Protein AF-A0A7G9S194-F1 (afdb_monomer_lite)

Sequence (667 aa):
MKKLLKVLMVLTLVIIVYPFEKISADVGQSIDAYFSRPTTASAVASELKKSDNITESDLSKVTKITLNEKDGFSSFDTDLGKLPNLNIIYIGYTGWESLDGIESVSSSLTTLTLSETLITDIEPVGSLTNLKSISFNEQTNTTNNAIKNNPNFLKPLEDLPLTSFTSMFSPFNDNHLKSLSKIKTLTNLSIQSSGVTDFTIINQMTNLKSINFNGGKLSSIEGASNLVNLTSLNIGARDNGSEKNQITDFSDLMYPYTSNNTRVKLNMDGITPEVNIKYDSVENLYYFDLDTIVMPTPSTGYSSLVLTPYSVPFYAELDQVNNRIIYENEFIEERLAQGWLDFSVGNFTMQSIDRSYDVEGVMWVRGVGIENVYENYTVTFDSQEGTTVNPITDVNHNASITAPLAPTKEGHAFDGWYTDTTFATEWYFDTDTVTDNMTLYAKWSPLIYTVTFDSQEGTTVNPITDVNHNASITAPMAPTKEGHTFAGWYTDTTFATEWNFDTDMVTDNMTLYAKWSPLNYTVTFDSQEGTIVNPITDVNHNASIPAPIAPTKEGHAFEGWYTDTTFATEWNFDTDTVTDNMTLYAKWSINVIDDNQEDKPNPEEDNSENIVIPEAEIEDNNDKNDTENVLPTTGVANTISKIEGSLILLGCVFIILYLKDKVKNNI

Secondary structure (DSSP, 8-state):
-HHHHHHHHHHHHHTTSS----------B-GGGT-SSHHHHHHHHHHHT-SSSB-HHHHTT--EEEEES--S--S--GGGGG-TT--EEEEES------TTGGGGTTT--EEEEES------GGGGG-TT--EEEEE---TTTHHHHHH-TTTTGGGTTS--SEEEE--S-B-HHHHHHHTT-TT--EEEESSB----GGGGTT-TT--EEE--S---S--TTGGG-TT--EEE-PPPTTSSS-------GGGG--B-TTS-B--EEEEEE--EEEEEEETTTTEEEEEGGGS-PPPPPTT-PPEEEEEEE--TTEEEETTTTEEEE-HHHHHHHHHTT---EEEEEEEEEETT---SEEEEEEEEEEEEEEEPPEEEEEEE-TTSS--PPEEEEETTB--PPPPPP-BTTEEEEEEESSTT--SB--TTT--B-SSEEEEEEEEEPEEEEEEE-TTSS--PPEEEEETTBPPPPPPPP--TTEEEEEEESSTT--SB--TTT--B-S-EEEEEEEEE-EEEEEEE-TTSS----EEEEETTB--PPPPPP--TTEEEEEEESSTT--SB--TTT--BSS-EEEEEEEEE-----------------------------------------------------------------------------

Structure (mmCIF, N/CA/C/O backbone):
data_AF-A0A7G9S194-F1
#
_entry.id   AF-A0A7G9S194-F1
#
loop_
_atom_site.group_PDB
_atom_site.id
_atom_site.type_symbol
_atom_site.label_atom_id
_atom_site.label_alt_id
_atom_site.label_comp_id
_atom_site.label_asym_id
_atom_site.label_entity_id
_atom_site.label_seq_id
_atom_site.pdbx_PDB_ins_code
_atom_site.Cartn_x
_atom_site.Cartn_y
_atom_site.Cartn_z
_atom_site.occupancy
_atom_site.B_iso_or_equiv
_atom_site.auth_seq_id
_atom_site.auth_comp_id
_atom_site.auth_asym_id
_atom_site.auth_atom_id
_atom_site.pdbx_PDB_model_num
ATOM 1 N N . MET A 1 1 ? -77.828 3.930 76.970 1.00 52.69 1 MET A N 1
ATOM 2 C CA . MET A 1 1 ? -77.074 2.959 77.804 1.00 52.69 1 MET A CA 1
ATOM 3 C C . MET A 1 1 ? -76.941 1.575 77.154 1.00 52.69 1 MET A C 1
ATOM 5 O O . MET A 1 1 ? -75.883 1.342 76.594 1.00 52.69 1 MET A O 1
ATOM 9 N N . LYS A 1 2 ? -77.948 0.675 77.134 1.00 53.09 2 LYS A N 1
ATOM 10 C CA . LYS A 1 2 ? -77.751 -0.748 76.723 1.00 53.09 2 LYS A CA 1
ATOM 11 C C . LYS A 1 2 ? -77.081 -1.005 75.349 1.00 53.09 2 LYS A C 1
ATOM 13 O O . LYS A 1 2 ? -76.362 -1.990 75.235 1.00 53.09 2 LYS A O 1
ATOM 18 N N . LYS A 1 3 ? -77.247 -0.142 74.330 1.00 49.81 3 LYS A N 1
ATOM 19 C CA . LYS A 1 3 ? -76.480 -0.246 73.062 1.00 49.81 3 LYS A CA 1
ATOM 20 C C . LYS A 1 3 ? -74.999 0.150 73.207 1.00 49.81 3 LYS A C 1
ATOM 22 O O . LYS A 1 3 ? -74.148 -0.512 72.633 1.00 49.81 3 LYS A O 1
ATOM 27 N N . LEU A 1 4 ? -74.693 1.173 74.010 1.00 49.41 4 LEU A N 1
ATOM 28 C CA . LEU A 1 4 ? -73.326 1.666 74.231 1.00 49.41 4 LEU A CA 1
ATOM 29 C C . LEU A 1 4 ? -72.463 0.623 74.961 1.00 49.41 4 LEU A C 1
ATOM 31 O O . LEU A 1 4 ? -71.320 0.388 74.586 1.00 49.41 4 LEU A O 1
ATOM 35 N N . LEU A 1 5 ? -73.051 -0.065 75.947 1.00 52.28 5 LEU A N 1
ATOM 36 C CA . LEU A 1 5 ? -72.361 -1.101 76.721 1.00 52.28 5 LEU A CA 1
ATOM 37 C C . LEU A 1 5 ? -71.963 -2.313 75.857 1.00 52.28 5 LEU A C 1
ATOM 39 O O . LEU A 1 5 ? -70.898 -2.881 76.067 1.00 52.28 5 LEU A O 1
ATOM 43 N N . LYS A 1 6 ? -72.769 -2.674 74.843 1.00 52.84 6 LYS A N 1
ATOM 44 C CA . LYS A 1 6 ? -72.401 -3.729 73.881 1.00 52.84 6 LYS A CA 1
ATOM 45 C C . LYS A 1 6 ? -71.236 -3.328 72.971 1.00 52.84 6 LYS A C 1
ATOM 47 O O . LYS A 1 6 ? -70.405 -4.178 72.688 1.00 52.84 6 LYS A O 1
ATOM 52 N N . VAL A 1 7 ? -71.144 -2.065 72.546 1.00 55.59 7 VAL A N 1
ATOM 53 C CA . VAL A 1 7 ? -69.997 -1.588 71.747 1.00 55.59 7 VAL A CA 1
ATOM 54 C C . VAL A 1 7 ? -68.713 -1.625 72.580 1.00 55.59 7 VAL A C 1
ATOM 56 O O . VAL A 1 7 ? -67.709 -2.162 72.125 1.00 55.59 7 VAL A O 1
ATOM 59 N N . LEU A 1 8 ? -68.764 -1.150 73.829 1.00 52.03 8 LEU A N 1
ATOM 60 C CA . LEU A 1 8 ? -67.607 -1.153 74.731 1.00 52.03 8 LEU A CA 1
ATOM 61 C C . LEU A 1 8 ? -67.132 -2.579 75.086 1.00 52.03 8 LEU A C 1
ATOM 63 O O . LEU A 1 8 ? -65.931 -2.825 75.188 1.00 52.03 8 LEU A O 1
ATOM 67 N N . MET A 1 9 ? -68.067 -3.527 75.224 1.00 53.50 9 MET A N 1
ATOM 68 C CA . MET A 1 9 ? -67.773 -4.940 75.500 1.00 53.50 9 MET A CA 1
ATOM 69 C C . MET A 1 9 ? -67.214 -5.699 74.281 1.00 53.50 9 MET A C 1
ATOM 71 O O . MET A 1 9 ? -66.463 -6.652 74.453 1.00 53.50 9 MET A O 1
ATOM 75 N N . VAL A 1 10 ? -67.534 -5.279 73.051 1.00 52.88 10 VAL A N 1
ATOM 76 C CA . VAL A 1 10 ? -66.886 -5.814 71.837 1.00 52.88 10 VAL A CA 1
ATOM 77 C C . VAL A 1 10 ? -65.476 -5.240 71.682 1.00 52.88 10 VAL A C 1
ATOM 79 O O . VAL A 1 10 ? -64.544 -5.998 71.426 1.00 52.88 10 VAL A O 1
ATOM 82 N N . LEU A 1 11 ? -65.285 -3.935 71.918 1.00 46.25 11 LEU A N 1
ATOM 83 C CA . LEU A 1 11 ? -63.960 -3.301 71.837 1.00 46.25 11 LEU A CA 1
ATOM 84 C C . LEU A 1 11 ? -62.951 -3.908 72.827 1.00 46.25 11 LEU A C 1
ATOM 86 O O . LEU A 1 11 ? -61.792 -4.105 72.482 1.00 46.25 11 LEU A O 1
ATOM 90 N N . THR A 1 12 ? -63.399 -4.251 74.037 1.00 45.16 12 THR A N 1
ATOM 91 C CA . THR A 1 12 ? -62.548 -4.894 75.055 1.00 45.16 12 THR A CA 1
ATOM 92 C C . THR A 1 12 ? -62.235 -6.362 74.763 1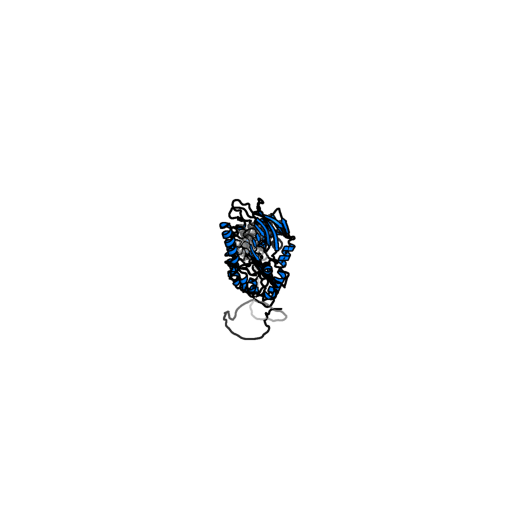.00 45.16 12 THR A C 1
ATOM 94 O O . THR A 1 12 ? -61.230 -6.856 75.263 1.00 45.16 12 THR A O 1
ATOM 97 N N . LEU A 1 13 ? -63.021 -7.053 73.928 1.00 41.78 13 LEU A N 1
ATOM 98 C CA . LEU A 1 13 ? -62.720 -8.432 73.525 1.00 41.78 13 LEU A CA 1
ATOM 99 C C . LEU A 1 13 ? -61.724 -8.500 72.354 1.00 41.78 13 LEU A C 1
ATOM 101 O O . LEU A 1 13 ? -60.890 -9.398 72.316 1.00 41.78 13 LEU A O 1
ATOM 105 N N . VAL A 1 14 ? -61.761 -7.527 71.434 1.00 44.88 14 VAL A N 1
ATOM 106 C CA . VAL A 1 14 ? -60.823 -7.440 70.292 1.00 44.88 14 VAL A CA 1
ATOM 107 C C . VAL A 1 14 ? -59.375 -7.200 70.749 1.00 44.88 14 VAL A C 1
ATOM 109 O O . VAL A 1 14 ? -58.443 -7.697 70.124 1.00 44.88 14 VAL A O 1
ATOM 112 N N . ILE A 1 15 ? -59.175 -6.516 71.879 1.00 46.12 15 ILE A N 1
ATOM 113 C CA . ILE A 1 15 ? -57.844 -6.236 72.452 1.00 46.12 15 ILE A CA 1
ATOM 114 C C . ILE A 1 15 ? -57.180 -7.497 73.055 1.00 46.12 15 ILE A C 1
ATOM 116 O O . ILE A 1 15 ? -55.969 -7.521 73.235 1.00 46.12 15 ILE A O 1
ATOM 120 N N . ILE A 1 16 ? -57.940 -8.566 73.328 1.00 45.59 16 ILE A N 1
ATOM 121 C CA . ILE A 1 16 ? -57.441 -9.787 73.998 1.00 45.59 16 ILE A CA 1
ATOM 122 C C . ILE A 1 16 ? -56.992 -10.873 72.991 1.00 45.59 16 ILE A C 1
ATOM 124 O O . ILE A 1 16 ? -56.417 -11.882 73.389 1.00 45.59 16 ILE A O 1
ATOM 128 N N . VAL A 1 17 ? -57.209 -10.667 71.683 1.00 44.59 17 VAL A N 1
ATOM 129 C CA . VAL A 1 17 ? -56.814 -11.618 70.615 1.00 44.59 17 VAL A CA 1
ATOM 130 C C . VAL A 1 17 ? -55.856 -10.995 69.587 1.00 44.59 17 VAL A C 1
ATOM 132 O O . VAL A 1 17 ? -55.522 -11.623 68.586 1.00 44.59 17 VAL A O 1
ATOM 135 N N . TYR A 1 18 ? -55.335 -9.793 69.850 1.00 39.69 18 TYR A N 1
ATOM 136 C CA . TYR A 1 18 ? -54.034 -9.444 69.284 1.00 39.69 18 TYR A CA 1
ATOM 137 C C . TYR A 1 18 ? -52.979 -10.327 69.961 1.00 39.69 18 TYR A C 1
ATOM 139 O O . TYR A 1 18 ? -52.947 -10.366 71.196 1.00 39.69 18 TYR A O 1
ATOM 147 N N . PRO A 1 19 ? -52.106 -11.028 69.214 1.00 46.00 19 PRO A N 1
ATOM 148 C CA . PRO A 1 19 ? -50.904 -11.555 69.828 1.00 46.00 19 PRO A CA 1
ATOM 149 C C . PRO A 1 19 ? -50.130 -10.361 70.388 1.00 46.00 19 PRO A C 1
ATOM 151 O O . PRO A 1 19 ? -49.908 -9.373 69.687 1.00 46.00 19 PRO A O 1
ATOM 154 N N . PHE A 1 20 ? -49.706 -10.451 71.648 1.00 42.78 20 PHE A N 1
ATOM 155 C CA . PHE A 1 20 ? -48.581 -9.639 72.085 1.00 42.78 20 PHE A CA 1
ATOM 156 C C . PHE A 1 20 ? -47.385 -10.103 71.258 1.00 42.78 20 PHE A C 1
ATOM 158 O O . PHE A 1 20 ? -46.777 -11.131 71.570 1.00 42.78 20 PHE A O 1
ATOM 165 N N . GLU A 1 21 ? -47.066 -9.360 70.195 1.00 45.25 21 GLU A N 1
ATOM 166 C CA . GLU A 1 21 ? -45.726 -9.398 69.629 1.00 45.25 21 GLU A CA 1
ATOM 167 C C . GLU A 1 21 ? -44.767 -9.221 70.795 1.00 45.25 21 GLU A C 1
ATOM 169 O O . GLU A 1 21 ? -44.897 -8.314 71.626 1.00 45.25 21 GLU A O 1
ATOM 174 N N . LYS A 1 22 ? -43.882 -10.202 70.932 1.00 43.25 22 LYS A N 1
ATOM 175 C CA . LYS A 1 22 ? -43.019 -10.322 72.089 1.00 43.25 22 LYS A CA 1
ATOM 176 C C . LYS A 1 22 ? -42.005 -9.193 71.993 1.00 43.25 22 LYS A C 1
ATOM 178 O O . LYS A 1 22 ? -40.958 -9.380 71.381 1.00 43.25 22 LYS A O 1
ATOM 183 N N . ILE A 1 23 ? -42.305 -8.058 72.632 1.00 45.34 23 ILE A N 1
ATOM 184 C CA . ILE A 1 23 ? -41.334 -7.001 72.934 1.00 45.34 23 ILE A CA 1
ATOM 185 C C . ILE A 1 23 ? -40.347 -7.578 73.953 1.00 45.34 23 ILE A C 1
ATOM 187 O O . ILE A 1 23 ? -40.340 -7.258 75.142 1.00 45.34 23 ILE A O 1
ATOM 191 N N . SER A 1 24 ? -39.511 -8.487 73.460 1.00 45.78 24 SER A N 1
ATOM 192 C CA . SER A 1 24 ? -38.153 -8.596 73.933 1.00 45.78 24 SER A CA 1
ATOM 193 C C . SER A 1 24 ? -37.567 -7.196 73.824 1.00 45.78 24 SER A C 1
ATOM 195 O O . SER A 1 24 ? -37.704 -6.546 72.787 1.00 45.78 24 SER A O 1
ATOM 197 N N . ALA A 1 25 ? -36.893 -6.735 74.873 1.00 48.59 25 ALA A N 1
ATOM 198 C CA . ALA A 1 25 ? -35.826 -5.788 74.611 1.00 48.59 25 ALA A CA 1
ATOM 199 C C . ALA A 1 25 ? -34.899 -6.457 73.583 1.00 48.59 25 ALA A C 1
ATOM 201 O O . ALA A 1 25 ? -34.627 -7.658 73.697 1.00 48.59 25 ALA A O 1
ATOM 202 N N . ASP A 1 26 ? -34.475 -5.713 72.569 1.00 61.41 26 ASP A N 1
ATOM 203 C CA . ASP A 1 26 ? -33.458 -6.177 71.632 1.00 61.41 26 ASP A CA 1
ATOM 204 C C . ASP A 1 26 ? -32.133 -6.183 72.416 1.00 61.41 26 ASP A C 1
ATOM 206 O O . ASP A 1 26 ? -31.462 -5.158 72.564 1.00 61.41 26 ASP A O 1
ATOM 210 N N . VAL A 1 27 ? -31.877 -7.299 73.114 1.00 74.94 27 VAL A N 1
ATOM 211 C CA . VAL A 1 27 ? -30.718 -7.481 73.997 1.00 74.94 27 VAL A CA 1
ATOM 212 C C . VAL A 1 27 ? -29.523 -7.689 73.089 1.00 74.94 27 VAL A C 1
ATOM 214 O O . VAL A 1 27 ? -29.195 -8.817 72.720 1.00 74.94 27 VAL A O 1
ATOM 217 N N . GLY A 1 28 ? -28.924 -6.572 72.691 1.00 83.62 28 GLY A N 1
ATOM 218 C CA . GLY A 1 28 ? -27.889 -6.572 71.683 1.00 83.62 28 GLY A CA 1
ATOM 219 C C . GLY A 1 28 ? -26.697 -7.430 72.097 1.00 83.62 28 GLY A C 1
ATOM 220 O O . GLY A 1 28 ? -26.238 -7.393 73.240 1.00 83.62 28 GLY A O 1
ATOM 221 N N . GLN A 1 29 ? -26.185 -8.200 71.145 1.00 92.75 29 GLN A N 1
ATOM 222 C CA . GLN A 1 29 ? -25.133 -9.192 71.373 1.00 92.75 29 GLN A CA 1
ATOM 223 C C . GLN A 1 29 ? -23.789 -8.683 70.831 1.00 92.75 29 GLN A C 1
ATOM 225 O O . GLN A 1 29 ? -23.716 -7.590 70.262 1.00 92.75 29 GLN A O 1
ATOM 230 N N . SER A 1 30 ? -22.709 -9.438 71.031 1.00 94.62 30 SER A N 1
ATOM 231 C CA . SER A 1 30 ? -21.455 -9.166 70.315 1.00 94.62 30 SER A CA 1
ATOM 232 C C . SER A 1 30 ? -21.593 -9.581 68.848 1.00 94.62 30 SER A C 1
ATOM 234 O O . SER A 1 30 ? -22.367 -10.489 68.536 1.00 94.62 30 SER A O 1
ATOM 236 N N . ILE A 1 31 ? -20.874 -8.929 67.938 1.00 94.50 31 ILE A N 1
ATOM 237 C CA . ILE A 1 31 ? -20.979 -9.182 66.495 1.00 94.50 31 ILE A CA 1
ATOM 238 C C . ILE A 1 31 ? -20.606 -10.627 66.121 1.00 94.50 31 ILE A C 1
ATOM 240 O O . ILE A 1 31 ? -21.249 -11.222 65.255 1.00 94.50 31 ILE A O 1
ATOM 244 N N . ASP A 1 32 ? -19.674 -11.232 66.859 1.00 93.94 32 ASP A N 1
ATOM 245 C CA . ASP A 1 32 ? -19.241 -12.628 66.696 1.00 93.94 32 ASP A CA 1
ATOM 246 C C . ASP A 1 32 ? -20.337 -13.650 67.073 1.00 93.94 32 ASP A C 1
ATOM 248 O O . ASP A 1 32 ? -20.247 -14.825 66.726 1.00 93.94 32 ASP A O 1
ATOM 252 N N . ALA A 1 33 ? -21.408 -13.225 67.759 1.00 93.19 33 ALA A N 1
ATOM 253 C CA . ALA A 1 33 ? -22.596 -14.057 67.980 1.00 93.19 33 ALA A CA 1
ATOM 254 C C . ALA A 1 33 ? -23.532 -14.090 66.754 1.00 93.19 33 ALA A C 1
ATOM 256 O O . ALA A 1 33 ? -24.379 -14.980 66.643 1.00 93.19 33 ALA A O 1
ATOM 257 N N . TYR A 1 34 ? -23.389 -13.132 65.831 1.00 92.62 34 TYR A N 1
ATOM 258 C CA . TYR A 1 34 ? -24.166 -13.062 64.594 1.00 92.62 34 TYR A CA 1
ATOM 259 C C . TYR A 1 34 ? -23.429 -13.638 63.383 1.00 92.62 34 TYR A C 1
ATOM 261 O O . TYR A 1 34 ? -24.108 -14.118 62.479 1.00 92.62 34 TYR A O 1
ATOM 269 N N . PHE A 1 35 ? -22.094 -13.646 63.350 1.00 93.06 35 PHE A N 1
ATOM 270 C CA . PHE A 1 35 ? -21.327 -14.132 62.196 1.00 93.06 35 PHE A CA 1
ATOM 271 C C . PHE A 1 35 ? -20.210 -15.079 62.630 1.00 93.06 35 PHE A C 1
ATOM 273 O O . PHE A 1 35 ? -19.318 -14.696 63.381 1.00 93.06 35 PHE A O 1
ATOM 280 N N . SER A 1 36 ? -20.259 -16.312 62.126 1.00 89.06 36 SER A N 1
ATOM 281 C CA . SER A 1 36 ? -19.301 -17.379 62.441 1.00 89.06 36 SER A CA 1
ATOM 282 C C . SER A 1 36 ? -17.872 -17.081 61.957 1.00 89.06 36 SER A C 1
ATOM 284 O O . SER A 1 36 ? -16.903 -17.531 62.575 1.00 89.06 36 SER A O 1
ATOM 286 N N . ARG A 1 37 ? -17.732 -16.294 60.887 1.00 88.00 37 ARG A N 1
ATOM 287 C CA . ARG A 1 37 ? -16.455 -15.878 60.300 1.00 88.00 37 ARG A CA 1
ATOM 288 C C . ARG A 1 37 ? -15.986 -14.486 60.771 1.00 88.00 37 ARG A C 1
ATOM 290 O O . ARG A 1 37 ? -16.669 -13.491 60.502 1.00 88.00 37 ARG A O 1
ATOM 297 N N . PRO A 1 38 ? -14.779 -14.363 61.368 1.00 88.38 38 PRO A N 1
ATOM 298 C CA . PRO A 1 38 ? -14.282 -13.102 61.935 1.00 88.38 38 PRO A CA 1
ATOM 299 C C . PRO A 1 38 ? -14.153 -11.924 60.959 1.00 88.38 38 PRO A C 1
ATOM 301 O O . PRO A 1 38 ? -14.326 -10.779 61.372 1.00 88.38 38 PRO A O 1
ATOM 304 N N . THR A 1 39 ? -13.871 -12.151 59.672 1.00 88.56 39 THR A N 1
ATOM 305 C CA . THR A 1 39 ? -13.820 -11.070 58.666 1.00 88.56 39 THR A CA 1
ATOM 306 C C . THR A 1 39 ? -15.208 -10.554 58.306 1.00 88.56 39 THR A C 1
ATOM 308 O O . THR A 1 39 ? -15.389 -9.345 58.188 1.00 88.56 39 THR A O 1
ATOM 311 N N . THR A 1 40 ? -16.212 -11.430 58.206 1.00 90.56 40 THR A N 1
ATOM 312 C CA . THR A 1 40 ? -17.615 -11.036 58.025 1.00 90.56 40 THR A CA 1
ATOM 313 C C . THR A 1 40 ? -18.107 -10.246 59.236 1.00 90.56 40 THR A C 1
ATOM 315 O O . THR A 1 40 ? -18.661 -9.160 59.063 1.00 90.56 40 THR A O 1
ATOM 318 N N . ALA A 1 41 ? -17.815 -10.721 60.453 1.00 92.81 41 ALA A N 1
ATOM 319 C CA . ALA A 1 41 ? -18.088 -9.988 61.687 1.00 92.81 41 ALA A CA 1
ATOM 320 C C . ALA A 1 41 ? -17.406 -8.603 61.688 1.00 92.81 41 ALA A C 1
ATOM 322 O O . ALA A 1 41 ? -18.062 -7.583 61.893 1.00 92.81 41 ALA A O 1
ATOM 323 N N . SER A 1 42 ? -16.112 -8.542 61.355 1.00 92.25 42 SER A N 1
ATOM 324 C CA . SER A 1 42 ? -15.330 -7.296 61.307 1.00 92.25 42 SER A CA 1
ATOM 325 C C . SER A 1 42 ? -15.820 -6.313 60.238 1.00 92.25 42 SER A C 1
ATOM 327 O O . SER A 1 42 ? -15.864 -5.106 60.487 1.00 92.25 42 SER A O 1
ATOM 329 N N . ALA A 1 43 ? -16.227 -6.796 59.061 1.00 93.19 43 ALA A N 1
ATOM 330 C CA . ALA A 1 43 ? -16.770 -5.967 57.986 1.00 93.19 43 ALA A CA 1
ATOM 331 C C . ALA A 1 43 ? -18.127 -5.357 58.373 1.00 93.19 43 ALA A C 1
ATOM 333 O O . ALA A 1 43 ? -18.336 -4.156 58.192 1.00 93.19 43 ALA A O 1
ATOM 334 N N . VAL A 1 44 ? -19.020 -6.151 58.975 1.00 95.50 44 VAL A N 1
ATOM 335 C CA . VAL A 1 44 ? -20.312 -5.666 59.486 1.00 95.50 44 VAL A CA 1
ATOM 336 C C . VAL A 1 44 ? -20.112 -4.685 60.646 1.00 95.50 44 VAL A C 1
ATOM 338 O O . VAL A 1 44 ? -20.724 -3.617 60.658 1.00 95.50 44 VAL A O 1
ATOM 341 N N . ALA A 1 45 ? -19.208 -4.985 61.583 1.00 95.00 45 ALA A N 1
ATOM 342 C CA . ALA A 1 45 ? -18.869 -4.083 62.684 1.00 95.00 45 ALA A CA 1
ATOM 343 C C . ALA A 1 45 ? -18.247 -2.761 62.204 1.00 95.00 45 ALA A C 1
ATOM 345 O O . ALA A 1 45 ? -18.465 -1.719 62.825 1.00 95.00 45 ALA A O 1
ATOM 346 N N . SER A 1 46 ? -17.509 -2.781 61.089 1.00 94.50 46 SER A N 1
ATOM 347 C CA . SER A 1 46 ? -16.925 -1.586 60.468 1.00 94.50 46 SER A CA 1
ATOM 348 C C . SER A 1 46 ? -17.985 -0.696 59.814 1.00 94.50 46 SER A C 1
ATOM 350 O O . SER A 1 46 ? -17.961 0.519 60.017 1.00 94.50 46 SER A O 1
ATOM 352 N N . GLU A 1 47 ? -18.949 -1.282 59.096 1.00 95.50 47 GLU A N 1
ATOM 353 C CA . GLU A 1 47 ? -20.083 -0.552 58.505 1.00 95.50 47 GLU A CA 1
ATOM 354 C C . GLU A 1 47 ? -20.976 0.064 59.602 1.00 95.50 47 GLU A C 1
ATOM 356 O O . GLU A 1 47 ? -21.320 1.247 59.551 1.00 95.50 47 GLU A O 1
ATOM 361 N N . LEU A 1 48 ? -21.275 -0.705 60.658 1.00 95.56 48 LEU A N 1
ATOM 362 C CA . LEU A 1 48 ? -22.041 -0.247 61.827 1.00 95.56 48 LEU A CA 1
ATOM 363 C C . LEU A 1 48 ? -21.250 0.669 62.776 1.00 95.56 48 LEU A C 1
ATOM 365 O O . LEU A 1 48 ? -21.849 1.314 63.639 1.00 95.56 48 LEU A O 1
ATOM 369 N N . LYS A 1 49 ? -19.918 0.721 62.636 1.00 95.62 49 LYS A N 1
ATOM 370 C CA . LYS A 1 49 ? -18.964 1.408 63.533 1.00 95.62 49 LYS A CA 1
ATOM 371 C C . LYS A 1 49 ? -19.126 0.982 65.001 1.00 95.62 49 LYS A C 1
ATOM 373 O O . LYS A 1 49 ? -19.028 1.803 65.915 1.00 95.62 49 LYS A O 1
ATOM 378 N N . LYS A 1 50 ? -19.432 -0.302 65.211 1.00 94.06 50 LYS A N 1
ATOM 379 C CA . LYS A 1 50 ? -19.902 -0.889 66.474 1.00 94.06 50 LYS A CA 1
ATOM 380 C C . LYS A 1 50 ? -19.683 -2.408 66.451 1.00 94.06 50 LYS A C 1
ATOM 382 O O . LYS A 1 50 ? -20.120 -3.057 65.509 1.00 94.06 50 LYS A O 1
ATOM 387 N N . SER A 1 51 ? -19.051 -2.966 67.485 1.00 93.38 51 SER A N 1
ATOM 388 C CA . SER A 1 51 ? -18.808 -4.414 67.650 1.00 93.38 51 SER A CA 1
ATOM 389 C C . SER A 1 51 ? -19.782 -5.104 68.608 1.00 93.38 51 SER A C 1
ATOM 391 O O . SER A 1 51 ? -20.044 -6.292 68.472 1.00 93.38 51 SER A O 1
ATOM 393 N N . ASP A 1 52 ? -20.330 -4.374 69.581 1.00 93.62 52 ASP A N 1
ATOM 394 C CA . ASP A 1 52 ? -21.059 -4.949 70.715 1.00 93.62 52 ASP A CA 1
ATOM 395 C C . ASP A 1 52 ? -22.393 -4.251 70.964 1.00 93.62 52 ASP A C 1
ATOM 397 O O . ASP A 1 52 ? -22.603 -3.102 70.564 1.00 93.62 52 ASP A O 1
ATOM 401 N N . ASN A 1 53 ? -23.300 -4.947 71.654 1.00 93.38 53 ASN A N 1
ATOM 402 C CA . ASN A 1 53 ? -24.697 -4.544 71.822 1.00 93.38 53 ASN A CA 1
ATOM 403 C C . ASN A 1 53 ? -25.425 -4.385 70.465 1.00 93.38 53 ASN A C 1
ATOM 405 O O . ASN A 1 53 ? -26.220 -3.462 70.281 1.00 93.38 53 ASN A O 1
ATOM 409 N N . ILE A 1 54 ? -25.108 -5.249 69.492 1.00 95.31 54 ILE A N 1
ATOM 410 C CA . ILE A 1 54 ? -25.675 -5.283 68.136 1.00 95.31 54 ILE A CA 1
ATOM 411 C C . ILE A 1 54 ? -27.092 -5.856 68.169 1.00 95.31 54 ILE A C 1
ATOM 413 O O . ILE A 1 54 ? -27.313 -6.962 68.667 1.00 95.31 54 ILE A O 1
ATOM 417 N N . THR A 1 55 ? -28.032 -5.093 67.622 1.00 94.25 55 THR A N 1
ATOM 418 C CA . THR A 1 55 ? -29.474 -5.388 67.588 1.00 94.25 55 THR A CA 1
ATOM 419 C C . THR A 1 55 ? -29.929 -5.841 66.197 1.00 94.25 55 THR A C 1
ATOM 421 O O . THR A 1 55 ? -29.260 -5.526 65.209 1.00 94.25 55 THR A O 1
ATOM 424 N N . GLU A 1 56 ? -31.086 -6.498 66.068 1.00 90.88 56 GLU A N 1
ATOM 425 C CA . GLU A 1 56 ? -31.678 -6.781 64.742 1.00 90.88 56 GLU A CA 1
ATOM 426 C C . GLU A 1 56 ? -31.954 -5.467 63.986 1.00 90.88 56 GLU A C 1
ATOM 428 O O . GLU A 1 56 ? -31.709 -5.344 62.781 1.00 90.88 56 GLU A O 1
ATOM 433 N N . SER A 1 57 ? -32.354 -4.426 64.728 1.00 92.19 57 SER A N 1
ATOM 434 C CA . SER A 1 57 ? -32.466 -3.059 64.212 1.00 92.19 57 SER A CA 1
ATOM 435 C C . SER A 1 57 ? -31.138 -2.511 63.668 1.00 92.19 57 SER A C 1
ATOM 437 O O . SER A 1 57 ? -31.147 -1.799 62.665 1.00 92.19 57 SER A O 1
ATOM 439 N N . ASP A 1 58 ? -29.989 -2.832 64.272 1.00 95.38 58 ASP A N 1
ATOM 440 C CA . ASP A 1 58 ? -28.678 -2.450 63.734 1.00 95.38 58 ASP A CA 1
ATOM 441 C C . ASP A 1 58 ? -28.332 -3.222 62.464 1.00 95.38 58 ASP A C 1
ATOM 443 O O . ASP A 1 58 ? -27.980 -2.589 61.472 1.00 95.38 58 ASP A O 1
ATOM 447 N N . LEU A 1 59 ? -28.500 -4.548 62.447 1.00 95.31 59 LEU A N 1
ATOM 448 C CA . LEU A 1 59 ? -28.235 -5.372 61.258 1.00 95.31 59 LEU A CA 1
ATOM 449 C C . LEU A 1 59 ? -29.047 -4.904 60.038 1.00 95.31 59 LEU A C 1
ATOM 451 O O . LEU A 1 59 ? -28.536 -4.893 58.919 1.00 95.31 59 LEU A O 1
ATOM 455 N N . SER A 1 60 ? -30.271 -4.408 60.252 1.00 95.00 60 SER A N 1
ATOM 456 C CA . SER A 1 60 ? -31.105 -3.821 59.191 1.00 95.00 60 SER A CA 1
ATOM 457 C C . SER A 1 60 ? -30.521 -2.560 58.522 1.00 95.00 60 SER A C 1
ATOM 459 O O . SER A 1 60 ? -30.988 -2.170 57.453 1.00 95.00 60 SER A O 1
ATOM 461 N N . LYS A 1 61 ? -29.505 -1.913 59.111 1.00 96.00 61 LYS A N 1
ATOM 462 C CA . LYS A 1 61 ? -28.842 -0.711 58.561 1.00 96.00 61 LYS A CA 1
ATOM 463 C C . LYS A 1 61 ? -27.690 -1.060 57.614 1.00 96.00 61 LYS A C 1
ATOM 465 O O . LYS A 1 61 ? -27.239 -0.196 56.865 1.00 96.00 61 LYS A O 1
ATOM 470 N N . VAL A 1 62 ? -27.217 -2.307 57.641 1.00 97.44 62 VAL A N 1
ATOM 471 C CA . VAL A 1 62 ? -26.117 -2.793 56.801 1.00 97.44 62 VAL A CA 1
ATOM 472 C C . VAL A 1 62 ? -26.625 -2.945 55.371 1.00 97.44 62 VAL A C 1
ATOM 474 O O . VAL A 1 62 ? -27.411 -3.839 55.064 1.00 97.44 62 VAL A O 1
ATOM 477 N N . THR A 1 63 ? -26.186 -2.046 54.494 1.00 97.38 63 THR A N 1
ATOM 478 C CA . THR A 1 63 ? -26.573 -2.034 53.070 1.00 97.38 63 THR A CA 1
ATOM 479 C C . THR A 1 63 ? -25.435 -2.457 52.148 1.00 97.38 63 THR A C 1
ATOM 481 O O . THR A 1 63 ? -25.684 -2.964 51.052 1.00 97.38 63 THR A O 1
ATOM 484 N N . LYS A 1 64 ? -24.192 -2.317 52.618 1.00 97.38 64 LYS A N 1
ATOM 485 C CA . LYS A 1 64 ? -22.961 -2.717 51.946 1.00 97.38 64 LYS A CA 1
ATOM 486 C C . LYS A 1 64 ? -22.073 -3.504 52.912 1.00 97.38 64 LYS A C 1
ATOM 488 O O . LYS A 1 64 ? -22.014 -3.177 54.093 1.00 97.38 64 LYS A O 1
ATOM 493 N N . ILE A 1 65 ? -21.319 -4.471 52.390 1.00 94.94 65 ILE A N 1
ATOM 494 C CA . ILE A 1 65 ? -20.095 -4.973 53.036 1.00 94.94 65 ILE A CA 1
ATOM 495 C C . ILE A 1 65 ? -18.921 -4.964 52.051 1.00 94.94 65 ILE A C 1
ATOM 497 O O . ILE A 1 65 ? -19.101 -4.989 50.830 1.00 94.94 65 ILE A O 1
ATOM 501 N N . THR A 1 66 ? -17.708 -4.918 52.600 1.00 93.12 66 THR A N 1
ATOM 502 C CA . THR A 1 66 ? -16.453 -5.078 51.854 1.00 93.12 66 THR A CA 1
ATOM 503 C C . THR A 1 66 ? -15.659 -6.192 52.522 1.00 93.12 66 THR A C 1
ATOM 505 O O . THR A 1 66 ? -15.291 -6.059 53.686 1.00 93.12 66 THR A O 1
ATOM 508 N N . LEU A 1 67 ? -15.437 -7.290 51.806 1.00 89.75 67 LEU A N 1
ATOM 509 C CA . LEU A 1 67 ? -14.693 -8.458 52.264 1.00 89.75 67 LEU A CA 1
ATOM 510 C C . LEU A 1 67 ? -13.341 -8.467 51.551 1.00 89.75 67 LEU A C 1
ATOM 512 O O . LEU A 1 67 ? -13.191 -9.019 50.461 1.00 89.75 67 LEU A O 1
ATOM 516 N N . ASN A 1 68 ? -12.378 -7.789 52.166 1.00 81.06 68 ASN A N 1
ATOM 517 C CA . ASN A 1 68 ? -10.988 -7.802 51.735 1.00 81.06 68 ASN A CA 1
ATOM 518 C C . ASN A 1 68 ? -10.172 -8.763 52.613 1.00 81.06 68 ASN A C 1
ATOM 520 O O . ASN A 1 68 ? -10.605 -9.103 53.711 1.00 81.06 68 ASN A O 1
ATOM 524 N N . GLU A 1 69 ? -8.966 -9.102 52.146 1.00 71.25 69 GLU A N 1
ATOM 525 C CA . GLU A 1 69 ? -7.954 -9.926 52.834 1.00 71.25 69 GLU A CA 1
ATOM 526 C C . GLU A 1 69 ? -8.194 -11.447 52.810 1.00 71.25 69 GLU A C 1
ATOM 528 O O . GLU A 1 69 ? -9.310 -11.952 52.686 1.00 71.25 69 GLU A O 1
ATOM 533 N N . LYS A 1 70 ? -7.088 -12.198 52.905 1.00 76.19 70 LYS A N 1
ATOM 534 C CA . LYS A 1 70 ? -7.067 -13.664 52.900 1.00 76.19 70 LYS A CA 1
ATOM 535 C C . LYS A 1 70 ? -7.107 -14.207 54.326 1.00 76.19 70 LYS A C 1
ATOM 537 O O . LYS A 1 70 ? -6.101 -14.201 55.030 1.00 76.19 70 LYS A O 1
ATOM 542 N N . ASP A 1 71 ? -8.259 -14.743 54.707 1.00 77.31 71 ASP A N 1
ATOM 543 C CA . ASP A 1 71 ? -8.561 -15.255 56.050 1.00 77.31 71 ASP A CA 1
ATOM 544 C C . ASP A 1 71 ? -8.593 -16.790 56.159 1.00 77.31 71 ASP A C 1
ATOM 546 O O . ASP A 1 71 ? -8.828 -17.334 57.236 1.00 77.31 71 ASP A O 1
ATOM 550 N N . GLY A 1 72 ? -8.330 -17.494 55.055 1.00 77.31 72 GLY A N 1
ATOM 551 C CA . GLY A 1 72 ? -8.292 -18.959 54.998 1.00 77.31 72 GLY A CA 1
ATOM 552 C C . GLY A 1 72 ? -9.618 -19.630 54.629 1.00 77.31 72 GLY A C 1
ATOM 553 O O . GLY A 1 72 ? -9.643 -20.852 54.509 1.00 77.31 72 GLY A O 1
ATOM 554 N N . PHE A 1 73 ? -10.687 -18.863 54.402 1.00 78.62 73 PHE A N 1
ATOM 555 C CA . PHE A 1 73 ? -11.963 -19.368 53.889 1.00 78.62 73 PHE A CA 1
ATOM 556 C C . PHE A 1 73 ? -12.021 -19.232 52.356 1.00 78.62 73 PHE A C 1
ATOM 558 O O . PHE A 1 73 ? -11.442 -18.307 51.785 1.00 78.62 73 PHE A O 1
ATOM 565 N N . SER A 1 74 ? -12.735 -20.142 51.687 1.00 79.00 74 SER A N 1
ATOM 566 C CA . SER A 1 74 ? -12.808 -20.228 50.216 1.00 79.00 74 SER A CA 1
ATOM 567 C C . SER A 1 74 ? -14.174 -19.884 49.603 1.00 79.00 74 SER A C 1
ATOM 569 O O . SER A 1 74 ? -14.256 -19.796 48.379 1.00 79.00 74 SER A O 1
ATOM 571 N N . SER A 1 75 ? -15.209 -19.681 50.426 1.00 82.75 75 SER A N 1
ATOM 572 C CA . SER A 1 75 ? -16.606 -19.388 50.051 1.00 82.75 75 SER A CA 1
ATOM 573 C C . SER A 1 75 ? -17.262 -18.428 51.068 1.00 82.75 75 SER A C 1
ATOM 575 O O . SER A 1 75 ? -16.550 -17.828 51.879 1.00 82.75 75 SER A O 1
ATOM 577 N N . PHE A 1 76 ? -18.590 -18.247 51.048 1.00 84.81 76 PHE A N 1
ATOM 578 C CA . PHE A 1 76 ? -19.343 -17.464 52.041 1.00 84.81 76 PHE A CA 1
ATOM 579 C C . PHE A 1 76 ? -19.932 -18.324 53.176 1.00 84.81 76 PHE A C 1
ATOM 581 O O . PHE A 1 76 ? -20.236 -19.502 52.999 1.00 84.81 76 PHE A O 1
ATOM 588 N N . ASP A 1 77 ? -20.211 -17.684 54.317 1.00 81.44 77 ASP A N 1
ATOM 589 C CA . ASP A 1 77 ? -21.072 -18.242 55.365 1.00 81.44 77 ASP A CA 1
ATOM 590 C C . ASP A 1 77 ? -22.551 -17.950 55.057 1.00 81.44 77 ASP A C 1
ATOM 592 O O . ASP A 1 77 ? -22.914 -16.822 54.712 1.00 81.44 77 ASP A O 1
ATOM 596 N N . THR A 1 78 ? -23.444 -18.911 55.319 1.00 80.75 78 THR A N 1
ATOM 597 C CA . THR A 1 78 ? -24.908 -18.717 55.224 1.00 80.75 78 THR A CA 1
ATOM 598 C C . THR A 1 78 ? -25.457 -17.659 56.190 1.00 80.75 78 THR A C 1
ATOM 600 O O . THR A 1 78 ? -26.579 -17.182 56.025 1.00 80.75 78 THR A O 1
ATOM 603 N N . ASP A 1 79 ? -24.670 -17.282 57.202 1.00 90.62 79 ASP A N 1
ATOM 604 C CA . ASP A 1 79 ? -25.007 -16.271 58.206 1.00 90.62 79 ASP A CA 1
ATOM 605 C C . ASP A 1 79 ? -25.222 -14.865 57.616 1.00 90.62 79 ASP A C 1
ATOM 607 O O . ASP A 1 79 ? -25.870 -14.033 58.251 1.00 90.62 79 ASP A O 1
ATOM 611 N N . LEU A 1 80 ? -24.767 -14.599 56.387 1.00 91.31 80 LEU A N 1
ATOM 612 C CA . LEU A 1 80 ? -25.026 -13.340 55.675 1.00 91.31 80 LEU A CA 1
ATOM 613 C C . LEU A 1 80 ? -26.519 -13.051 55.457 1.00 91.31 80 LEU A C 1
ATOM 615 O O . LEU A 1 80 ? -26.908 -11.883 55.436 1.00 91.31 80 LEU A O 1
ATOM 619 N N . GLY A 1 81 ? -27.373 -14.081 55.424 1.00 91.56 81 GLY A N 1
ATOM 620 C CA . GLY A 1 81 ? -28.834 -13.927 55.404 1.00 91.56 81 GLY A CA 1
ATOM 621 C C . GLY A 1 81 ? -29.425 -13.205 56.630 1.00 91.56 81 GLY A C 1
ATOM 622 O O . GLY A 1 81 ? -30.596 -12.832 56.616 1.00 91.56 81 GLY A O 1
ATOM 623 N N . LYS A 1 82 ? -28.628 -12.949 57.680 1.00 93.88 82 LYS A N 1
ATOM 624 C CA . LYS A 1 82 ? -28.995 -12.111 58.841 1.00 93.88 82 LYS A CA 1
ATOM 625 C C . LYS A 1 82 ? -28.974 -10.601 58.535 1.00 93.88 82 LYS A C 1
ATOM 627 O O . LYS A 1 82 ? -29.290 -9.802 59.415 1.00 93.88 82 LYS A O 1
ATOM 632 N N . LEU A 1 83 ? -28.601 -10.193 57.317 1.00 95.38 83 LEU A N 1
ATOM 633 C CA . LEU A 1 83 ? -28.488 -8.797 56.877 1.00 95.38 83 LEU A CA 1
ATOM 634 C C . LEU A 1 83 ? -29.583 -8.455 55.840 1.00 95.38 83 LEU A C 1
ATOM 636 O O . LEU A 1 83 ? -29.302 -8.403 54.643 1.00 95.38 83 LEU A O 1
ATOM 640 N N . PRO A 1 84 ? -30.840 -8.199 56.258 1.00 92.88 84 PRO A N 1
ATOM 641 C CA . PRO A 1 84 ? -32.005 -8.202 55.360 1.00 92.88 84 PRO A CA 1
ATOM 642 C C . PRO A 1 84 ? -32.010 -7.099 54.288 1.00 92.88 84 PRO A C 1
ATOM 644 O O . PRO A 1 84 ? -32.765 -7.191 53.324 1.00 92.88 84 PRO A O 1
ATOM 647 N N . ASN A 1 85 ? -31.185 -6.060 54.450 1.00 95.94 85 ASN A N 1
ATOM 648 C CA . ASN A 1 85 ? -31.061 -4.941 53.513 1.00 95.94 85 ASN A CA 1
ATOM 649 C C . ASN A 1 85 ? -29.701 -4.909 52.787 1.00 95.94 85 ASN A C 1
ATOM 651 O O . ASN A 1 85 ? -29.421 -3.934 52.082 1.00 95.94 85 ASN A O 1
ATOM 655 N N . LEU A 1 86 ? -28.858 -5.943 52.930 1.00 97.19 86 LEU A N 1
ATOM 656 C CA . LEU A 1 86 ? -27.549 -6.011 52.276 1.00 97.19 86 LEU A CA 1
ATOM 657 C C . LEU A 1 86 ? -27.725 -6.128 50.759 1.00 97.19 86 LEU A C 1
ATOM 659 O O . LEU A 1 86 ? -28.113 -7.174 50.241 1.00 97.19 86 LEU A O 1
ATOM 663 N N . ASN A 1 87 ? -27.433 -5.037 50.054 1.00 97.75 87 ASN A N 1
ATOM 664 C CA . ASN A 1 87 ? -27.683 -4.896 48.624 1.00 97.75 87 ASN A CA 1
ATOM 665 C C . ASN A 1 87 ? -26.412 -4.719 47.780 1.00 97.75 87 ASN A C 1
ATOM 667 O O . ASN A 1 87 ? -26.499 -4.834 46.554 1.00 97.75 87 ASN A O 1
ATOM 671 N N . ILE A 1 88 ? -25.245 -4.512 48.404 1.00 98.19 88 ILE A N 1
ATOM 672 C CA . ILE A 1 88 ? -23.944 -4.416 47.726 1.00 98.19 88 ILE A CA 1
ATOM 673 C C . ILE A 1 88 ? -22.876 -5.259 48.445 1.00 98.19 88 ILE A C 1
ATOM 675 O O . ILE A 1 88 ? -22.602 -5.041 49.626 1.00 98.19 88 ILE A O 1
ATOM 679 N N . ILE A 1 89 ? -22.197 -6.150 47.719 1.00 96.06 89 ILE A N 1
ATOM 680 C CA . ILE A 1 89 ? -21.016 -6.887 48.199 1.00 96.06 89 ILE A CA 1
ATOM 681 C C . ILE A 1 89 ? -19.806 -6.562 47.317 1.00 96.06 89 ILE A C 1
ATOM 683 O O . ILE A 1 89 ? -19.863 -6.695 46.093 1.00 96.06 89 ILE A O 1
ATOM 687 N N . TYR A 1 90 ? -18.697 -6.183 47.954 1.00 94.38 90 TYR A N 1
ATOM 688 C CA . TYR A 1 90 ? -17.366 -6.132 47.342 1.00 94.38 90 TYR A CA 1
ATOM 689 C C . TYR A 1 90 ? -16.481 -7.223 47.948 1.00 94.38 90 TYR A C 1
ATOM 691 O O . TYR A 1 90 ? -16.438 -7.352 49.171 1.00 94.38 90 TYR A O 1
ATOM 699 N N . ILE A 1 91 ? -15.753 -7.957 47.108 1.00 89.56 91 ILE A N 1
ATOM 700 C CA . ILE A 1 91 ? -14.722 -8.931 47.493 1.00 89.56 91 ILE A CA 1
ATOM 701 C C . ILE A 1 91 ? -13.402 -8.529 46.826 1.00 89.56 91 ILE A C 1
ATOM 703 O O . ILE A 1 91 ? -13.395 -8.203 45.634 1.00 89.56 91 ILE A O 1
ATOM 707 N N . GLY A 1 92 ? -12.302 -8.536 47.585 1.00 87.50 92 GLY A N 1
ATOM 708 C CA . GLY A 1 92 ? -10.996 -8.050 47.125 1.00 87.50 92 GLY A CA 1
ATOM 709 C C . GLY A 1 92 ? -9.794 -8.777 47.733 1.00 87.50 92 GLY A C 1
ATOM 710 O O . GLY A 1 92 ? -9.633 -8.794 48.950 1.00 87.50 92 GLY A O 1
ATOM 711 N N . TYR A 1 93 ? -8.896 -9.311 46.898 1.00 80.38 93 TYR A N 1
ATOM 712 C CA . TYR A 1 93 ? -7.599 -9.879 47.328 1.00 80.38 93 TYR A CA 1
ATOM 713 C C . TYR A 1 93 ? -7.703 -11.031 48.347 1.00 80.38 93 TYR A C 1
ATOM 715 O O . TYR A 1 93 ? -6.787 -11.277 49.134 1.00 80.38 93 TYR A O 1
ATOM 723 N N . THR A 1 94 ? -8.833 -11.736 48.362 1.00 77.44 94 THR A N 1
ATOM 724 C CA . THR A 1 94 ? -9.137 -12.736 49.393 1.00 77.44 94 THR A CA 1
ATOM 725 C C . THR A 1 94 ? -8.581 -14.124 49.085 1.00 77.44 94 THR A C 1
ATOM 727 O O . THR A 1 94 ? -8.390 -14.940 49.987 1.00 77.44 94 THR A O 1
ATOM 730 N N . GLY A 1 95 ? -8.325 -14.416 47.806 1.00 78.81 95 GLY A N 1
ATOM 731 C CA . GLY A 1 95 ? -7.942 -15.750 47.346 1.00 78.81 95 GLY A CA 1
ATOM 732 C C . GLY A 1 95 ? -9.048 -16.807 47.471 1.00 78.81 95 GLY A C 1
ATOM 733 O O . GLY A 1 95 ? -8.715 -17.983 47.579 1.00 78.81 95 GLY A O 1
ATOM 734 N N . TRP A 1 96 ? -10.328 -16.411 47.492 1.00 84.81 96 TRP A N 1
ATOM 735 C CA . TRP A 1 96 ? -11.461 -17.350 47.466 1.00 84.81 96 TRP A CA 1
ATOM 736 C C . TRP A 1 96 ? -11.549 -18.097 46.136 1.00 84.81 96 TRP A C 1
ATOM 738 O O . TRP A 1 96 ? -11.229 -17.528 45.096 1.00 84.81 96 TRP A O 1
ATOM 748 N N . GLU A 1 97 ? -12.053 -19.329 46.178 1.00 84.81 97 GLU A N 1
ATOM 749 C CA . GLU A 1 97 ? -12.148 -20.238 45.025 1.00 84.81 97 GLU A CA 1
ATOM 750 C C . GLU A 1 97 ? -13.608 -20.510 44.604 1.00 84.81 97 GLU A C 1
ATOM 752 O O . GLU A 1 97 ? -13.844 -20.969 43.484 1.00 84.81 97 GLU A O 1
ATOM 757 N N . SER A 1 98 ? -14.585 -20.183 45.464 1.00 87.81 98 SER A N 1
ATOM 758 C CA . SER A 1 98 ? -16.022 -20.397 45.246 1.00 87.81 98 SER A CA 1
ATOM 759 C C . SER A 1 98 ? -16.885 -19.203 45.697 1.00 87.81 98 SER A C 1
ATOM 761 O O . SER A 1 98 ? -16.441 -18.325 46.442 1.00 87.81 98 SER A O 1
ATOM 763 N N . LEU A 1 99 ? -18.144 -19.192 45.248 1.00 90.75 99 LEU A N 1
ATOM 764 C CA . LEU A 1 99 ? -19.213 -18.270 45.653 1.00 90.75 99 LEU A CA 1
ATOM 765 C C . LEU A 1 99 ? -20.339 -18.959 46.452 1.00 90.75 99 LEU A C 1
ATOM 767 O O . LEU A 1 99 ? -21.351 -18.316 46.724 1.00 90.75 99 LEU A O 1
ATOM 771 N N . ASP A 1 100 ? -20.177 -20.228 46.848 1.00 91.50 100 ASP A N 1
ATOM 772 C CA . ASP A 1 100 ? -21.166 -20.953 47.666 1.00 91.50 100 ASP A CA 1
ATOM 773 C C . ASP A 1 100 ? -21.537 -20.161 48.932 1.00 91.50 100 ASP A C 1
ATOM 775 O O . ASP A 1 100 ? -20.661 -19.605 49.600 1.00 91.50 100 ASP A O 1
ATOM 779 N N . GLY A 1 101 ? -22.823 -20.118 49.279 1.00 91.38 101 GLY A N 1
ATOM 780 C CA . GLY A 1 101 ? -23.369 -19.374 50.417 1.00 91.38 101 GLY A CA 1
ATOM 781 C C . GLY A 1 101 ? -23.895 -17.974 50.066 1.00 91.38 101 GLY A C 1
ATOM 782 O O . GLY A 1 101 ? -24.630 -17.389 50.870 1.00 91.38 101 GLY A O 1
ATOM 783 N N . ILE A 1 102 ? -23.592 -17.436 48.875 1.00 93.44 102 ILE A N 1
ATOM 784 C CA . ILE A 1 102 ? -24.116 -16.139 48.397 1.00 93.44 102 ILE A CA 1
ATOM 785 C C . ILE A 1 102 ? -25.644 -16.135 48.226 1.00 93.44 102 ILE A C 1
ATOM 787 O O . ILE A 1 102 ? -26.291 -15.092 48.335 1.00 93.44 102 ILE A O 1
ATOM 791 N N . GLU A 1 103 ? -26.246 -17.303 48.020 1.00 94.12 103 GLU A N 1
ATOM 792 C CA . GLU A 1 103 ? -27.687 -17.497 47.845 1.00 94.12 103 GLU A CA 1
ATOM 793 C C . GLU A 1 103 ? -28.473 -17.072 49.098 1.00 94.12 103 GLU A C 1
ATOM 795 O O . GLU A 1 103 ? -29.650 -16.715 49.006 1.00 94.12 103 GLU A O 1
ATOM 800 N N . SER A 1 104 ? -27.811 -17.028 50.264 1.00 93.69 104 SER A N 1
ATOM 801 C CA . SER A 1 104 ? -28.367 -16.523 51.529 1.00 93.69 104 SER A CA 1
ATOM 802 C C . SER A 1 104 ? -28.812 -15.054 51.475 1.00 93.69 104 SER A C 1
ATOM 804 O O . SER A 1 104 ? -29.672 -14.658 52.261 1.00 93.69 104 SER A O 1
ATOM 806 N N . VAL A 1 105 ? -28.291 -14.264 50.526 1.00 94.81 105 VAL A N 1
ATOM 807 C CA . VAL A 1 105 ? -28.671 -12.857 50.280 1.00 94.81 105 VAL A CA 1
ATOM 808 C C . VAL A 1 105 ? -29.351 -12.642 48.918 1.00 94.81 105 VAL A C 1
ATOM 810 O O . VAL A 1 105 ? -29.508 -11.508 48.465 1.00 94.81 105 VAL A O 1
ATOM 813 N N . SER A 1 106 ? -29.812 -13.715 48.264 1.00 93.62 106 SER A N 1
ATOM 814 C CA . SER A 1 106 ? -30.510 -13.681 46.961 1.00 93.62 106 SER A CA 1
ATOM 815 C C . SER A 1 106 ? -31.736 -12.758 46.908 1.00 93.62 106 SER A C 1
ATOM 817 O O . SER A 1 106 ? -32.076 -12.236 45.843 1.00 93.62 106 SER A O 1
ATOM 819 N N . SER A 1 107 ? -32.382 -12.519 48.051 1.00 92.56 107 SER A N 1
ATOM 820 C CA . SER A 1 107 ? -33.540 -11.633 48.191 1.00 92.56 107 SER A CA 1
ATOM 821 C C . SER A 1 107 ? -33.188 -10.140 48.237 1.00 92.56 107 SER A C 1
ATOM 823 O O . SER A 1 107 ? -34.049 -9.326 47.904 1.00 92.56 107 SER A O 1
ATOM 825 N N . SER A 1 108 ? -31.960 -9.762 48.603 1.00 95.25 108 SER A N 1
ATOM 826 C CA . SER A 1 108 ? -31.558 -8.363 48.835 1.00 95.25 108 SER A CA 1
ATOM 827 C C . SER A 1 108 ? -30.405 -7.881 47.949 1.00 95.25 108 SER A C 1
ATOM 829 O O . SER A 1 108 ? -30.309 -6.683 47.679 1.00 95.25 108 SER A O 1
ATOM 831 N N . LEU A 1 109 ? -29.536 -8.781 47.476 1.00 97.88 109 LEU A N 1
ATOM 832 C CA . LEU A 1 109 ? -28.314 -8.432 46.753 1.00 97.88 109 LEU A CA 1
ATOM 833 C C . LEU A 1 109 ? -28.602 -7.876 45.347 1.00 97.88 109 LEU A C 1
ATOM 835 O O . LEU A 1 109 ? -29.191 -8.544 44.500 1.00 97.88 109 LEU A O 1
ATOM 839 N N . THR A 1 110 ? -28.136 -6.650 45.083 1.00 98.38 110 THR A N 1
ATOM 840 C CA . THR A 1 110 ? -28.299 -5.948 43.793 1.00 98.38 110 THR A CA 1
ATOM 841 C C . THR A 1 110 ? -26.982 -5.698 43.062 1.00 98.38 110 THR A C 1
ATOM 843 O O . THR A 1 110 ? -26.977 -5.575 41.838 1.00 98.38 110 THR A O 1
ATOM 846 N N . THR A 1 111 ? -25.859 -5.643 43.781 1.00 98.56 111 THR A N 1
ATOM 847 C CA . THR A 1 111 ? -24.529 -5.376 43.218 1.00 98.56 111 THR A CA 1
ATOM 848 C C . THR A 1 111 ? -23.495 -6.327 43.804 1.00 98.56 111 THR A C 1
ATOM 850 O O . THR A 1 111 ? -23.311 -6.362 45.021 1.00 98.56 111 THR A O 1
ATOM 853 N N . LEU A 1 112 ? -22.777 -7.040 42.939 1.00 97.44 112 LEU A N 1
ATOM 854 C CA . LEU A 1 112 ? -21.640 -7.884 43.304 1.00 97.44 112 LEU A CA 1
ATOM 855 C C . LEU A 1 112 ? -20.383 -7.399 42.572 1.00 97.44 112 LEU A C 1
ATOM 857 O O . LEU A 1 112 ? -20.398 -7.205 41.359 1.00 97.44 112 LEU A O 1
ATOM 861 N N . THR A 1 113 ? -19.287 -7.192 43.294 1.00 95.19 113 THR A N 1
ATOM 862 C CA . THR A 1 113 ? -17.977 -6.877 42.707 1.00 95.19 113 THR A CA 1
ATOM 863 C C . THR A 1 113 ? -16.934 -7.852 43.223 1.00 95.19 113 THR A C 1
ATOM 865 O O . THR A 1 113 ? -16.729 -7.960 44.430 1.00 95.19 113 THR A O 1
ATOM 868 N N . LEU A 1 114 ? -16.266 -8.532 42.298 1.00 90.88 114 LEU A N 1
ATOM 869 C CA . LEU A 1 114 ? -15.211 -9.503 42.547 1.00 90.88 114 LEU A CA 1
ATOM 870 C C . LEU A 1 114 ? -13.902 -8.916 42.009 1.00 90.88 114 LEU A C 1
ATOM 872 O O . LEU A 1 114 ? -13.834 -8.542 40.838 1.00 90.88 114 LEU A O 1
ATOM 876 N N . SER A 1 115 ? -12.876 -8.821 42.855 1.00 88.44 115 SER A N 1
ATOM 877 C CA . SER A 1 115 ? -11.550 -8.292 42.498 1.00 88.44 115 SER A CA 1
ATOM 878 C C . SER A 1 115 ? -10.462 -9.217 43.043 1.00 88.44 115 SER A C 1
ATOM 880 O O . SER A 1 115 ? -10.481 -9.538 44.230 1.00 88.44 115 SER A O 1
ATOM 882 N N . GLU A 1 116 ? -9.519 -9.637 42.202 1.00 83.69 116 GLU A N 1
ATOM 883 C CA . GLU A 1 116 ? -8.352 -10.454 42.575 1.00 83.69 116 GLU A CA 1
ATOM 884 C C . GLU A 1 116 ? -8.720 -11.695 43.412 1.00 83.69 116 GLU A C 1
ATOM 886 O O . GLU A 1 116 ? -8.295 -11.875 44.559 1.00 83.69 116 GLU A O 1
ATOM 891 N N . THR A 1 117 ? -9.564 -12.552 42.825 1.00 83.25 117 THR A N 1
ATOM 892 C CA . THR A 1 117 ? -10.016 -13.822 43.416 1.00 83.25 117 THR A CA 1
ATOM 893 C C . THR A 1 117 ? -9.559 -15.027 42.587 1.00 83.25 117 THR A C 1
ATOM 895 O O . THR A 1 117 ? -9.105 -14.886 41.449 1.00 83.25 117 THR A O 1
ATOM 898 N N . LEU A 1 118 ? -9.681 -16.227 43.154 1.00 83.00 118 LEU A N 1
ATOM 899 C CA . LEU A 1 118 ? -9.371 -17.506 42.507 1.00 83.00 118 LEU A CA 1
ATOM 900 C C . LEU A 1 118 ? -10.643 -18.254 42.055 1.00 83.00 118 LEU A C 1
ATOM 902 O O . LEU A 1 118 ? -10.601 -19.460 41.827 1.00 83.00 118 LEU A O 1
ATOM 906 N N . ILE A 1 119 ? -11.773 -17.549 41.921 1.00 83.75 119 ILE A N 1
ATOM 907 C CA . ILE A 1 119 ? -13.075 -18.125 41.560 1.00 83.75 119 ILE A CA 1
ATOM 908 C C . ILE A 1 119 ? -13.029 -18.742 40.153 1.00 83.75 119 ILE A C 1
ATOM 910 O O . ILE A 1 119 ? -12.649 -18.084 39.183 1.00 83.75 119 ILE A O 1
ATOM 914 N N . THR A 1 120 ? -13.451 -20.007 40.038 1.00 80.75 120 THR A N 1
ATOM 915 C CA . THR A 1 120 ? -13.452 -20.761 38.764 1.00 80.75 120 THR A CA 1
ATOM 916 C C . THR A 1 120 ? -14.844 -21.124 38.235 1.00 80.75 120 THR A C 1
ATOM 918 O O . THR A 1 120 ? -14.983 -21.400 37.042 1.00 80.75 120 THR A O 1
ATOM 921 N N . ASP A 1 121 ? -15.871 -21.047 39.083 1.00 85.12 121 ASP A N 1
ATOM 922 C CA . ASP A 1 121 ? -17.286 -21.223 38.742 1.00 85.12 121 ASP A CA 1
ATOM 923 C C . ASP A 1 121 ? -18.123 -20.125 39.422 1.00 85.12 121 ASP A C 1
ATOM 925 O O . ASP A 1 121 ? -17.760 -19.623 40.487 1.00 85.12 121 ASP A O 1
ATOM 929 N N . ILE A 1 122 ? -19.229 -19.734 38.793 1.00 91.56 122 ILE A N 1
ATOM 930 C CA . ILE A 1 122 ? -20.168 -18.720 39.285 1.00 91.56 122 ILE A CA 1
ATOM 931 C C . ILE A 1 122 ? -21.622 -19.214 39.304 1.00 91.56 122 ILE A C 1
ATOM 933 O O . ILE A 1 122 ? -22.534 -18.395 39.379 1.00 91.56 122 ILE A O 1
ATOM 937 N N . GLU A 1 123 ? -21.862 -20.529 39.255 1.00 93.25 123 GLU A N 1
ATOM 938 C CA . GLU A 1 123 ? -23.207 -21.129 39.338 1.00 93.25 123 GLU A CA 1
ATOM 939 C C . GLU A 1 123 ? -24.094 -20.545 40.467 1.00 93.25 123 GLU A C 1
ATOM 941 O O . GLU A 1 123 ? -25.197 -20.091 40.134 1.00 93.25 123 GLU A O 1
ATOM 946 N N . PRO A 1 124 ? -23.608 -20.348 41.718 1.00 95.06 124 PRO A N 1
ATOM 947 C CA . PRO A 1 124 ? -24.410 -19.763 42.803 1.00 95.06 124 PRO A CA 1
ATOM 948 C C . PRO A 1 124 ? -24.967 -18.357 42.514 1.00 95.06 124 PRO A C 1
ATOM 950 O O . PRO A 1 124 ? -25.983 -17.952 43.088 1.00 95.06 124 PRO A O 1
ATOM 953 N N . VAL A 1 125 ? -24.349 -17.603 41.593 1.00 96.06 125 VAL A N 1
ATOM 954 C CA . VAL A 1 125 ? -24.814 -16.270 41.160 1.00 96.06 125 VAL A CA 1
ATOM 955 C C . VAL A 1 125 ? -26.168 -16.356 40.447 1.00 96.06 125 VAL A C 1
ATOM 957 O O . VAL A 1 125 ? -26.959 -15.419 40.549 1.00 96.06 125 VAL A O 1
ATOM 960 N N . GLY A 1 126 ? -26.493 -17.487 39.809 1.00 95.88 126 GLY A N 1
ATOM 961 C CA . GLY A 1 126 ? -27.788 -17.716 39.154 1.00 95.88 126 GLY A CA 1
ATOM 962 C C . GLY A 1 126 ? -28.990 -17.682 40.110 1.00 95.88 126 GLY A C 1
ATOM 963 O O . GLY A 1 126 ? -30.117 -17.439 39.679 1.00 95.88 126 GLY A O 1
ATOM 964 N N . SER A 1 127 ? -28.767 -17.842 41.420 1.00 95.50 127 SER A N 1
ATOM 965 C CA . SER A 1 127 ? -29.804 -17.674 42.450 1.00 95.50 127 SER A CA 1
ATOM 966 C C . SER A 1 127 ? -30.213 -16.210 42.687 1.00 95.50 127 SER A C 1
ATOM 968 O O . SER A 1 127 ? -31.291 -15.934 43.222 1.00 95.50 127 SER A O 1
ATOM 970 N N . LEU A 1 128 ? -29.363 -15.250 42.305 1.00 96.69 128 LEU A N 1
ATOM 971 C CA . LEU A 1 128 ? -29.447 -13.847 42.711 1.00 96.69 128 LEU A CA 1
ATOM 972 C C . LEU A 1 128 ? -30.414 -13.053 41.821 1.00 96.69 128 LEU A C 1
ATOM 974 O O . LEU A 1 128 ? -30.040 -12.096 41.149 1.00 96.69 128 LEU A O 1
ATOM 978 N N . THR A 1 129 ? -31.688 -13.436 41.826 1.00 95.25 129 THR A N 1
ATOM 979 C CA . THR A 1 129 ? -32.737 -12.857 40.959 1.00 95.25 129 THR A CA 1
ATOM 980 C C . THR A 1 129 ? -32.919 -11.333 41.084 1.00 95.25 129 THR A C 1
ATOM 982 O O . THR A 1 129 ? -33.404 -10.693 40.149 1.00 95.25 129 THR A O 1
ATOM 985 N N . ASN A 1 130 ? -32.487 -10.716 42.191 1.00 96.38 130 ASN A N 1
ATOM 986 C CA . ASN A 1 130 ? -32.492 -9.259 42.367 1.00 96.38 130 ASN A CA 1
ATOM 987 C C . ASN A 1 130 ? -31.219 -8.538 41.881 1.00 96.38 130 ASN A C 1
ATOM 989 O O . ASN A 1 130 ? -31.224 -7.304 41.824 1.00 96.38 130 ASN A O 1
ATOM 993 N N . LEU A 1 131 ? -30.182 -9.259 41.440 1.00 98.38 131 LEU A N 1
ATOM 994 C CA . LEU A 1 131 ? -28.919 -8.695 40.958 1.00 98.38 131 LEU A CA 1
ATOM 995 C C . LEU A 1 131 ? -29.141 -7.776 39.739 1.00 98.38 131 LEU A C 1
ATOM 997 O O . LEU A 1 131 ? -29.911 -8.088 38.828 1.00 98.38 131 LEU A O 1
ATOM 1001 N N . LYS A 1 132 ? -28.479 -6.613 39.746 1.00 98.44 132 LYS A N 1
ATOM 1002 C CA . LYS A 1 132 ? -28.541 -5.550 38.720 1.00 98.44 132 LYS A CA 1
ATOM 1003 C C . LYS A 1 132 ? -27.171 -5.178 38.162 1.00 98.44 132 LYS A C 1
ATOM 1005 O O . LYS A 1 132 ? -27.092 -4.710 37.026 1.00 98.44 132 LYS A O 1
ATOM 1010 N N . SER A 1 133 ? -26.107 -5.380 38.935 1.00 98.62 133 SER A N 1
ATOM 1011 C CA . SER A 1 133 ? -24.734 -5.132 38.504 1.00 98.62 133 SER A CA 1
ATOM 1012 C C . SER A 1 133 ? -23.807 -6.247 38.967 1.00 98.62 133 SER A C 1
ATOM 1014 O O . SER A 1 133 ? -23.810 -6.604 40.146 1.00 98.62 133 SER A O 1
ATOM 1016 N N . ILE A 1 134 ? -22.971 -6.741 38.054 1.00 97.19 134 ILE A N 1
ATOM 1017 C CA . ILE A 1 134 ? -21.833 -7.602 38.385 1.00 97.19 134 ILE A CA 1
ATOM 1018 C C . ILE A 1 134 ? -20.551 -7.057 37.747 1.00 97.19 134 ILE A C 1
ATOM 1020 O O . ILE A 1 134 ? -20.555 -6.637 36.588 1.00 97.19 134 ILE A O 1
ATOM 1024 N N . SER A 1 135 ? -19.469 -7.047 38.524 1.00 95.38 135 SER A N 1
ATOM 1025 C CA . SER A 1 135 ? -18.159 -6.538 38.110 1.00 95.38 135 SER A CA 1
ATOM 1026 C C . SER A 1 135 ? -17.062 -7.556 38.410 1.00 95.38 135 SER A C 1
ATOM 1028 O O . SER A 1 135 ? -16.876 -7.936 39.566 1.00 95.38 135 SER A O 1
ATOM 1030 N N . PHE A 1 136 ? -16.317 -7.952 37.379 1.00 90.62 136 PHE A N 1
ATOM 1031 C CA . PHE A 1 136 ? -15.121 -8.789 37.458 1.00 90.62 136 PHE A CA 1
ATOM 1032 C C . PHE A 1 136 ? -13.884 -7.921 37.215 1.00 90.62 136 PHE A C 1
ATOM 1034 O O . PHE A 1 136 ? -13.399 -7.805 36.088 1.00 90.62 136 PHE A O 1
ATOM 1041 N N . ASN A 1 137 ? -13.387 -7.292 38.275 1.00 86.62 137 ASN A N 1
ATOM 1042 C CA . ASN A 1 137 ? -12.106 -6.593 38.244 1.00 86.62 137 ASN A CA 1
ATOM 1043 C C . ASN A 1 137 ? -10.982 -7.636 38.330 1.00 86.62 137 ASN A C 1
ATOM 1045 O O . ASN A 1 137 ? -11.193 -8.682 38.944 1.00 86.62 137 ASN A O 1
ATOM 1049 N N . GLU A 1 138 ? -9.837 -7.338 37.707 1.00 73.81 138 GLU A N 1
ATOM 1050 C CA . GLU A 1 138 ? -8.615 -8.157 37.551 1.00 73.81 138 GLU A CA 1
ATOM 1051 C C . GLU A 1 138 ? -8.620 -9.472 38.360 1.00 73.81 138 GLU A C 1
ATOM 1053 O O . GLU A 1 138 ? -8.525 -9.469 39.581 1.00 73.81 138 GLU A O 1
ATOM 1058 N N . GLN A 1 139 ? -8.825 -10.608 37.681 1.00 68.69 139 GLN A N 1
ATOM 1059 C CA . GLN A 1 139 ? -9.033 -11.928 38.301 1.00 68.69 139 GLN A CA 1
ATOM 1060 C C . GLN A 1 139 ? -7.755 -12.779 38.269 1.00 68.69 139 GLN A C 1
ATOM 1062 O O . GLN A 1 139 ? -7.766 -13.896 37.764 1.00 68.69 139 GLN A O 1
ATOM 1067 N N . THR A 1 140 ? -6.660 -12.222 38.792 1.00 57.75 140 THR A N 1
ATOM 1068 C CA . THR A 1 140 ? -5.283 -12.740 38.872 1.00 57.75 140 THR A CA 1
ATOM 1069 C C . THR A 1 140 ? -4.669 -13.330 37.588 1.00 57.75 140 THR A C 1
ATOM 1071 O O . THR A 1 140 ? -5.277 -14.053 36.796 1.00 57.75 140 THR A O 1
ATOM 1074 N N . ASN A 1 141 ? -3.352 -13.162 37.434 1.00 59.97 141 ASN A N 1
ATOM 1075 C CA . ASN A 1 141 ? -2.594 -13.858 36.382 1.00 59.97 141 ASN A CA 1
ATOM 1076 C C . ASN A 1 141 ? -2.663 -15.399 36.481 1.00 59.97 141 ASN A C 1
ATOM 1078 O O . ASN A 1 141 ? -2.373 -16.091 35.504 1.00 59.97 141 ASN A O 1
ATOM 1082 N N . THR A 1 142 ? -3.075 -15.947 37.629 1.00 52.97 142 THR A N 1
ATOM 1083 C CA . THR A 1 142 ? -3.329 -17.381 37.824 1.00 52.97 142 THR A CA 1
ATOM 1084 C C . THR A 1 142 ? -4.740 -17.812 37.400 1.00 52.97 142 THR A C 1
ATOM 1086 O O . THR A 1 142 ? -4.858 -18.798 36.666 1.00 52.97 142 THR A O 1
ATOM 1089 N N . THR A 1 143 ? -5.795 -17.078 37.779 1.00 54.66 143 THR A N 1
ATOM 1090 C CA . THR A 1 143 ? -7.206 -17.440 37.510 1.00 54.66 143 THR A CA 1
ATOM 1091 C C . THR A 1 143 ? -7.654 -17.115 36.090 1.00 54.66 143 THR A C 1
ATOM 1093 O O . THR A 1 143 ? -8.563 -17.780 35.589 1.00 54.66 143 THR A O 1
ATOM 1096 N N . ASN A 1 144 ? -6.968 -16.202 35.387 1.00 56.59 144 ASN A N 1
ATOM 1097 C CA . ASN A 1 144 ? -7.152 -15.980 33.945 1.00 56.59 144 ASN A CA 1
ATOM 1098 C C . ASN A 1 144 ? -7.217 -17.308 33.155 1.00 56.59 144 ASN A C 1
ATOM 1100 O O . ASN A 1 144 ? -8.012 -17.434 32.229 1.00 56.59 144 ASN A O 1
ATOM 1104 N N . ASN A 1 145 ? -6.456 -18.340 33.552 1.00 51.91 145 ASN A N 1
ATOM 1105 C CA . ASN A 1 145 ? -6.469 -19.658 32.902 1.00 51.91 145 ASN A CA 1
ATOM 1106 C C . ASN A 1 145 ? -7.785 -20.446 33.049 1.00 51.91 145 ASN A C 1
ATOM 1108 O O . ASN A 1 145 ? -8.061 -21.295 32.204 1.00 51.91 145 ASN A O 1
ATOM 1112 N N . ALA A 1 146 ? -8.597 -20.207 34.082 1.00 61.28 146 ALA A N 1
ATOM 1113 C CA . ALA A 1 146 ? -9.889 -20.877 34.238 1.00 61.28 146 ALA A CA 1
ATOM 1114 C C . ALA A 1 146 ? -10.937 -20.255 33.302 1.00 61.28 146 ALA A C 1
ATOM 1116 O O . ALA A 1 146 ? -11.513 -20.944 32.459 1.00 61.28 146 ALA A O 1
ATOM 1117 N N . ILE A 1 147 ? -11.104 -18.930 33.378 1.00 68.38 147 ILE A N 1
ATOM 1118 C CA . ILE A 1 147 ? -12.089 -18.182 32.580 1.00 68.38 147 ILE A CA 1
ATOM 1119 C C . ILE A 1 147 ? -11.766 -18.275 31.077 1.00 68.38 147 ILE A C 1
ATOM 1121 O O . ILE A 1 147 ? -12.654 -18.541 30.265 1.00 68.38 147 ILE A O 1
ATOM 1125 N N . LYS A 1 148 ? -10.482 -18.163 30.703 1.00 66.50 148 LYS A N 1
ATOM 1126 C CA . LYS A 1 148 ? -9.984 -18.314 29.321 1.00 66.50 148 LYS A CA 1
ATOM 1127 C C . LYS A 1 148 ? -10.369 -19.644 28.667 1.00 66.50 148 LYS A C 1
ATOM 1129 O O . LYS A 1 148 ? -10.576 -19.683 27.459 1.00 66.50 148 LYS A O 1
ATOM 1134 N N . ASN A 1 149 ? -10.445 -20.720 29.452 1.00 71.31 149 ASN A N 1
ATOM 1135 C CA . ASN A 1 149 ? -10.697 -22.074 28.958 1.00 71.31 149 ASN A CA 1
ATOM 1136 C C . ASN A 1 149 ? -12.161 -22.527 29.124 1.00 71.31 149 ASN A C 1
ATOM 1138 O O . ASN A 1 149 ? -12.533 -23.565 28.577 1.00 71.31 149 ASN A O 1
ATOM 1142 N N . ASN A 1 150 ? -13.004 -21.766 29.834 1.00 83.25 150 ASN A N 1
ATOM 1143 C CA . ASN A 1 150 ? -14.427 -22.063 30.008 1.00 83.25 150 ASN A CA 1
ATOM 1144 C C . ASN A 1 150 ? -15.305 -21.087 29.190 1.00 83.25 150 ASN A C 1
ATOM 1146 O O . ASN A 1 150 ? -15.674 -20.019 29.689 1.00 83.25 150 ASN A O 1
ATOM 1150 N N . PRO A 1 151 ? -15.702 -21.430 27.947 1.00 81.31 151 PRO A N 1
ATOM 1151 C CA . PRO A 1 151 ? -16.553 -20.565 27.123 1.00 81.31 151 PRO A CA 1
ATOM 1152 C C . PRO A 1 151 ? -17.975 -20.385 27.683 1.00 81.31 151 PRO A C 1
ATOM 1154 O O . PRO A 1 151 ? -18.675 -19.479 27.245 1.00 81.31 151 PRO A O 1
ATOM 1157 N N . ASN A 1 152 ? -18.393 -21.212 28.650 1.00 87.19 152 ASN A N 1
ATOM 1158 C CA . ASN A 1 152 ? -19.699 -21.140 29.309 1.00 87.19 152 ASN A CA 1
ATOM 1159 C C . ASN A 1 152 ? -19.637 -20.477 30.700 1.00 87.19 152 ASN A C 1
ATOM 1161 O O . ASN A 1 152 ? -20.630 -20.519 31.421 1.00 87.19 152 ASN A O 1
ATOM 1165 N N . PHE A 1 153 ? -18.506 -19.875 31.098 1.00 89.06 153 PHE A N 1
ATOM 1166 C CA . PHE A 1 153 ? -18.322 -19.294 32.439 1.00 89.06 153 PHE A CA 1
ATOM 1167 C C . PHE A 1 153 ? -19.429 -18.297 32.827 1.00 89.06 153 PHE A C 1
ATOM 1169 O O . PHE A 1 153 ? -19.898 -18.309 33.956 1.00 89.06 153 PHE A O 1
ATOM 1176 N N . LEU A 1 154 ? -19.909 -17.484 31.880 1.00 92.75 154 LEU A N 1
ATOM 1177 C CA . LEU A 1 154 ? -20.964 -16.490 32.122 1.00 92.75 154 LEU A CA 1
ATOM 1178 C C . LEU A 1 154 ? -22.399 -17.039 31.990 1.00 92.75 154 LEU A C 1
ATOM 1180 O O . LEU A 1 154 ? -23.352 -16.274 32.138 1.00 92.75 154 LEU A O 1
ATOM 1184 N N . LYS A 1 155 ? -22.582 -18.344 31.744 1.00 94.44 155 LYS A N 1
ATOM 1185 C CA . LYS A 1 155 ? -23.907 -18.965 31.577 1.00 94.44 155 LYS A CA 1
ATOM 1186 C C . LYS A 1 155 ? -24.858 -18.751 32.777 1.00 94.44 155 LYS A C 1
ATOM 1188 O O . LYS A 1 155 ? -26.036 -18.509 32.526 1.00 94.44 155 LYS A O 1
ATOM 1193 N N . PRO A 1 156 ? -24.417 -18.774 34.054 1.00 95.94 156 PRO A N 1
ATOM 1194 C CA . PRO A 1 156 ? -25.305 -18.510 35.196 1.00 95.94 156 PRO A CA 1
ATOM 1195 C C . PRO A 1 156 ? -25.910 -17.096 35.230 1.00 95.94 156 PRO A C 1
ATOM 1197 O O . PRO A 1 156 ? -26.806 -16.837 36.026 1.00 95.94 156 PRO A O 1
ATOM 1200 N N . LEU A 1 157 ? -25.439 -16.177 34.377 1.00 96.75 157 LEU A N 1
ATOM 1201 C CA . LEU A 1 157 ? -25.956 -14.810 34.283 1.00 96.75 157 LEU A CA 1
ATOM 1202 C C . LEU A 1 157 ? -27.097 -14.652 33.263 1.00 96.75 157 LEU A C 1
ATOM 1204 O O . LEU A 1 157 ? -27.745 -13.610 33.260 1.00 96.75 157 LEU A O 1
ATOM 1208 N N . GLU A 1 158 ? -27.335 -15.638 32.389 1.00 96.25 158 GLU A N 1
ATOM 1209 C CA . GLU A 1 158 ? -28.166 -15.486 31.179 1.00 96.25 158 GLU A CA 1
ATOM 1210 C C . GLU A 1 158 ? -29.626 -15.089 31.453 1.00 96.25 158 GLU A C 1
ATOM 1212 O O . GLU A 1 158 ? -30.194 -14.307 30.691 1.00 96.25 158 GLU A O 1
ATOM 1217 N N . ASP A 1 159 ? -30.201 -15.589 32.550 1.00 95.62 159 ASP A N 1
ATOM 1218 C CA . ASP A 1 159 ? -31.578 -15.311 32.982 1.00 95.62 159 ASP A CA 1
ATOM 1219 C C . ASP A 1 159 ? -31.669 -14.186 34.040 1.00 95.62 159 ASP A C 1
ATOM 1221 O O . ASP A 1 159 ? -32.764 -13.830 34.487 1.00 95.62 159 ASP A O 1
ATOM 1225 N N . LEU A 1 160 ? -30.537 -13.608 34.469 1.00 97.19 160 LEU A N 1
ATOM 1226 C CA . LEU A 1 160 ? -30.518 -12.577 35.510 1.00 97.19 160 LEU A CA 1
ATOM 1227 C C . LEU A 1 160 ? -30.874 -11.192 34.943 1.00 97.19 160 LEU A C 1
ATOM 1229 O O . LEU A 1 160 ? -30.346 -10.792 33.908 1.00 97.19 160 LEU A O 1
ATOM 1233 N N . PRO A 1 161 ? -31.690 -10.382 35.644 1.00 96.38 161 PRO A N 1
ATOM 1234 C CA . PRO A 1 161 ? -32.119 -9.056 35.188 1.00 96.38 161 PRO A CA 1
ATOM 1235 C C . PRO A 1 161 ? -31.041 -7.969 35.390 1.00 96.38 161 PRO A C 1
ATOM 1237 O O . PRO A 1 161 ? -31.313 -6.911 35.974 1.00 96.38 161 PRO A O 1
ATOM 1240 N N . LEU A 1 162 ? -29.813 -8.225 34.925 1.00 98.62 162 LEU A N 1
ATOM 1241 C CA . LEU A 1 162 ? -28.687 -7.296 35.012 1.00 98.62 162 LEU A CA 1
ATOM 1242 C C . LEU A 1 162 ? -28.920 -6.067 34.130 1.00 98.62 162 LEU A C 1
ATOM 1244 O O . LEU A 1 162 ? -29.323 -6.175 32.974 1.00 98.62 162 LEU A O 1
ATOM 1248 N N . THR A 1 163 ? -28.596 -4.895 34.667 1.00 98.50 163 THR A N 1
ATOM 1249 C CA . THR A 1 163 ? -28.575 -3.609 33.956 1.00 98.50 163 THR A CA 1
ATOM 1250 C C . THR A 1 163 ? -27.156 -3.128 33.652 1.00 98.50 163 THR A C 1
ATOM 1252 O O . THR A 1 163 ? -26.985 -2.261 32.792 1.00 98.50 163 THR A O 1
ATOM 1255 N N . SER A 1 164 ? -26.146 -3.678 34.332 1.00 98.62 164 SER A N 1
ATOM 1256 C CA . SER A 1 164 ? -24.727 -3.358 34.152 1.00 98.62 164 SER A CA 1
ATOM 1257 C C . SER A 1 164 ? -23.854 -4.612 34.258 1.00 98.62 164 SER A C 1
ATOM 1259 O O . SER A 1 164 ? -24.052 -5.429 35.159 1.00 98.62 164 SER A O 1
ATOM 1261 N N . PHE A 1 165 ? -22.867 -4.737 33.373 1.00 97.69 165 PHE A N 1
ATOM 1262 C CA . PHE A 1 165 ? -21.814 -5.751 33.440 1.00 97.69 165 PHE A CA 1
ATOM 1263 C C . PHE A 1 165 ? -20.448 -5.103 33.190 1.00 97.69 165 PHE A C 1
ATOM 1265 O O . PHE A 1 165 ? -20.287 -4.371 32.210 1.00 97.69 165 PHE A O 1
ATOM 1272 N N . THR A 1 166 ? -19.467 -5.410 34.042 1.00 95.38 166 THR A N 1
ATOM 1273 C CA . THR A 1 166 ? -18.074 -4.958 33.895 1.00 95.38 166 THR A CA 1
ATOM 1274 C C . THR A 1 166 ? -17.113 -6.144 33.962 1.00 95.38 166 THR A C 1
ATOM 1276 O O . THR A 1 166 ? -17.210 -6.964 34.874 1.00 95.38 166 THR A O 1
ATOM 1279 N N . SER A 1 167 ? -16.147 -6.209 33.046 1.00 90.44 167 SER A N 1
ATOM 1280 C CA . SER A 1 167 ? -15.039 -7.167 33.069 1.00 90.44 167 SER A CA 1
ATOM 1281 C C . SER A 1 167 ? -13.694 -6.515 32.744 1.00 90.44 167 SER A C 1
ATOM 1283 O O . SER A 1 167 ? -13.594 -5.657 31.864 1.00 90.44 167 SER A O 1
ATOM 1285 N N . MET A 1 168 ? -12.660 -6.980 33.443 1.00 84.81 168 MET A N 1
ATOM 1286 C CA . MET A 1 168 ? -11.242 -6.760 33.150 1.00 84.81 168 MET A CA 1
ATOM 1287 C C . MET A 1 168 ? -10.465 -8.088 33.017 1.00 84.81 168 MET A C 1
ATOM 1289 O O . MET A 1 168 ? -9.236 -8.083 33.069 1.00 84.81 168 MET A O 1
ATOM 1293 N N . PHE A 1 169 ? -11.146 -9.238 32.892 1.00 79.12 169 PHE A N 1
ATOM 1294 C CA . PHE A 1 169 ? -10.462 -10.518 32.663 1.00 79.12 169 PHE A CA 1
ATOM 1295 C C . PHE A 1 169 ? -10.011 -10.645 31.201 1.00 79.12 169 PHE A C 1
ATOM 1297 O O . PHE A 1 169 ? -10.753 -10.285 30.289 1.00 79.12 169 PHE A O 1
ATOM 1304 N N . SER A 1 170 ? -8.813 -11.196 30.972 1.00 76.75 170 SER A N 1
ATOM 1305 C CA . SER A 1 170 ? -8.251 -11.357 29.624 1.00 76.75 170 SER A CA 1
ATOM 1306 C C . SER A 1 170 ? -7.872 -12.817 29.323 1.00 76.75 170 SER A C 1
ATOM 1308 O O . SER A 1 170 ? -7.207 -13.461 30.142 1.00 76.75 170 SER A O 1
ATOM 1310 N N . PRO A 1 171 ? -8.249 -13.364 28.148 1.00 76.94 171 PRO A N 1
ATOM 1311 C CA . PRO A 1 171 ? -9.070 -12.746 27.107 1.00 76.94 171 PRO A CA 1
ATOM 1312 C C . PRO A 1 171 ? -10.573 -12.911 27.386 1.00 76.94 171 PRO A C 1
ATOM 1314 O O . PRO A 1 171 ? -11.067 -14.035 27.515 1.00 76.94 171 PRO A O 1
ATOM 1317 N N . PHE A 1 172 ? -11.322 -11.808 27.373 1.00 86.44 172 PHE A N 1
ATOM 1318 C CA . PHE A 1 172 ? -12.751 -11.874 27.056 1.00 86.44 172 PHE A CA 1
ATOM 1319 C C . PHE A 1 172 ? -12.910 -12.245 25.573 1.00 86.44 172 PHE A C 1
ATOM 1321 O O . PHE A 1 172 ? -12.088 -11.830 24.762 1.00 86.44 172 PHE A O 1
ATOM 1328 N N . ASN A 1 173 ? -13.917 -13.040 25.202 1.00 87.25 173 ASN A N 1
ATOM 1329 C CA . ASN A 1 173 ? -14.116 -13.467 23.811 1.00 87.25 173 ASN A CA 1
ATOM 1330 C C . ASN A 1 173 ? -15.595 -13.608 23.413 1.00 87.25 173 ASN A C 1
ATOM 1332 O O . ASN A 1 173 ? -16.505 -13.529 24.240 1.00 87.25 173 ASN A O 1
ATOM 1336 N N . ASP A 1 174 ? -15.822 -13.883 22.130 1.00 93.06 174 ASP A N 1
ATOM 1337 C CA . ASP A 1 174 ? -17.140 -13.981 21.494 1.00 93.06 174 ASP A CA 1
ATOM 1338 C C . ASP A 1 174 ? -18.104 -14.981 22.165 1.00 93.06 174 ASP A C 1
ATOM 1340 O O . ASP A 1 174 ? -19.318 -14.789 22.130 1.00 93.06 174 ASP A O 1
ATOM 1344 N N . ASN A 1 175 ? -17.620 -16.048 22.810 1.00 91.31 175 ASN A N 1
ATOM 1345 C CA . ASN A 1 175 ? -18.499 -17.008 23.497 1.00 91.31 175 ASN A CA 1
ATOM 1346 C C . ASN A 1 175 ? -18.977 -16.486 24.859 1.00 91.31 175 ASN A C 1
ATOM 1348 O O . ASN A 1 175 ? -20.141 -16.666 25.231 1.00 91.31 175 ASN A O 1
ATOM 1352 N N . HIS A 1 176 ? -18.116 -15.747 25.558 1.00 91.44 176 HIS A N 1
ATOM 1353 C CA . HIS A 1 176 ? -18.508 -14.990 26.745 1.00 91.44 176 HIS A CA 1
ATOM 1354 C C . HIS A 1 176 ? -19.519 -13.894 26.366 1.00 91.44 176 HIS A C 1
ATOM 1356 O O . HIS A 1 176 ? -20.531 -13.729 27.050 1.00 91.44 176 HIS A O 1
ATOM 1362 N N . LEU A 1 177 ? -19.330 -13.229 25.219 1.00 94.19 177 LEU A N 1
ATOM 1363 C CA . LEU A 1 177 ? -20.262 -12.213 24.717 1.00 94.19 177 LEU A CA 1
ATOM 1364 C C . LEU A 1 177 ? -21.627 -12.805 24.324 1.00 94.19 177 LEU A C 1
ATOM 1366 O O . LEU A 1 177 ? -22.662 -12.230 24.658 1.00 94.19 177 LEU A O 1
ATOM 1370 N N . LYS A 1 178 ? -21.659 -13.996 23.707 1.00 95.62 178 LYS A N 1
ATOM 1371 C CA . LYS A 1 178 ? -22.906 -14.728 23.388 1.00 95.62 178 LYS A CA 1
ATOM 1372 C C . LYS A 1 178 ? -23.730 -15.069 24.631 1.00 95.62 178 LYS A C 1
ATOM 1374 O O . LYS A 1 178 ? -24.957 -15.081 24.538 1.00 95.62 178 LYS A O 1
ATOM 1379 N N . SER A 1 179 ? -23.090 -15.280 25.783 1.00 95.12 179 SER A N 1
ATOM 1380 C CA . SER A 1 179 ? -23.795 -15.448 27.064 1.00 95.12 179 SER A CA 1
ATOM 1381 C C . SER A 1 179 ? -24.492 -14.139 27.466 1.00 95.12 179 SER A C 1
ATOM 1383 O O . SER A 1 179 ? -25.704 -14.111 27.672 1.00 95.12 179 SER A O 1
ATOM 1385 N N . LEU A 1 180 ? -23.760 -13.018 27.462 1.00 95.88 180 LEU A N 1
ATOM 1386 C CA . LEU A 1 180 ? -24.306 -11.695 27.802 1.00 95.88 180 LEU A CA 1
ATOM 1387 C C . LEU A 1 180 ? -25.367 -11.195 26.806 1.00 95.88 180 LEU A C 1
ATOM 1389 O O . LEU A 1 180 ? -26.289 -10.487 27.205 1.00 95.88 180 LEU A O 1
ATOM 1393 N N . SER A 1 181 ? -25.299 -11.604 25.534 1.00 96.19 181 SER A N 1
ATOM 1394 C CA . SER A 1 181 ? -26.253 -11.197 24.488 1.00 96.19 181 SER A CA 1
ATOM 1395 C C . SER A 1 181 ? -27.706 -11.618 24.744 1.00 96.19 181 SER A C 1
ATOM 1397 O O . SER A 1 181 ? -28.639 -11.029 24.181 1.00 96.19 181 SER A O 1
ATOM 1399 N N . LYS A 1 182 ? -27.913 -12.618 25.610 1.00 96.88 182 LYS A N 1
ATOM 1400 C CA . LYS A 1 182 ? -29.230 -13.079 26.074 1.00 96.88 182 LYS A CA 1
ATOM 1401 C C . LYS A 1 182 ? -29.849 -12.117 27.090 1.00 96.88 182 LYS A C 1
ATOM 1403 O O . LYS A 1 182 ? -31.070 -11.988 27.138 1.00 96.88 182 LYS A O 1
ATOM 1408 N N . ILE A 1 183 ? -29.021 -11.379 27.829 1.00 96.56 183 ILE A N 1
ATOM 1409 C CA . ILE A 1 183 ? -29.422 -10.504 28.932 1.00 96.56 183 ILE A CA 1
ATOM 1410 C C . ILE A 1 183 ? -29.940 -9.168 28.379 1.00 96.56 183 ILE A C 1
ATOM 1412 O O . ILE A 1 183 ? -29.288 -8.123 28.443 1.00 96.56 183 ILE A O 1
ATOM 1416 N N . LYS A 1 184 ? -31.147 -9.190 27.801 1.00 92.69 184 LYS A N 1
ATOM 1417 C CA . LYS A 1 184 ? -31.751 -8.033 27.110 1.00 92.69 184 LYS A CA 1
ATOM 1418 C C . LYS A 1 184 ? -32.040 -6.826 28.019 1.00 92.69 184 LYS A C 1
ATOM 1420 O O . LYS A 1 184 ? -32.408 -5.771 27.508 1.00 92.69 184 LYS A O 1
ATOM 1425 N N . THR A 1 185 ? -31.877 -6.947 29.338 1.00 96.56 185 THR A N 1
ATOM 1426 C CA . THR A 1 185 ? -31.985 -5.843 30.311 1.00 96.56 185 THR A CA 1
ATOM 1427 C C . THR A 1 185 ? -30.712 -5.004 30.453 1.00 96.56 185 THR A C 1
ATOM 1429 O O . THR A 1 185 ? -30.768 -3.950 31.090 1.00 96.56 185 THR A O 1
ATOM 1432 N N . LEU A 1 186 ? -29.575 -5.432 29.887 1.00 98.31 186 LEU A N 1
ATOM 1433 C CA . LEU A 1 186 ? -28.315 -4.697 30.005 1.00 98.31 186 LEU A CA 1
ATOM 1434 C C . LEU A 1 186 ? -28.408 -3.306 29.361 1.00 98.31 186 LEU A C 1
ATOM 1436 O O . LEU A 1 186 ? -28.889 -3.139 28.242 1.00 98.31 186 LEU A O 1
ATOM 1440 N N . THR A 1 187 ? -27.904 -2.309 30.092 1.00 97.75 187 THR A N 1
ATOM 1441 C CA . THR A 1 187 ? -27.821 -0.900 29.669 1.00 97.75 187 THR A CA 1
ATOM 1442 C C . THR A 1 187 ? -26.382 -0.382 29.636 1.00 97.75 187 THR A C 1
ATOM 1444 O O . THR A 1 187 ? -26.090 0.556 28.900 1.00 97.75 187 THR A O 1
ATOM 1447 N N . ASN A 1 188 ? -25.473 -1.009 30.386 1.00 98.25 188 ASN A N 1
ATOM 1448 C CA . ASN A 1 188 ? -24.042 -0.717 30.376 1.00 98.25 188 ASN A CA 1
ATOM 1449 C C . ASN A 1 188 ? -23.268 -2.030 30.231 1.00 98.25 188 ASN A C 1
ATOM 1451 O O . ASN A 1 188 ? -23.529 -2.981 30.974 1.00 98.25 188 ASN A O 1
ATOM 1455 N N . LEU A 1 189 ? -22.327 -2.073 29.290 1.00 97.44 189 LEU A N 1
ATOM 1456 C CA . LEU A 1 189 ? -21.482 -3.232 29.022 1.00 97.44 189 LEU A CA 1
ATOM 1457 C C . LEU A 1 189 ? -20.026 -2.775 28.868 1.00 97.44 189 LEU A C 1
ATOM 1459 O O . LEU A 1 189 ? -19.678 -2.121 27.888 1.00 97.44 189 LEU A O 1
ATOM 1463 N N . SER A 1 190 ? -19.185 -3.099 29.847 1.00 94.81 190 SER A N 1
ATOM 1464 C CA . SER A 1 190 ? -17.773 -2.704 29.880 1.00 94.81 190 SER A CA 1
ATOM 1465 C C . SER A 1 190 ? -16.881 -3.941 29.901 1.00 94.81 190 SER A C 1
ATOM 1467 O O . SER A 1 190 ? -17.002 -4.783 30.789 1.00 94.81 190 SER A O 1
ATOM 1469 N N . ILE A 1 191 ? -16.002 -4.064 28.913 1.00 90.12 191 ILE A N 1
ATOM 1470 C CA . ILE A 1 191 ? -15.075 -5.177 28.719 1.00 90.12 191 ILE A CA 1
ATOM 1471 C C . ILE A 1 191 ? -13.731 -4.577 28.307 1.00 90.12 191 ILE A C 1
ATOM 1473 O O . ILE A 1 191 ? -13.573 -4.108 27.182 1.00 90.12 191 ILE A O 1
ATOM 1477 N N . GLN A 1 192 ? -12.771 -4.578 29.227 1.00 82.81 192 GLN A N 1
ATOM 1478 C CA . GLN A 1 192 ? -11.411 -4.109 28.961 1.00 82.81 192 GLN A CA 1
ATOM 1479 C C . GLN A 1 192 ? -10.525 -5.268 28.497 1.00 82.81 192 GLN A C 1
ATOM 1481 O O . GLN A 1 192 ? -10.677 -6.388 28.986 1.00 82.81 192 GLN A O 1
ATOM 1486 N N . SER A 1 193 ? -9.578 -4.997 27.593 1.00 78.25 193 SER A N 1
ATOM 1487 C CA . SER A 1 193 ? -8.769 -6.028 26.914 1.00 78.25 193 SER A CA 1
ATOM 1488 C C . SER A 1 193 ? -9.653 -7.049 26.172 1.00 78.25 193 SER A C 1
ATOM 1490 O O . SER A 1 193 ? -9.578 -8.265 26.374 1.00 78.25 193 SER A O 1
ATOM 1492 N N . SER A 1 194 ? -10.566 -6.519 25.350 1.00 77.81 194 SER A N 1
ATOM 1493 C CA . SER A 1 194 ? -11.665 -7.265 24.729 1.00 77.81 194 SER A CA 1
ATOM 1494 C C . SER A 1 194 ? -11.233 -8.085 23.504 1.00 77.81 194 SER A C 1
ATOM 1496 O O . SER A 1 194 ? -11.356 -7.644 22.364 1.00 77.81 194 SER A O 1
ATOM 1498 N N . GLY A 1 195 ? -10.805 -9.332 23.708 1.00 84.62 195 GLY A N 1
ATOM 1499 C CA . GLY A 1 195 ? -10.571 -10.319 22.635 1.00 84.62 195 GLY A CA 1
ATOM 1500 C C . GLY A 1 195 ? -11.837 -10.799 21.896 1.00 84.62 195 GLY A C 1
ATOM 1501 O O . GLY A 1 195 ? -11.862 -11.922 21.392 1.00 84.62 195 GLY A O 1
ATOM 1502 N N . VAL A 1 196 ? -12.888 -9.976 21.867 1.00 89.31 196 VAL A N 1
ATOM 1503 C CA . VAL A 1 196 ? -14.066 -10.094 21.000 1.00 89.31 196 VAL A CA 1
ATOM 1504 C C . VAL A 1 196 ? -13.662 -9.719 19.573 1.00 89.31 196 VAL A C 1
ATOM 1506 O O . VAL A 1 196 ? -12.897 -8.775 19.371 1.00 89.31 196 VAL A O 1
ATOM 1509 N N . THR A 1 197 ? -14.195 -10.445 18.595 1.00 92.12 197 THR A N 1
ATOM 1510 C CA . THR A 1 197 ? -13.999 -10.183 17.160 1.00 92.12 197 THR A CA 1
ATOM 1511 C C . THR A 1 197 ? -15.307 -9.886 16.426 1.00 92.12 197 THR A C 1
ATOM 1513 O O . THR A 1 197 ? -15.283 -9.218 15.396 1.00 92.12 197 THR A O 1
ATOM 1516 N N . ASP A 1 198 ? -16.450 -10.306 16.979 1.00 93.94 198 ASP A N 1
ATOM 1517 C CA . ASP A 1 198 ? -17.768 -10.211 16.345 1.00 93.94 198 ASP A CA 1
ATOM 1518 C C . ASP A 1 198 ? -18.717 -9.291 17.141 1.00 93.94 198 ASP A C 1
ATOM 1520 O O . ASP A 1 198 ? -19.277 -9.664 18.176 1.00 93.94 198 ASP A O 1
ATOM 1524 N N . PHE A 1 199 ? -18.920 -8.067 16.643 1.00 93.12 199 PHE A N 1
ATOM 1525 C CA . PHE A 1 199 ? -19.855 -7.104 17.238 1.00 93.12 199 PHE A CA 1
ATOM 1526 C C . PHE A 1 199 ? -21.331 -7.491 17.017 1.00 93.12 199 PHE A C 1
ATOM 1528 O O . PHE A 1 199 ? -22.194 -7.127 17.824 1.00 93.12 199 PHE A O 1
ATOM 1535 N N . THR A 1 200 ? -21.645 -8.276 15.977 1.00 95.69 200 THR A N 1
ATOM 1536 C CA . THR A 1 200 ? -23.034 -8.612 15.611 1.00 95.69 200 THR A CA 1
ATOM 1537 C C . THR A 1 200 ? -23.745 -9.393 16.717 1.00 95.69 200 THR A C 1
ATOM 1539 O O . THR A 1 200 ? -24.956 -9.256 16.889 1.00 95.69 200 THR A O 1
ATOM 1542 N N . ILE A 1 201 ? -22.988 -10.116 17.551 1.00 96.56 201 ILE A N 1
ATOM 1543 C CA . ILE A 1 201 ? -23.460 -10.840 18.742 1.00 96.56 201 ILE A CA 1
ATOM 1544 C C . ILE A 1 201 ? -24.361 -9.973 19.633 1.00 96.56 201 ILE A C 1
ATOM 1546 O O . ILE A 1 201 ? -25.308 -10.490 20.231 1.00 96.56 201 ILE A O 1
ATOM 1550 N N . ILE A 1 202 ? -24.095 -8.665 19.730 1.00 95.12 202 ILE A N 1
ATOM 1551 C CA . ILE A 1 202 ? -24.864 -7.750 20.583 1.00 95.12 202 ILE A CA 1
ATOM 1552 C C . ILE A 1 202 ? -25.847 -6.849 19.833 1.00 95.12 202 ILE A C 1
ATOM 1554 O O . ILE A 1 202 ? -26.571 -6.113 20.498 1.00 95.12 202 ILE A O 1
ATOM 1558 N N . ASN A 1 203 ? -25.958 -6.905 18.500 1.00 91.56 203 ASN A N 1
ATOM 1559 C CA . ASN A 1 203 ? -26.774 -5.945 17.733 1.00 91.56 203 ASN A CA 1
ATOM 1560 C C . ASN A 1 203 ? -28.270 -5.922 18.142 1.00 91.56 203 ASN A C 1
ATOM 1562 O O . ASN A 1 203 ? -28.917 -4.880 18.096 1.00 91.56 203 ASN A O 1
ATOM 1566 N N . GLN A 1 204 ? -28.808 -7.027 18.669 1.00 92.12 204 GLN A N 1
ATOM 1567 C CA . GLN A 1 204 ? -30.165 -7.109 19.235 1.00 92.12 204 GLN A CA 1
ATOM 1568 C C . GLN A 1 204 ? -30.292 -6.618 20.696 1.00 92.12 204 GLN A C 1
ATOM 1570 O O . GLN A 1 204 ? -31.325 -6.844 21.332 1.00 92.12 204 GLN A O 1
ATOM 1575 N N . MET A 1 205 ? -29.263 -6.017 21.294 1.00 94.25 205 MET A N 1
ATOM 1576 C CA . MET A 1 205 ? -29.285 -5.505 22.674 1.00 94.25 205 MET A CA 1
ATOM 1577 C C . MET A 1 205 ? -29.707 -4.031 22.713 1.00 94.25 205 MET A C 1
ATOM 1579 O O . MET A 1 205 ? -29.003 -3.167 23.229 1.00 94.25 205 MET A O 1
ATOM 1583 N N . THR A 1 206 ? -30.900 -3.746 22.191 1.00 91.38 206 THR A N 1
ATOM 1584 C CA . THR A 1 206 ? -31.438 -2.390 21.968 1.00 91.38 206 THR A CA 1
ATOM 1585 C C . THR A 1 206 ? -31.504 -1.491 23.212 1.00 91.38 206 THR A C 1
ATOM 1587 O O . THR A 1 206 ? -31.687 -0.285 23.072 1.00 91.38 206 THR A O 1
ATOM 1590 N N . ASN A 1 207 ? -31.387 -2.047 24.424 1.00 93.06 207 ASN A N 1
ATOM 1591 C CA . ASN A 1 207 ? -31.367 -1.307 25.692 1.00 93.06 207 ASN A CA 1
ATOM 1592 C C . ASN A 1 207 ? -29.978 -0.769 26.090 1.00 93.06 207 ASN A C 1
ATOM 1594 O O . ASN A 1 207 ? -29.901 0.023 27.035 1.00 93.06 207 ASN A O 1
ATOM 1598 N N . LEU A 1 208 ? -28.900 -1.162 25.398 1.00 94.50 208 LEU A N 1
ATOM 1599 C CA . LEU A 1 208 ? -27.549 -0.664 25.668 1.00 94.50 208 LEU A CA 1
ATOM 1600 C C . LEU A 1 208 ? -27.457 0.850 25.439 1.00 94.50 208 LEU A C 1
ATOM 1602 O O . LEU A 1 208 ? -27.926 1.376 24.434 1.00 94.50 208 LEU A O 1
ATOM 1606 N N . LYS A 1 209 ? -26.832 1.533 26.402 1.00 92.88 209 LYS A N 1
ATOM 1607 C CA . LYS A 1 209 ? -26.591 2.983 26.442 1.00 92.88 209 LYS A CA 1
ATOM 1608 C C . LYS A 1 209 ? -25.111 3.326 26.472 1.00 92.88 209 LYS A C 1
ATOM 1610 O O . LYS A 1 209 ? -24.727 4.372 25.951 1.00 92.88 209 LYS A O 1
ATOM 1615 N N . SER A 1 210 ? -24.301 2.454 27.067 1.00 94.19 210 SER A N 1
ATOM 1616 C CA . SER A 1 210 ? -22.848 2.565 27.095 1.00 94.19 210 SER A CA 1
ATOM 1617 C C . SER A 1 210 ? -22.203 1.219 26.785 1.00 94.19 210 SER A C 1
ATOM 1619 O O . SER A 1 210 ? -22.536 0.209 27.415 1.00 94.19 210 SER A O 1
ATOM 1621 N N . ILE A 1 211 ? -21.281 1.226 25.825 1.00 94.25 211 ILE A N 1
ATOM 1622 C CA . ILE A 1 211 ? -20.387 0.116 25.500 1.00 94.25 211 ILE A CA 1
ATOM 1623 C C . ILE A 1 211 ? -18.947 0.604 25.654 1.00 94.25 211 ILE A C 1
ATOM 1625 O O . ILE A 1 211 ? -18.590 1.685 25.181 1.00 94.25 211 ILE A O 1
ATOM 1629 N N . ASN A 1 212 ? -18.115 -0.212 26.290 1.00 92.12 212 ASN A N 1
ATOM 1630 C CA . ASN A 1 212 ? -16.665 -0.070 26.282 1.00 92.12 212 ASN A CA 1
ATOM 1631 C C . ASN A 1 212 ? -16.044 -1.426 25.934 1.00 92.12 212 ASN A C 1
ATOM 1633 O O . ASN A 1 212 ? -16.162 -2.351 26.732 1.00 92.12 212 ASN A O 1
ATOM 1637 N N . PHE A 1 213 ? -15.400 -1.528 24.773 1.00 91.06 213 PHE A N 1
ATOM 1638 C CA . PHE A 1 213 ? -14.689 -2.712 24.274 1.00 91.06 213 PHE A CA 1
ATOM 1639 C C . PHE A 1 213 ? -13.202 -2.397 24.009 1.00 91.06 213 PHE A C 1
ATOM 1641 O O . PHE A 1 213 ? -12.628 -2.852 23.017 1.00 91.06 213 PHE A O 1
ATOM 1648 N N . ASN A 1 214 ? -12.576 -1.568 24.852 1.00 85.62 214 ASN A N 1
ATOM 1649 C CA . ASN A 1 214 ? -11.203 -1.115 24.632 1.00 85.62 214 ASN A CA 1
ATOM 1650 C C . ASN A 1 214 ? -10.135 -2.220 24.791 1.00 85.62 214 ASN A C 1
ATOM 1652 O O . ASN A 1 214 ? -10.345 -3.269 25.408 1.00 85.62 214 ASN A O 1
ATOM 1656 N N . GLY A 1 215 ? -8.962 -1.976 24.204 1.00 79.62 215 GLY A N 1
ATOM 1657 C CA . GLY A 1 215 ? -7.846 -2.921 24.134 1.00 79.62 215 GLY A CA 1
ATOM 1658 C C . GLY A 1 215 ? -8.186 -4.200 23.366 1.00 79.62 215 GLY A C 1
ATOM 1659 O O . GLY A 1 215 ? -7.785 -5.276 23.798 1.00 79.62 215 GLY A O 1
ATOM 1660 N N . GLY A 1 216 ? -9.029 -4.104 22.332 1.00 82.75 216 GLY A N 1
ATOM 1661 C CA . GLY A 1 216 ? -9.709 -5.264 21.754 1.00 82.75 216 GLY A CA 1
ATOM 1662 C C . GLY A 1 216 ? -9.130 -5.822 20.451 1.00 82.75 216 GLY A C 1
ATOM 1663 O O . GLY A 1 216 ? -7.953 -5.622 20.156 1.00 82.75 216 GLY A O 1
ATOM 1664 N N . LYS A 1 217 ? -9.962 -6.579 19.713 1.00 86.12 217 LYS A N 1
ATOM 1665 C CA . LYS A 1 217 ? -9.653 -7.215 18.408 1.00 86.12 217 LYS A CA 1
ATOM 1666 C C . LYS A 1 217 ? -10.798 -7.118 17.387 1.00 86.12 217 LYS A C 1
ATOM 1668 O O . LYS A 1 217 ? -10.841 -7.888 16.428 1.00 86.12 217 LYS A O 1
ATOM 1673 N N . LEU A 1 218 ? -11.725 -6.183 17.582 1.00 88.19 218 LEU A N 1
ATOM 1674 C CA . LEU A 1 218 ? -12.784 -5.887 16.620 1.00 88.19 218 LEU A CA 1
ATOM 1675 C C . LEU A 1 218 ? -12.181 -5.229 15.372 1.00 88.19 218 LEU A C 1
ATOM 1677 O O . LEU A 1 218 ? -11.369 -4.312 15.492 1.00 88.19 218 LEU A O 1
ATOM 1681 N N . SER A 1 219 ? -12.624 -5.659 14.193 1.00 86.00 219 SER A N 1
ATOM 1682 C CA . SER A 1 219 ? -12.353 -5.011 12.897 1.00 86.00 219 SER A CA 1
ATOM 1683 C C . SER A 1 219 ? -13.596 -4.354 12.282 1.00 86.00 219 SER A C 1
ATOM 1685 O O . SER A 1 219 ? -13.495 -3.567 11.345 1.00 86.00 219 SER A O 1
ATOM 1687 N N . SER A 1 220 ? -14.777 -4.643 12.834 1.00 86.19 220 SER A N 1
ATOM 1688 C CA . SER A 1 220 ? -16.061 -4.076 12.431 1.00 86.19 220 SER A CA 1
ATOM 1689 C C . SER A 1 220 ? -16.961 -3.850 13.649 1.00 86.19 220 SER A C 1
ATOM 1691 O O . SER A 1 220 ? -16.812 -4.494 14.690 1.00 86.19 220 SER A O 1
ATOM 1693 N N . ILE A 1 221 ? -17.908 -2.930 13.491 1.00 87.44 221 ILE A N 1
ATOM 1694 C CA . ILE A 1 221 ? -18.994 -2.611 14.427 1.00 87.44 221 ILE A CA 1
ATOM 1695 C C . ILE A 1 221 ? -20.366 -2.955 13.815 1.00 87.44 221 ILE A C 1
ATOM 1697 O O . ILE A 1 221 ? -21.369 -2.309 14.119 1.00 87.44 221 ILE A O 1
ATOM 1701 N N . GLU A 1 222 ? -20.400 -3.963 12.932 1.00 89.06 222 GLU A N 1
ATOM 1702 C CA . GLU A 1 222 ? -21.577 -4.334 12.138 1.00 89.06 222 GLU A CA 1
ATOM 1703 C C . GLU A 1 222 ? -22.845 -4.502 12.994 1.00 89.06 222 GLU A C 1
ATOM 1705 O O . GLU A 1 222 ? -22.905 -5.258 13.972 1.00 89.06 222 GLU A O 1
ATOM 1710 N N . GLY A 1 223 ? -23.890 -3.782 12.598 1.00 87.75 223 GLY A N 1
ATOM 1711 C CA . GLY A 1 223 ? -25.178 -3.756 13.268 1.00 87.75 223 GLY A CA 1
ATOM 1712 C C . GLY A 1 223 ? -25.253 -2.825 14.479 1.00 87.75 223 GLY A C 1
ATOM 1713 O O . GLY A 1 223 ? -26.286 -2.851 15.154 1.00 87.75 223 GLY A O 1
ATOM 1714 N N . ALA A 1 224 ? -24.248 -1.982 14.754 1.00 86.88 224 ALA A N 1
ATOM 1715 C CA . ALA A 1 224 ? -24.349 -0.931 15.776 1.00 86.88 224 ALA A CA 1
ATOM 1716 C C . ALA A 1 224 ? -25.520 0.043 15.524 1.00 86.88 224 ALA A C 1
ATOM 1718 O O . ALA A 1 224 ? -26.100 0.541 16.490 1.00 86.88 224 ALA A O 1
ATOM 1719 N N . SER A 1 225 ? -25.958 0.208 14.270 1.00 81.12 225 SER A N 1
ATOM 1720 C CA . SER A 1 225 ? -27.215 0.877 13.883 1.00 81.12 225 SER A CA 1
ATOM 1721 C C . SER A 1 225 ? -28.472 0.374 14.610 1.00 81.12 225 SER A C 1
ATOM 1723 O O . SER A 1 225 ? -29.442 1.116 14.765 1.00 81.12 225 SER A O 1
ATOM 1725 N N . ASN A 1 226 ? -28.480 -0.876 15.085 1.00 86.56 226 ASN A N 1
ATOM 1726 C CA . ASN A 1 226 ? -29.606 -1.465 15.816 1.00 86.56 226 ASN A CA 1
ATOM 1727 C C . ASN A 1 226 ? -29.607 -1.102 17.313 1.00 86.56 226 ASN A C 1
ATOM 1729 O O . ASN A 1 226 ? -30.595 -1.343 18.014 1.00 86.56 226 ASN A O 1
ATOM 1733 N N . LEU A 1 227 ? -28.523 -0.520 17.836 1.00 87.75 227 LEU A N 1
ATOM 1734 C CA . LEU A 1 227 ? -28.358 -0.200 19.256 1.00 87.75 227 LEU A CA 1
ATOM 1735 C C . LEU A 1 227 ? -29.014 1.141 19.600 1.00 87.75 227 LEU A C 1
ATOM 1737 O O . LEU A 1 227 ? -28.374 2.090 20.041 1.00 87.75 227 LEU A O 1
ATOM 1741 N N . VAL A 1 228 ? -30.334 1.196 19.422 1.00 82.69 228 VAL A N 1
ATOM 1742 C CA . VAL A 1 228 ? -31.155 2.421 19.395 1.00 82.69 228 VAL A CA 1
ATOM 1743 C C . VAL A 1 228 ? -31.141 3.308 20.656 1.00 82.69 228 VAL A C 1
ATOM 1745 O O . VAL A 1 228 ? -31.740 4.379 20.667 1.00 82.69 228 VAL A O 1
ATOM 1748 N N . ASN A 1 229 ? -30.493 2.898 21.747 1.00 85.50 229 ASN A N 1
ATOM 1749 C CA . ASN A 1 229 ? -30.329 3.720 22.955 1.00 85.50 229 ASN A CA 1
ATOM 1750 C C . ASN A 1 229 ? -28.862 4.098 23.244 1.00 85.50 229 ASN A C 1
ATOM 1752 O O . ASN A 1 229 ? -28.592 4.686 24.295 1.00 85.50 229 ASN A O 1
ATOM 1756 N N . LEU A 1 230 ? -27.921 3.776 22.348 1.00 88.12 230 LEU A N 1
ATOM 1757 C CA . LEU A 1 230 ? -26.485 3.937 22.566 1.00 88.12 230 LEU A CA 1
ATOM 1758 C C . LEU A 1 230 ? -26.074 5.419 22.566 1.00 88.12 230 LEU A C 1
ATOM 1760 O O . LEU A 1 230 ? -26.279 6.147 21.602 1.00 88.12 230 LEU A O 1
ATOM 1764 N N . THR A 1 231 ? -25.466 5.854 23.670 1.00 86.44 231 THR A N 1
ATOM 1765 C CA . THR A 1 231 ? -24.992 7.235 23.909 1.00 86.44 231 THR A CA 1
ATOM 1766 C C . THR A 1 231 ? -23.470 7.330 24.049 1.00 86.44 231 THR A C 1
ATOM 1768 O O . THR A 1 231 ? -22.909 8.426 24.031 1.00 86.44 231 THR A O 1
ATOM 1771 N N . SER A 1 232 ? -22.795 6.190 24.218 1.00 88.81 232 SER A N 1
ATOM 1772 C CA . SER A 1 232 ? -21.358 6.089 24.469 1.00 88.81 232 SER A CA 1
ATOM 1773 C C . SER A 1 232 ? -20.815 4.782 23.895 1.00 88.81 232 SER A C 1
ATOM 1775 O O . SER A 1 232 ? -21.302 3.710 24.262 1.00 88.81 232 SER A O 1
ATOM 1777 N N . LEU A 1 233 ? -19.798 4.868 23.039 1.00 89.62 233 LEU A N 1
ATOM 1778 C CA . LEU A 1 233 ? -19.084 3.726 22.464 1.00 89.62 233 LEU A CA 1
ATOM 1779 C C . LEU A 1 233 ? -17.570 3.977 22.528 1.00 89.62 233 LEU A C 1
ATOM 1781 O O . LEU A 1 233 ? -17.019 4.708 21.707 1.00 89.62 233 LEU A O 1
ATOM 1785 N N . ASN A 1 234 ? -16.899 3.369 23.509 1.00 88.62 234 ASN A N 1
ATOM 1786 C CA . ASN A 1 234 ? -15.437 3.318 23.554 1.00 88.62 234 ASN A CA 1
ATOM 1787 C C . ASN A 1 234 ? -14.958 2.011 22.908 1.00 88.62 234 ASN A C 1
ATOM 1789 O O . ASN A 1 234 ? -15.368 0.920 23.313 1.00 88.62 234 ASN A O 1
ATOM 1793 N N . ILE A 1 235 ? -14.098 2.137 21.903 1.00 87.00 235 ILE A N 1
ATOM 1794 C CA . ILE A 1 235 ? -13.480 1.033 21.155 1.00 87.00 235 ILE A CA 1
ATOM 1795 C C . ILE A 1 235 ? -11.957 1.222 21.048 1.00 87.00 235 ILE A C 1
ATOM 1797 O O . ILE A 1 235 ? -11.320 0.660 20.164 1.00 87.00 235 ILE A O 1
ATOM 1801 N N . GLY A 1 236 ? -11.356 1.985 21.963 1.00 80.25 236 GLY A N 1
ATOM 1802 C CA . GLY A 1 236 ? -9.957 2.398 21.885 1.00 80.25 236 GLY A CA 1
ATOM 1803 C C . GLY A 1 236 ? -8.902 1.335 22.113 1.00 80.25 236 GLY A C 1
ATOM 1804 O O . GLY A 1 236 ? -9.172 0.208 22.524 1.00 80.25 236 GLY A O 1
ATOM 1805 N N . ALA A 1 237 ? -7.654 1.741 21.901 1.00 74.50 237 ALA A N 1
ATOM 1806 C CA . ALA A 1 237 ? -6.508 1.061 22.484 1.00 74.50 237 ALA A CA 1
ATOM 1807 C C . ALA A 1 237 ? -6.576 1.120 24.025 1.00 74.50 237 ALA A C 1
ATOM 1809 O O . ALA A 1 237 ? -7.112 2.066 24.605 1.00 74.50 237 ALA A O 1
ATOM 1810 N N . ARG A 1 238 ? -5.997 0.117 24.691 1.00 71.44 238 ARG A N 1
ATOM 1811 C CA . ARG A 1 238 ? -5.575 0.231 26.099 1.00 71.44 238 ARG A CA 1
ATOM 1812 C C . ARG A 1 238 ? -4.115 0.706 26.128 1.00 71.44 238 ARG A C 1
ATOM 1814 O O . ARG A 1 238 ? -3.422 0.620 25.110 1.00 71.44 238 ARG A O 1
ATOM 1821 N N . ASP A 1 239 ? -3.651 1.207 27.271 1.00 54.53 239 ASP A N 1
ATOM 1822 C CA . ASP A 1 239 ? -2.272 1.672 27.465 1.00 54.53 239 ASP A CA 1
ATOM 1823 C C . ASP A 1 239 ? -1.230 0.694 26.887 1.00 54.53 239 ASP A C 1
ATOM 1825 O O . ASP A 1 239 ? -1.355 -0.525 27.011 1.00 54.53 239 ASP A O 1
ATOM 1829 N N . ASN A 1 240 ? -0.191 1.247 26.255 1.00 50.84 240 ASN A N 1
ATOM 1830 C CA . ASN A 1 240 ? 0.860 0.550 25.493 1.00 50.84 240 ASN A CA 1
ATOM 1831 C C . ASN A 1 240 ? 0.439 -0.098 24.153 1.00 50.84 240 ASN A C 1
ATOM 1833 O O . ASN A 1 240 ? 1.317 -0.488 23.388 1.00 50.84 240 ASN A O 1
ATOM 1837 N N . GLY A 1 241 ? -0.852 -0.149 23.801 1.00 54.03 241 GLY A N 1
ATOM 1838 C CA . GLY A 1 241 ? -1.307 -0.251 22.403 1.00 54.03 241 GLY A CA 1
ATOM 1839 C C . GLY A 1 241 ? -0.959 -1.524 21.613 1.00 54.03 241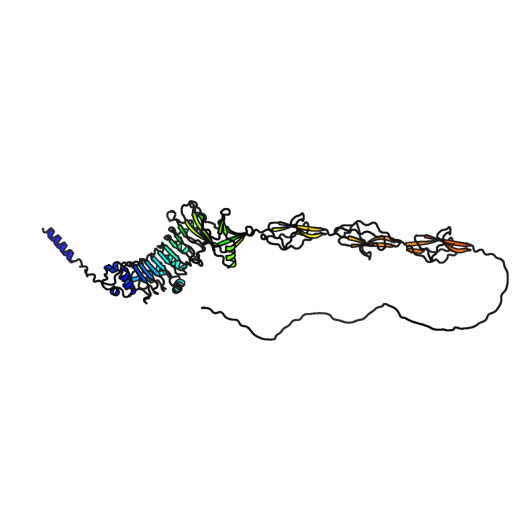 GLY A C 1
ATOM 1840 O O . GLY A 1 241 ? -1.020 -1.490 20.383 1.00 54.03 241 GLY A O 1
ATOM 1841 N N . SER A 1 242 ? -0.612 -2.634 22.270 1.00 55.84 242 SER A N 1
ATOM 1842 C CA . SER A 1 242 ? -0.374 -3.935 21.617 1.00 55.84 242 SER A CA 1
ATOM 1843 C C . SER A 1 242 ? -1.656 -4.721 21.303 1.00 55.84 242 SER A C 1
ATOM 1845 O O . SER A 1 242 ? -1.634 -5.612 20.459 1.00 55.84 242 SER A O 1
ATOM 1847 N N . GLU A 1 243 ? -2.776 -4.378 21.945 1.00 63.94 243 GLU A N 1
ATOM 1848 C CA . GLU A 1 243 ? -4.123 -4.840 21.595 1.00 63.94 243 GLU A CA 1
ATOM 1849 C C . GLU A 1 243 ? -4.989 -3.595 21.307 1.00 63.94 243 GLU A C 1
ATOM 1851 O O . GLU A 1 243 ? -5.119 -2.709 22.160 1.00 63.94 243 GLU A O 1
ATOM 1856 N N . LYS A 1 244 ? -5.514 -3.484 20.078 1.00 75.94 244 LYS A N 1
ATOM 1857 C CA . LYS A 1 244 ? -6.306 -2.353 19.560 1.00 75.94 244 LYS A CA 1
ATOM 1858 C C . LYS A 1 244 ? -7.414 -2.883 18.637 1.00 75.94 244 LYS A C 1
ATOM 1860 O O . LYS A 1 244 ? -7.192 -3.853 17.917 1.00 75.94 244 LYS A O 1
ATOM 1865 N N . ASN A 1 245 ? -8.564 -2.208 18.586 1.00 82.00 245 ASN A N 1
ATOM 1866 C CA . ASN A 1 245 ? -9.596 -2.509 17.590 1.00 82.00 245 ASN A CA 1
ATOM 1867 C C . ASN A 1 245 ? -9.257 -1.820 16.254 1.00 82.00 245 ASN A C 1
ATOM 1869 O O . ASN A 1 245 ? -9.180 -0.593 16.184 1.00 82.00 245 ASN A O 1
ATOM 1873 N N . GLN A 1 246 ? -9.081 -2.598 15.190 1.00 79.56 246 GLN A N 1
ATOM 1874 C CA . GLN A 1 246 ? -8.752 -2.123 13.842 1.00 79.56 246 GLN A CA 1
ATOM 1875 C C . GLN A 1 246 ? -10.034 -1.845 13.037 1.00 79.56 246 GLN A C 1
ATOM 1877 O O . GLN A 1 246 ? -10.261 -2.439 11.985 1.00 79.56 246 GLN A O 1
ATOM 1882 N N . ILE A 1 247 ? -10.917 -0.984 13.558 1.00 78.62 247 ILE A N 1
ATOM 1883 C CA . ILE A 1 247 ? -12.146 -0.610 12.842 1.00 78.62 247 ILE A CA 1
ATOM 1884 C C . ILE A 1 247 ? -11.782 0.263 11.638 1.00 78.62 247 ILE A C 1
ATOM 1886 O O . ILE A 1 247 ? -11.156 1.310 11.809 1.00 78.62 247 ILE A O 1
ATOM 1890 N N . THR A 1 248 ? -12.197 -0.158 10.443 1.00 71.00 248 THR A N 1
ATOM 1891 C CA . THR A 1 248 ? -11.981 0.566 9.175 1.00 71.00 248 THR A CA 1
ATOM 1892 C C . THR A 1 248 ? -13.274 0.924 8.437 1.00 71.00 248 THR A C 1
ATOM 1894 O O . THR A 1 248 ? -13.261 1.850 7.630 1.00 71.00 248 THR A O 1
ATOM 1897 N N . ASP A 1 249 ? -14.396 0.257 8.736 1.00 73.38 249 ASP A N 1
ATOM 1898 C CA . ASP A 1 249 ? -15.738 0.652 8.287 1.00 73.38 249 ASP A CA 1
ATOM 1899 C C . ASP A 1 249 ? -16.512 1.319 9.437 1.00 73.38 249 ASP A C 1
ATOM 1901 O O . ASP A 1 249 ? -16.606 0.798 10.551 1.00 73.38 249 ASP A O 1
ATOM 1905 N N . PHE A 1 250 ? -17.073 2.491 9.145 1.00 72.88 250 PHE A N 1
ATOM 1906 C CA . PHE A 1 250 ? -17.785 3.363 10.079 1.00 72.88 250 PHE A CA 1
ATOM 1907 C C . PHE A 1 250 ? -19.253 3.590 9.685 1.00 72.88 250 PHE A C 1
ATOM 1909 O O . PHE A 1 250 ? -19.940 4.400 10.308 1.00 72.88 250 PHE A O 1
ATOM 1916 N N . SER A 1 251 ? -19.750 2.911 8.648 1.00 73.56 251 SER A N 1
ATOM 1917 C CA . SER A 1 251 ? -21.076 3.132 8.051 1.00 73.56 251 SER A CA 1
ATOM 1918 C C . SER A 1 251 ? -22.244 2.953 9.028 1.00 73.56 251 SER A C 1
ATOM 1920 O O . SER A 1 251 ? -23.181 3.756 9.024 1.00 73.56 251 SER A O 1
ATOM 1922 N N . ASP A 1 252 ? -22.160 1.981 9.938 1.00 75.62 252 ASP A N 1
ATOM 1923 C CA . ASP A 1 252 ? -23.156 1.748 10.992 1.00 75.62 252 ASP A CA 1
ATOM 1924 C C . ASP A 1 252 ? -23.301 2.921 11.989 1.00 75.62 252 ASP A C 1
ATOM 1926 O O . ASP A 1 252 ? -24.352 3.068 12.620 1.00 75.62 252 ASP A O 1
ATOM 1930 N N . LEU A 1 253 ? -22.306 3.815 12.093 1.00 67.75 253 LEU A N 1
ATOM 1931 C CA . LEU A 1 253 ? -22.378 5.019 12.937 1.00 67.75 253 LEU A CA 1
ATOM 1932 C C . LEU A 1 253 ? -23.339 6.087 12.399 1.00 67.75 253 LEU A C 1
ATOM 1934 O O . LEU A 1 253 ? -23.631 7.049 13.105 1.00 67.75 253 LEU A O 1
ATOM 1938 N N . MET A 1 254 ? -23.842 5.941 11.170 1.00 61.62 254 MET A N 1
ATOM 1939 C CA . MET A 1 254 ? -24.762 6.903 10.542 1.00 61.62 254 MET A CA 1
ATOM 1940 C C . MET A 1 254 ? -26.245 6.643 10.844 1.00 61.62 254 MET A C 1
ATOM 1942 O O . MET A 1 254 ? -27.125 7.281 10.258 1.00 61.62 254 MET A O 1
ATOM 1946 N N . TYR A 1 255 ? -26.526 5.719 11.766 1.00 61.12 255 TYR A N 1
ATOM 1947 C CA . TYR A 1 255 ? -27.873 5.354 12.200 1.00 61.12 255 TYR A CA 1
ATOM 1948 C C . TYR A 1 255 ? -28.076 5.429 13.742 1.00 61.12 255 TYR A C 1
ATOM 1950 O O . TYR A 1 255 ? -28.687 4.518 14.302 1.00 61.12 255 TYR A O 1
ATOM 1958 N N . PRO A 1 256 ? -27.635 6.486 14.471 1.00 55.97 256 PRO A N 1
ATOM 1959 C CA . PRO A 1 256 ? -27.822 6.614 15.925 1.00 55.97 256 PRO A CA 1
ATOM 1960 C C . PRO A 1 256 ? -29.255 7.079 16.271 1.00 55.97 256 PRO A C 1
ATOM 1962 O O . PRO A 1 256 ? -29.504 8.182 16.774 1.00 55.97 256 PRO A O 1
ATOM 1965 N N . TYR A 1 257 ? -30.234 6.239 15.941 1.00 56.91 257 TYR A N 1
ATOM 1966 C CA . TYR A 1 257 ? -31.664 6.494 16.108 1.00 56.91 257 TYR A CA 1
ATOM 1967 C C . TYR A 1 257 ? -32.200 5.904 17.411 1.00 56.91 257 TYR A C 1
ATOM 1969 O O . TYR A 1 257 ? -32.066 4.708 17.623 1.00 56.91 257 TYR A O 1
ATOM 1977 N N . THR A 1 258 ? -32.983 6.657 18.190 1.00 55.16 258 THR A N 1
ATOM 1978 C CA . THR A 1 258 ? -34.022 6.003 19.016 1.00 55.16 258 THR A CA 1
ATOM 1979 C C . THR A 1 258 ? -35.132 5.418 18.142 1.00 55.16 258 THR A C 1
ATOM 1981 O O . THR A 1 258 ? -35.391 5.910 17.043 1.00 55.16 258 THR A O 1
ATOM 1984 N N . SER A 1 259 ? -35.898 4.461 18.680 1.00 54.06 259 SER A N 1
ATOM 1985 C CA . SER A 1 259 ? -37.087 3.866 18.032 1.00 54.06 259 SER A CA 1
ATOM 1986 C C . SER A 1 259 ? -38.177 4.860 17.591 1.00 54.06 259 SER A C 1
ATOM 1988 O O . SER A 1 259 ? -39.151 4.459 16.961 1.00 54.06 259 SER A O 1
ATOM 1990 N N . ASN A 1 260 ? -38.042 6.141 17.947 1.00 56.88 260 ASN A N 1
ATOM 1991 C CA . ASN A 1 260 ? -39.009 7.207 17.698 1.00 56.88 260 ASN A CA 1
ATOM 1992 C C . ASN A 1 260 ? -38.472 8.272 16.714 1.00 56.88 260 ASN A C 1
ATOM 1994 O O . ASN A 1 260 ? -38.974 9.396 16.705 1.00 56.88 260 ASN A O 1
ATOM 1998 N N . ASN A 1 261 ? -37.412 7.973 15.951 1.00 55.94 261 ASN A N 1
ATOM 1999 C CA . ASN A 1 261 ? -36.663 8.923 15.110 1.00 55.94 261 ASN A CA 1
ATOM 2000 C C . ASN A 1 261 ? -36.089 10.151 15.852 1.00 55.94 261 ASN A C 1
ATOM 2002 O O . ASN A 1 261 ? -35.726 11.146 15.227 1.00 55.94 261 ASN A O 1
ATOM 2006 N N . THR A 1 262 ? -35.960 10.098 17.183 1.00 58.69 262 THR A N 1
ATOM 2007 C CA . THR A 1 262 ? -35.209 11.127 17.919 1.00 58.69 262 THR A CA 1
ATOM 2008 C C . THR A 1 262 ? -33.722 10.794 17.829 1.00 58.69 262 THR A C 1
ATOM 2010 O O . THR A 1 262 ? -33.322 9.696 18.226 1.00 58.69 262 THR A O 1
ATOM 2013 N N . ARG A 1 263 ? -32.934 11.734 17.296 1.00 59.50 263 ARG A N 1
ATOM 2014 C CA . ARG A 1 263 ? -31.468 11.666 17.209 1.00 59.50 263 ARG A CA 1
ATOM 2015 C C . ARG A 1 263 ? -30.852 11.519 18.601 1.00 59.50 263 ARG A C 1
ATOM 2017 O O . ARG A 1 263 ? -31.278 12.200 19.537 1.00 59.50 263 ARG A O 1
ATOM 2024 N N . VAL A 1 264 ? -29.850 10.654 18.725 1.00 62.75 264 VAL A N 1
ATOM 2025 C CA . VAL A 1 264 ? -29.047 10.489 19.941 1.00 62.75 264 VAL A CA 1
ATOM 2026 C C . VAL A 1 264 ? -27.623 10.914 19.635 1.00 62.75 264 VAL A C 1
ATOM 2028 O O . VAL A 1 264 ? -27.034 10.404 18.691 1.00 62.75 264 VAL A O 1
ATOM 2031 N N . LYS A 1 265 ? -27.054 11.802 20.457 1.00 70.44 265 LYS A N 1
ATOM 2032 C CA . LYS A 1 265 ? -25.620 12.088 20.401 1.00 70.44 265 LYS A CA 1
ATOM 2033 C C . LYS A 1 265 ? -24.848 10.849 20.845 1.00 70.44 265 LYS A C 1
ATOM 2035 O O . LYS A 1 265 ? -24.831 10.533 22.040 1.00 70.44 265 LYS A O 1
ATOM 2040 N N . LEU A 1 266 ? -24.180 10.191 19.906 1.00 75.56 266 LEU A N 1
ATOM 2041 C CA . LEU A 1 266 ? -23.230 9.128 20.205 1.00 75.56 266 LEU A CA 1
ATOM 2042 C C . LEU A 1 266 ? -21.859 9.745 20.512 1.00 75.56 266 LEU A C 1
ATOM 2044 O O . LEU A 1 266 ? -21.231 10.341 19.639 1.00 75.56 266 LEU A O 1
ATOM 2048 N N . ASN A 1 267 ? -21.397 9.614 21.758 1.00 77.81 267 ASN A N 1
ATOM 2049 C CA . ASN A 1 267 ? -20.027 9.975 22.126 1.00 77.81 267 ASN A CA 1
ATOM 2050 C C . ASN A 1 267 ? -19.104 8.787 21.819 1.00 77.81 267 ASN A C 1
ATOM 2052 O O . ASN A 1 267 ? -19.396 7.665 22.244 1.00 77.81 267 ASN A O 1
ATOM 2056 N N . MET A 1 268 ? -18.003 9.020 21.105 1.00 78.50 268 MET A N 1
ATOM 2057 C CA . MET A 1 268 ? -17.068 7.967 20.697 1.00 78.50 268 MET A CA 1
ATOM 2058 C C . MET A 1 268 ? -15.623 8.258 21.074 1.00 78.50 268 MET A C 1
ATOM 2060 O O . MET A 1 268 ? -15.177 9.404 21.078 1.00 78.50 268 MET A O 1
ATOM 2064 N N . ASP A 1 269 ? -14.871 7.195 21.332 1.00 76.75 269 ASP A N 1
ATOM 2065 C CA . ASP A 1 269 ? -13.426 7.272 21.512 1.00 76.75 269 ASP A CA 1
ATOM 2066 C C . ASP A 1 269 ? -12.744 6.028 20.945 1.00 76.75 269 ASP A C 1
ATOM 2068 O O . ASP A 1 269 ? -13.233 4.901 21.104 1.00 76.75 269 ASP A O 1
ATOM 2072 N N . GLY A 1 270 ? -11.589 6.249 20.320 1.00 70.19 270 GLY A N 1
ATOM 2073 C CA . GLY A 1 270 ? -10.621 5.191 20.094 1.00 70.19 270 GLY A CA 1
ATOM 2074 C C . GLY A 1 270 ? -10.749 4.425 18.779 1.00 70.19 270 GLY A C 1
ATOM 2075 O O . GLY A 1 270 ? -10.243 3.314 18.676 1.00 70.19 270 GLY A O 1
ATOM 2076 N N . ILE A 1 271 ? -11.386 5.001 17.761 1.00 70.94 271 ILE A N 1
ATOM 2077 C CA . ILE A 1 271 ? -11.293 4.476 16.392 1.00 70.94 271 ILE A CA 1
ATOM 2078 C C . ILE A 1 271 ? -9.812 4.503 15.963 1.00 70.94 271 ILE A C 1
ATOM 2080 O O . ILE A 1 271 ? -9.260 5.589 15.800 1.00 70.94 271 ILE A O 1
ATOM 2084 N N . THR A 1 272 ? -9.165 3.340 15.811 1.00 72.81 272 THR A N 1
ATOM 2085 C CA . THR A 1 272 ? -7.742 3.212 15.426 1.00 72.81 272 THR A CA 1
ATOM 2086 C C . THR A 1 272 ? -7.559 2.490 14.083 1.00 72.81 272 THR A C 1
ATOM 2088 O O . THR A 1 272 ? -7.193 1.313 14.079 1.00 72.81 272 THR A O 1
ATOM 2091 N N . PRO A 1 273 ? -7.810 3.155 12.938 1.00 78.00 273 PRO A N 1
ATOM 2092 C CA . PRO A 1 273 ? -7.482 2.618 11.625 1.00 78.00 273 PRO A CA 1
ATOM 2093 C C . PRO A 1 273 ? -5.968 2.667 11.397 1.00 78.00 273 PRO A C 1
ATOM 2095 O O . PRO A 1 273 ? -5.285 3.609 11.814 1.00 78.00 273 PRO A O 1
ATOM 2098 N N . GLU A 1 274 ? -5.462 1.653 10.707 1.00 82.75 274 GLU A N 1
ATOM 2099 C CA . GLU A 1 274 ? -4.065 1.544 10.296 1.00 82.75 274 GLU A CA 1
ATOM 2100 C C . GLU A 1 274 ? -3.935 1.952 8.823 1.00 82.75 274 GLU A C 1
ATOM 2102 O O . GLU A 1 274 ? -4.730 1.524 7.984 1.00 82.75 274 GLU A O 1
ATOM 2107 N N . VAL A 1 275 ? -2.965 2.817 8.518 1.00 85.50 275 VAL A N 1
ATOM 2108 C CA . VAL A 1 275 ? -2.767 3.428 7.193 1.00 85.50 275 VAL A CA 1
ATOM 2109 C C . VAL A 1 275 ? -1.297 3.398 6.773 1.00 85.50 275 VAL A C 1
ATOM 2111 O O . VAL A 1 275 ? -0.390 3.335 7.611 1.00 85.50 275 VAL A O 1
ATOM 2114 N N . ASN A 1 276 ? -1.060 3.496 5.465 1.00 89.50 276 ASN A N 1
ATOM 2115 C CA . ASN A 1 276 ? 0.263 3.793 4.928 1.00 89.50 276 ASN A CA 1
ATOM 2116 C C . ASN A 1 276 ? 0.526 5.302 4.966 1.00 89.50 276 ASN A C 1
ATOM 2118 O O . ASN A 1 276 ? -0.368 6.109 4.714 1.00 89.50 276 ASN A O 1
ATOM 2122 N N . ILE A 1 277 ? 1.774 5.667 5.237 1.00 92.19 277 ILE A N 1
ATOM 2123 C CA . ILE A 1 277 ? 2.321 7.001 4.998 1.00 92.19 277 ILE A CA 1
ATOM 2124 C C . ILE A 1 277 ? 2.887 7.004 3.583 1.00 92.19 277 ILE A C 1
ATOM 2126 O O . ILE A 1 277 ? 3.599 6.077 3.206 1.00 92.19 277 ILE A O 1
ATOM 2130 N N . LYS A 1 278 ? 2.603 8.033 2.799 1.00 93.50 278 LYS A N 1
ATOM 2131 C CA . LYS A 1 278 ? 3.201 8.216 1.482 1.00 93.50 278 LYS A CA 1
ATOM 2132 C C . LYS A 1 278 ? 4.592 8.828 1.609 1.00 93.50 278 LYS A C 1
ATOM 2134 O O . LYS A 1 278 ? 4.791 9.715 2.435 1.00 93.50 278 LYS A O 1
ATOM 2139 N N . TYR A 1 279 ? 5.539 8.384 0.791 1.00 92.31 279 TYR A N 1
ATOM 2140 C CA . TYR A 1 279 ? 6.818 9.070 0.589 1.00 92.31 279 TYR A CA 1
ATOM 2141 C C . TYR A 1 279 ? 6.864 9.648 -0.824 1.00 92.31 279 TYR A C 1
ATOM 2143 O O . TYR A 1 279 ? 6.696 8.905 -1.792 1.00 92.31 279 TYR A O 1
ATOM 2151 N N . ASP A 1 280 ? 7.072 10.958 -0.927 1.00 88.81 280 ASP A N 1
ATOM 2152 C CA . ASP A 1 280 ? 7.262 11.671 -2.189 1.00 88.81 280 ASP A CA 1
ATOM 2153 C C . ASP A 1 280 ? 8.760 11.814 -2.486 1.00 88.81 280 ASP A C 1
ATOM 2155 O O . ASP A 1 280 ? 9.489 12.447 -1.719 1.00 88.81 280 ASP A O 1
ATOM 2159 N N . SER A 1 281 ? 9.233 11.240 -3.596 1.00 82.81 281 SER A N 1
ATOM 2160 C CA . SER A 1 281 ? 10.648 11.309 -3.998 1.00 82.81 281 SER A CA 1
ATOM 2161 C C . SER A 1 281 ? 11.037 12.582 -4.767 1.00 82.81 281 SER A C 1
ATOM 2163 O O . SER A 1 281 ? 12.212 12.747 -5.101 1.00 82.81 281 SER A O 1
ATOM 2165 N N . VAL A 1 282 ? 10.079 13.456 -5.088 1.00 81.25 282 VAL A N 1
ATOM 2166 C CA . VAL A 1 282 ? 10.290 14.726 -5.807 1.00 81.25 282 VAL A CA 1
ATOM 2167 C C . VAL A 1 282 ? 10.288 15.893 -4.817 1.00 81.25 282 VAL A C 1
ATOM 2169 O O . VAL A 1 282 ? 11.225 16.690 -4.803 1.00 81.25 282 VAL A O 1
ATOM 2172 N N . GLU A 1 283 ? 9.294 15.954 -3.927 1.00 84.19 283 GLU A N 1
ATOM 2173 C CA . GLU A 1 283 ? 9.257 16.898 -2.799 1.00 84.19 283 GLU A CA 1
ATOM 2174 C C . GLU A 1 283 ? 10.170 16.469 -1.630 1.00 84.19 283 GLU A C 1
ATOM 2176 O O . GLU A 1 283 ? 10.477 17.284 -0.759 1.00 84.19 283 GLU A O 1
ATOM 2181 N N . ASN A 1 284 ? 10.632 15.210 -1.618 1.00 86.94 284 ASN A N 1
ATOM 2182 C CA . ASN A 1 284 ? 11.439 14.589 -0.559 1.00 86.94 284 ASN A CA 1
ATOM 2183 C C . ASN A 1 284 ? 10.798 14.726 0.835 1.00 86.94 284 ASN A C 1
ATOM 2185 O O . ASN A 1 284 ? 11.421 15.218 1.781 1.00 86.94 284 ASN A O 1
ATOM 2189 N N . LEU A 1 285 ? 9.544 14.289 0.968 1.00 93.12 285 LEU A N 1
ATOM 2190 C CA . LEU A 1 285 ? 8.799 14.350 2.228 1.00 93.12 285 LEU A CA 1
ATOM 2191 C C . LEU A 1 285 ? 7.909 13.127 2.453 1.00 93.12 285 LEU A C 1
ATOM 2193 O O . LEU A 1 285 ? 7.472 12.461 1.513 1.00 93.12 285 LEU A O 1
ATOM 2197 N N . TYR A 1 286 ? 7.617 12.850 3.722 1.00 94.50 286 TYR A N 1
ATOM 2198 C CA . TYR A 1 286 ? 6.630 11.849 4.125 1.00 94.50 286 TYR A CA 1
ATOM 2199 C C . TYR A 1 286 ? 5.299 12.532 4.453 1.00 94.50 286 TYR A C 1
ATOM 2201 O O . TYR A 1 286 ? 5.283 13.541 5.157 1.00 94.50 286 TYR A O 1
ATOM 2209 N N . TYR A 1 287 ? 4.175 11.986 3.987 1.00 93.50 287 TYR A N 1
ATOM 2210 C CA . TYR A 1 287 ? 2.853 12.589 4.175 1.00 93.50 287 TYR A CA 1
ATOM 2211 C C . TYR A 1 287 ? 1.705 11.580 4.278 1.00 93.50 287 TYR A C 1
ATOM 2213 O O . TYR A 1 287 ? 1.830 10.414 3.918 1.00 93.50 287 TYR A O 1
ATOM 2221 N N . PHE A 1 288 ? 0.555 12.031 4.768 1.00 91.31 288 PHE A N 1
ATOM 2222 C CA . PHE A 1 288 ? -0.691 11.274 4.792 1.00 91.31 288 PHE A CA 1
ATOM 2223 C C . PHE A 1 288 ? -1.853 12.148 4.299 1.00 91.31 288 PHE A C 1
ATOM 2225 O O . PHE A 1 288 ? -2.179 13.161 4.919 1.00 91.31 288 PHE A O 1
ATOM 2232 N N . ASP A 1 289 ? -2.475 11.745 3.190 1.00 88.75 289 ASP A N 1
ATOM 2233 C CA . ASP A 1 289 ? -3.620 12.436 2.584 1.00 88.75 289 ASP A CA 1
ATOM 2234 C C . ASP A 1 289 ? -4.903 12.179 3.376 1.00 88.75 289 ASP A C 1
ATOM 2236 O O . ASP A 1 289 ? -5.362 11.037 3.480 1.00 88.75 289 ASP A O 1
ATOM 2240 N N . LEU A 1 290 ? -5.542 13.239 3.874 1.00 82.75 290 LEU A N 1
ATOM 2241 C CA . LEU A 1 290 ? -6.761 13.109 4.679 1.00 82.75 290 LEU A CA 1
ATOM 2242 C C . LEU A 1 290 ? -7.954 12.598 3.856 1.00 82.75 290 LEU A C 1
ATOM 2244 O O . LEU A 1 290 ? -8.808 11.895 4.396 1.00 82.75 290 LEU A O 1
ATOM 2248 N N . ASP A 1 291 ? -7.970 12.865 2.547 1.00 81.69 291 ASP A N 1
ATOM 2249 C CA . ASP A 1 291 ? -8.987 12.369 1.607 1.00 81.69 291 ASP A CA 1
ATOM 2250 C C . ASP A 1 291 ? -8.939 10.845 1.377 1.00 81.69 291 ASP A C 1
ATOM 2252 O O . ASP A 1 291 ? -9.871 10.282 0.802 1.00 81.69 291 ASP A O 1
ATOM 2256 N N . THR A 1 292 ? -7.904 10.141 1.860 1.00 80.19 292 THR A N 1
ATOM 2257 C CA . THR A 1 292 ? -7.906 8.664 1.879 1.00 80.19 292 THR A CA 1
ATOM 2258 C C . THR A 1 292 ? -8.873 8.090 2.916 1.00 80.19 292 THR A C 1
ATOM 2260 O O . THR A 1 292 ? -9.311 6.946 2.776 1.00 80.19 292 THR A O 1
ATOM 2263 N N . ILE A 1 293 ? -9.262 8.870 3.934 1.00 76.00 293 ILE A N 1
ATOM 2264 C CA . ILE A 1 293 ? -10.243 8.438 4.931 1.00 76.00 293 ILE A CA 1
ATOM 2265 C C . ILE A 1 293 ? -11.652 8.668 4.382 1.00 76.00 293 ILE A C 1
ATOM 2267 O O . ILE A 1 293 ? -12.275 9.712 4.589 1.00 76.00 293 ILE A O 1
ATOM 2271 N N . VAL A 1 294 ? -12.168 7.656 3.684 1.00 73.12 294 VAL A N 1
ATOM 2272 C CA . VAL A 1 294 ? -13.522 7.660 3.120 1.00 73.12 294 VAL A CA 1
ATOM 2273 C C . VAL A 1 294 ? -14.562 7.676 4.244 1.00 73.12 294 VAL A C 1
ATOM 2275 O O . VAL A 1 294 ? -14.957 6.640 4.780 1.00 73.12 294 VAL A O 1
ATOM 2278 N N . MET A 1 295 ? -15.031 8.873 4.594 1.00 71.12 295 MET A N 1
ATOM 2279 C CA . MET A 1 295 ? -16.131 9.041 5.541 1.00 71.12 295 MET A CA 1
ATOM 2280 C C . MET A 1 295 ? -17.422 8.424 4.976 1.00 71.12 295 MET A C 1
ATOM 2282 O O . MET A 1 295 ? -17.697 8.551 3.778 1.00 71.12 295 MET A O 1
ATOM 2286 N N . PRO A 1 296 ? -18.241 7.762 5.812 1.00 65.19 296 PRO A N 1
ATOM 2287 C CA . PRO A 1 296 ? -19.420 7.057 5.332 1.00 65.19 296 PRO A CA 1
ATOM 2288 C C . PRO A 1 296 ? -20.461 8.016 4.728 1.00 65.19 296 PRO A C 1
ATOM 2290 O O . PRO A 1 296 ? -20.596 9.176 5.127 1.00 65.19 296 PRO A O 1
ATOM 2293 N N . THR A 1 297 ? -21.201 7.522 3.731 1.00 68.94 297 THR A N 1
ATOM 2294 C CA . THR A 1 297 ? -22.222 8.304 3.012 1.00 68.94 297 THR A CA 1
ATOM 2295 C C . THR A 1 297 ? -23.499 8.422 3.853 1.00 68.94 297 THR A C 1
ATOM 2297 O O . THR A 1 297 ? -24.052 7.388 4.232 1.00 68.94 297 THR A O 1
ATOM 2300 N N . PRO A 1 298 ? -24.010 9.641 4.128 1.00 67.25 298 PRO A N 1
ATOM 2301 C CA . PRO A 1 298 ? -25.133 9.839 5.040 1.00 67.25 298 PRO A CA 1
ATOM 2302 C C . PRO A 1 298 ? -26.429 9.181 4.564 1.00 67.25 298 PRO A C 1
ATOM 2304 O O . PRO A 1 298 ? -26.791 9.211 3.385 1.00 67.25 298 PRO A O 1
ATOM 2307 N N . SER A 1 299 ? -27.177 8.654 5.532 1.00 65.06 299 SER A N 1
ATOM 2308 C CA . SER A 1 299 ? -28.556 8.215 5.346 1.00 65.06 299 SER A CA 1
ATOM 2309 C C . SER A 1 299 ? -29.479 9.409 5.032 1.00 65.06 299 SER A C 1
ATOM 2311 O O . SER A 1 299 ? -29.174 10.573 5.307 1.00 65.06 299 SER A O 1
ATOM 2313 N N . THR A 1 300 ? -30.634 9.151 4.408 1.00 65.56 300 THR A N 1
ATOM 2314 C CA . THR A 1 300 ? -31.531 10.232 3.955 1.00 65.56 300 THR A CA 1
ATOM 2315 C C . THR A 1 300 ? -32.086 11.031 5.141 1.00 65.56 300 THR A C 1
ATOM 2317 O O . THR A 1 300 ? -32.874 10.515 5.930 1.00 65.56 300 THR A O 1
ATOM 2320 N N . GLY A 1 301 ? -31.711 12.312 5.233 1.00 65.31 301 GLY A N 1
ATOM 2321 C CA . GLY A 1 301 ? -32.077 13.212 6.338 1.00 65.31 301 GLY A CA 1
ATOM 2322 C C . GLY A 1 301 ? -30.958 13.470 7.357 1.00 65.31 301 GLY A C 1
ATOM 2323 O O . GLY A 1 301 ? -31.190 14.173 8.346 1.00 65.31 301 GLY A O 1
ATOM 2324 N N . TYR A 1 302 ? -29.761 12.932 7.113 1.00 65.19 302 TYR A N 1
ATOM 2325 C CA . TYR A 1 302 ? -28.554 13.165 7.904 1.00 65.19 302 TYR A CA 1
ATOM 2326 C C . TYR A 1 302 ? -27.524 13.969 7.110 1.00 65.19 302 TYR A C 1
ATOM 2328 O O . TYR A 1 302 ? -27.513 13.961 5.879 1.00 65.19 302 TYR A O 1
ATOM 2336 N N . SER A 1 303 ? -26.669 14.685 7.835 1.00 66.62 303 SER A N 1
ATOM 2337 C CA . SER A 1 303 ? -25.509 15.366 7.263 1.00 66.62 303 SER A CA 1
ATOM 2338 C C . SER A 1 303 ? -24.317 14.415 7.225 1.00 66.62 303 SER A C 1
ATOM 2340 O O . SER A 1 303 ? -24.167 13.583 8.120 1.00 66.62 303 SER A O 1
ATOM 2342 N N . SER A 1 304 ? -23.440 14.555 6.227 1.00 72.25 304 SER A N 1
ATOM 2343 C CA . SER A 1 304 ? -22.161 13.837 6.226 1.00 72.25 304 SER A CA 1
ATOM 2344 C C . SER A 1 304 ? -21.353 14.175 7.481 1.00 72.25 304 SER A C 1
ATOM 2346 O O . SER A 1 304 ? -21.468 15.274 8.039 1.00 72.25 304 SER A O 1
ATOM 2348 N N . LEU A 1 305 ? -20.505 13.237 7.894 1.00 73.25 305 LEU A N 1
ATOM 2349 C CA . LEU A 1 305 ? -19.476 13.497 8.891 1.00 73.25 305 LEU A CA 1
ATOM 2350 C C . LEU A 1 305 ? -18.278 14.191 8.231 1.00 73.25 305 LEU A C 1
ATOM 2352 O O . LEU A 1 305 ? -17.912 13.874 7.101 1.00 73.25 305 LEU A O 1
ATOM 2356 N N . VAL A 1 306 ? -17.665 15.116 8.960 1.00 73.19 306 VAL A N 1
ATOM 2357 C CA . VAL A 1 306 ? -16.405 15.785 8.625 1.00 73.19 306 VAL A CA 1
ATOM 2358 C C . VAL A 1 306 ? -15.372 15.388 9.668 1.00 73.19 306 VAL A C 1
ATOM 2360 O O . VAL A 1 306 ? -15.689 15.291 10.857 1.00 73.19 306 VAL A O 1
ATOM 2363 N N . LEU A 1 307 ? -14.136 15.189 9.218 1.00 73.06 307 LEU A N 1
ATOM 2364 C CA . LEU A 1 307 ? -12.968 15.118 10.082 1.00 73.06 307 LEU A CA 1
ATOM 2365 C C . LEU A 1 307 ? -12.392 16.519 10.245 1.00 73.06 307 LEU A C 1
ATOM 2367 O O . LEU A 1 307 ? -11.924 17.117 9.279 1.00 73.06 307 LEU A O 1
ATOM 2371 N N . THR A 1 308 ? -12.392 17.040 11.466 1.00 70.31 308 THR A N 1
ATOM 2372 C CA . THR A 1 308 ? -11.588 18.215 11.813 1.00 70.31 308 THR A CA 1
ATOM 2373 C C . THR A 1 308 ? -10.338 17.766 12.572 1.00 70.31 308 THR A C 1
ATOM 2375 O O . THR A 1 308 ? -10.476 17.043 13.565 1.00 70.31 308 THR A O 1
ATOM 2378 N N . PRO A 1 309 ? -9.118 18.163 12.155 1.00 66.44 309 PRO A N 1
ATOM 2379 C CA . PRO A 1 309 ? -7.901 17.887 12.914 1.00 66.44 309 PRO A CA 1
ATOM 2380 C C . PRO A 1 309 ? -8.041 18.384 14.358 1.00 66.44 309 PRO A C 1
ATOM 2382 O O . PRO A 1 309 ? -8.278 19.566 14.599 1.00 66.44 309 PRO A O 1
ATOM 2385 N N . TYR A 1 310 ? -7.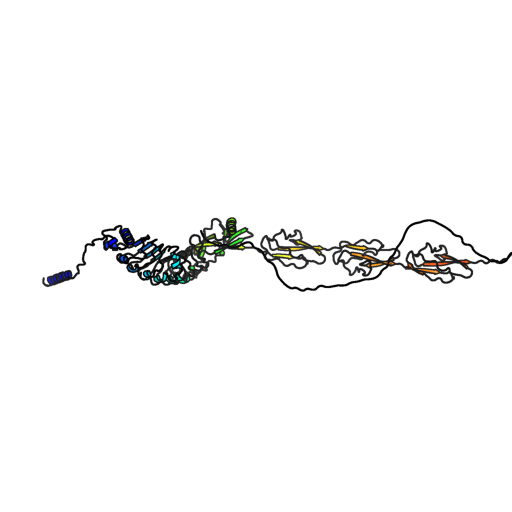948 17.460 15.316 1.00 64.62 310 TYR A N 1
ATOM 2386 C CA . TYR A 1 310 ? -8.109 17.732 16.747 1.00 64.62 310 TYR A CA 1
ATOM 2387 C C . TYR A 1 310 ? -6.750 17.894 17.435 1.00 64.62 310 TYR A C 1
ATOM 2389 O O . TYR A 1 310 ? -6.565 18.802 18.241 1.00 64.62 310 TYR A O 1
ATOM 2397 N N . SER A 1 311 ? -5.783 17.048 17.071 1.00 76.69 311 SER A N 1
ATOM 2398 C CA . SER A 1 311 ? -4.366 17.257 17.366 1.00 76.69 311 SER A CA 1
ATOM 2399 C C . SER A 1 311 ? -3.518 16.593 16.290 1.00 76.69 311 SER A C 1
ATOM 2401 O O . SER A 1 311 ? -3.575 15.376 16.112 1.00 76.69 311 SER A O 1
ATOM 2403 N N . VAL A 1 312 ? -2.689 17.387 15.620 1.00 82.19 312 VAL A N 1
ATOM 2404 C CA . VAL A 1 312 ? -1.536 16.879 14.866 1.00 82.19 312 VAL A CA 1
ATOM 2405 C C . VAL A 1 312 ? -0.444 16.495 15.890 1.00 82.19 312 VAL A C 1
ATOM 2407 O O . VAL A 1 312 ? -0.415 17.090 16.977 1.00 82.19 312 VAL A O 1
ATOM 2410 N N . PRO A 1 313 ? 0.398 15.473 15.641 1.00 83.81 313 PRO A N 1
ATOM 2411 C CA . PRO A 1 313 ? 1.565 15.188 16.478 1.00 83.81 313 PRO A CA 1
ATOM 2412 C C . PRO A 1 313 ? 2.603 16.321 16.444 1.00 83.81 313 PRO A C 1
ATOM 2414 O O . PRO A 1 313 ? 2.567 17.165 15.561 1.00 83.81 313 PRO A O 1
ATOM 2417 N N . PHE A 1 314 ? 3.562 16.333 17.377 1.00 88.88 314 PHE A N 1
ATOM 2418 C CA . PHE A 1 314 ? 4.608 17.372 17.397 1.00 88.88 314 PHE A CA 1
ATOM 2419 C C . PHE A 1 314 ? 5.652 17.234 16.275 1.00 88.88 314 PHE A C 1
ATOM 2421 O O . PHE A 1 314 ? 6.344 18.200 15.994 1.00 88.88 314 PHE A O 1
ATOM 2428 N N . TYR A 1 315 ? 5.756 16.045 15.673 1.00 89.69 315 TYR A N 1
ATOM 2429 C CA . TYR A 1 315 ? 6.672 15.678 14.584 1.00 89.69 315 TYR A CA 1
ATOM 2430 C C . TYR A 1 315 ? 6.003 15.777 13.199 1.00 89.69 315 TYR A C 1
ATOM 2432 O O . TYR A 1 315 ? 6.329 15.026 12.275 1.00 89.69 315 TYR A O 1
ATOM 2440 N N . ALA A 1 316 ? 4.970 16.616 13.081 1.00 91.94 316 ALA A N 1
ATOM 2441 C CA . ALA A 1 316 ? 4.151 16.726 11.883 1.00 91.94 316 ALA A CA 1
ATOM 2442 C C . ALA A 1 316 ? 3.440 18.085 11.776 1.00 91.94 316 ALA A C 1
ATOM 2444 O O . ALA A 1 316 ? 3.098 18.706 12.784 1.00 91.94 316 ALA A O 1
ATOM 2445 N N . GLU A 1 317 ? 3.140 18.505 10.549 1.00 91.75 317 GLU A N 1
ATOM 2446 C CA . GLU A 1 317 ? 2.402 19.733 10.237 1.00 91.75 317 GLU A CA 1
ATOM 2447 C C . GLU A 1 317 ? 1.194 19.451 9.327 1.00 91.75 317 GLU A C 1
ATOM 2449 O O . GLU A 1 317 ? 1.146 18.451 8.613 1.00 91.75 317 GLU A O 1
ATOM 2454 N N . LEU A 1 318 ? 0.188 20.333 9.357 1.00 89.75 318 LEU A N 1
ATOM 2455 C CA . LEU A 1 318 ? -1.006 20.234 8.510 1.00 89.75 318 LEU A CA 1
ATOM 2456 C C . LEU A 1 318 ? -0.872 21.134 7.277 1.00 89.75 318 LEU A C 1
ATOM 2458 O O . LEU A 1 318 ? -1.039 22.353 7.371 1.00 89.75 318 LEU A O 1
ATOM 2462 N N . ASP A 1 319 ? -0.675 20.522 6.115 1.00 89.88 319 ASP A N 1
ATOM 2463 C CA . ASP A 1 319 ? -0.776 21.180 4.817 1.00 89.88 319 ASP A CA 1
ATOM 2464 C C . ASP A 1 319 ? -2.259 21.350 4.448 1.00 89.88 319 ASP A C 1
ATOM 2466 O O . ASP A 1 319 ? -2.929 20.451 3.935 1.00 89.88 319 ASP A O 1
ATOM 2470 N N . GLN A 1 320 ? -2.781 22.544 4.737 1.00 86.25 320 GLN A N 1
ATOM 2471 C CA . GLN A 1 320 ? -4.161 22.935 4.431 1.00 86.25 320 GLN A CA 1
ATOM 2472 C C . GLN A 1 320 ? -4.415 23.187 2.936 1.00 86.25 320 GLN A C 1
ATOM 2474 O O . GLN A 1 320 ? -5.570 23.366 2.553 1.00 86.25 320 GLN A O 1
ATOM 2479 N N . VAL A 1 321 ? -3.372 23.253 2.099 1.00 87.50 321 VAL A N 1
ATOM 2480 C CA . VAL A 1 321 ? -3.508 23.499 0.654 1.00 87.50 321 VAL A CA 1
ATOM 2481 C C . VAL A 1 321 ? -3.755 22.184 -0.074 1.00 87.50 321 VAL A C 1
ATOM 2483 O O . VAL A 1 321 ? -4.665 22.112 -0.896 1.00 87.50 321 VAL A O 1
ATOM 2486 N N . ASN A 1 322 ? -2.996 21.144 0.279 1.00 86.50 322 ASN A N 1
ATOM 2487 C CA . ASN A 1 322 ? -3.095 19.810 -0.322 1.00 86.50 322 ASN A CA 1
ATOM 2488 C C . ASN A 1 322 ? -3.859 18.794 0.555 1.00 86.50 322 ASN A C 1
ATOM 2490 O O . ASN A 1 322 ? -3.888 17.613 0.235 1.00 86.50 322 ASN A O 1
ATOM 2494 N N . ASN A 1 323 ? -4.480 19.246 1.653 1.00 87.50 323 ASN A N 1
ATOM 2495 C CA . ASN A 1 323 ? -5.289 18.437 2.579 1.00 87.50 323 ASN A CA 1
ATOM 2496 C C . ASN A 1 323 ? -4.558 17.195 3.140 1.00 87.50 323 ASN A C 1
ATOM 2498 O O . ASN A 1 323 ? -5.132 16.111 3.276 1.00 87.50 323 ASN A O 1
ATOM 2502 N N . ARG A 1 324 ? -3.276 17.362 3.483 1.00 90.56 324 ARG A N 1
ATOM 2503 C CA . ARG A 1 324 ? -2.384 16.292 3.957 1.00 90.56 324 ARG A CA 1
ATOM 2504 C C . ARG A 1 324 ? -1.691 16.663 5.267 1.00 90.56 324 ARG A C 1
ATOM 2506 O O . ARG A 1 324 ? -1.497 17.838 5.573 1.00 90.56 324 ARG A O 1
ATOM 2513 N N . ILE A 1 325 ? -1.307 15.662 6.052 1.00 90.75 325 ILE A N 1
ATOM 2514 C CA . ILE A 1 325 ? -0.359 15.832 7.162 1.00 90.75 325 ILE A CA 1
ATOM 2515 C C . ILE A 1 325 ? 1.031 15.493 6.633 1.00 90.75 325 ILE A C 1
ATOM 2517 O O . ILE A 1 325 ? 1.200 14.426 6.057 1.00 90.75 325 ILE A O 1
ATOM 2521 N N . ILE A 1 326 ? 2.006 16.380 6.818 1.00 93.75 326 ILE A N 1
ATOM 2522 C CA . ILE A 1 326 ? 3.417 16.171 6.456 1.00 93.75 326 ILE A CA 1
ATOM 2523 C C . ILE A 1 326 ? 4.191 15.824 7.732 1.00 93.75 326 ILE A C 1
ATOM 2525 O O . ILE A 1 326 ? 3.933 16.417 8.778 1.00 93.75 326 ILE A O 1
ATOM 2529 N N . TYR A 1 327 ? 5.122 14.875 7.662 1.00 94.69 327 TYR A N 1
ATOM 2530 C CA . TYR A 1 327 ? 5.926 14.400 8.794 1.00 94.69 327 TYR A CA 1
ATOM 2531 C C . TYR A 1 327 ? 7.378 14.872 8.701 1.00 94.69 327 TYR A C 1
ATOM 2533 O O . TYR A 1 327 ? 7.925 15.017 7.610 1.00 94.69 327 TYR A O 1
ATOM 2541 N N . GLU A 1 328 ? 8.028 15.053 9.850 1.00 95.31 328 GLU A N 1
ATOM 2542 C CA . GLU A 1 328 ? 9.477 15.255 9.916 1.00 95.31 328 GLU A CA 1
ATOM 2543 C C . GLU A 1 328 ? 10.208 14.006 9.388 1.00 95.31 328 GLU A C 1
ATOM 2545 O O . GLU A 1 328 ? 10.096 12.925 9.973 1.00 95.31 328 GLU A O 1
ATOM 2550 N N . ASN A 1 329 ? 10.983 14.143 8.303 1.00 93.75 329 ASN A N 1
ATOM 2551 C CA . ASN A 1 329 ? 11.705 13.013 7.700 1.00 93.75 329 ASN A CA 1
ATOM 2552 C C . ASN A 1 329 ? 12.606 12.288 8.712 1.00 93.75 329 ASN A C 1
ATOM 2554 O O . ASN A 1 329 ? 12.578 11.064 8.771 1.00 93.75 329 ASN A O 1
ATOM 2558 N N . GLU A 1 330 ? 13.332 13.031 9.559 1.00 93.88 330 GLU A N 1
ATOM 2559 C CA . GLU A 1 330 ? 14.210 12.471 10.600 1.00 93.88 330 GLU A CA 1
ATOM 2560 C C . GLU A 1 330 ? 13.448 11.530 11.553 1.00 93.88 330 GLU A C 1
ATOM 2562 O O . GLU A 1 330 ? 13.938 10.447 11.869 1.00 93.88 330 GLU A O 1
ATOM 2567 N N . PHE A 1 331 ? 12.215 11.879 11.939 1.00 93.06 331 PHE A N 1
ATOM 2568 C CA . PHE A 1 331 ? 11.372 11.041 12.798 1.00 93.06 331 PHE A CA 1
ATOM 2569 C C . PHE A 1 331 ? 10.931 9.744 12.098 1.00 93.06 331 PHE A C 1
ATOM 2571 O O . PHE A 1 331 ? 10.947 8.671 12.709 1.00 93.06 331 PHE A O 1
ATOM 2578 N N . ILE A 1 332 ? 10.542 9.814 10.821 1.00 91.56 332 ILE A N 1
ATOM 2579 C CA . ILE A 1 332 ? 10.130 8.626 10.055 1.00 91.56 332 ILE A CA 1
ATOM 2580 C C . ILE A 1 332 ? 11.337 7.718 9.777 1.00 91.56 332 ILE A C 1
ATOM 2582 O O . ILE A 1 332 ? 11.261 6.505 9.982 1.00 91.56 332 ILE A O 1
ATOM 2586 N N . GLU A 1 333 ? 12.470 8.295 9.386 1.00 91.50 333 GLU A N 1
ATOM 2587 C CA . GLU A 1 333 ? 13.716 7.577 9.109 1.00 91.50 333 GLU A CA 1
ATOM 2588 C C . GLU A 1 333 ? 14.292 6.912 10.369 1.00 91.50 333 GLU A C 1
ATOM 2590 O O . GLU A 1 333 ? 14.722 5.757 10.294 1.00 91.50 333 GLU A O 1
ATOM 2595 N N . GLU A 1 334 ? 14.211 7.549 11.546 1.00 92.25 334 GLU A N 1
ATOM 2596 C CA . GLU A 1 334 ? 14.580 6.919 12.824 1.00 92.25 334 GLU A CA 1
ATOM 2597 C C . GLU A 1 334 ? 13.726 5.665 13.093 1.00 92.25 334 GLU A C 1
ATOM 2599 O O . GLU A 1 334 ? 14.254 4.610 13.461 1.00 92.25 334 GLU A O 1
ATOM 2604 N N . ARG A 1 335 ? 12.407 5.733 12.859 1.00 88.25 335 ARG A N 1
ATOM 2605 C CA . ARG A 1 335 ? 11.491 4.590 13.044 1.00 88.25 335 ARG A CA 1
ATOM 2606 C C . ARG A 1 335 ? 11.733 3.457 12.055 1.00 88.25 335 ARG A C 1
ATOM 2608 O O . ARG A 1 335 ? 11.664 2.287 12.446 1.00 88.25 335 ARG A O 1
ATOM 2615 N N . LEU A 1 336 ? 12.047 3.783 10.803 1.00 88.12 336 LEU A N 1
ATOM 2616 C CA . LEU A 1 336 ? 12.426 2.802 9.786 1.00 88.12 336 LEU A CA 1
ATOM 2617 C C . LEU A 1 336 ? 13.765 2.132 10.134 1.00 88.12 336 LEU A C 1
ATOM 2619 O O . LEU A 1 336 ? 13.860 0.906 10.076 1.00 88.12 336 LEU A O 1
ATOM 2623 N N . ALA A 1 337 ? 14.761 2.895 10.596 1.00 89.25 337 ALA A N 1
ATOM 2624 C CA . ALA A 1 337 ? 16.049 2.366 11.054 1.00 89.25 337 ALA A CA 1
ATOM 2625 C C . ALA A 1 337 ? 15.929 1.488 12.317 1.00 89.25 337 ALA A C 1
ATOM 2627 O O . ALA A 1 337 ? 16.677 0.522 12.474 1.00 89.25 337 ALA A O 1
ATOM 2628 N N . GLN A 1 338 ? 14.964 1.777 13.197 1.00 89.44 338 GLN A N 1
ATOM 2629 C CA . GLN A 1 338 ? 14.600 0.926 14.339 1.00 89.44 338 GLN A CA 1
ATOM 2630 C C . GLN A 1 338 ? 13.775 -0.314 13.944 1.00 89.44 338 GLN A C 1
ATOM 2632 O O . GLN A 1 338 ? 13.547 -1.187 14.783 1.00 89.44 338 GLN A O 1
ATOM 2637 N N . GLY A 1 339 ? 13.326 -0.413 12.688 1.00 83.81 339 GLY A N 1
ATOM 2638 C CA . GLY A 1 339 ? 12.507 -1.518 12.190 1.00 83.81 339 GLY A CA 1
ATOM 2639 C C . GLY A 1 339 ? 11.075 -1.541 12.738 1.00 83.81 339 GLY A C 1
ATOM 2640 O O . GLY A 1 339 ? 10.448 -2.601 12.721 1.00 83.81 339 GLY A O 1
ATOM 2641 N N . TRP A 1 340 ? 10.553 -0.415 13.245 1.00 79.06 340 TRP A N 1
ATOM 2642 C CA . TRP A 1 340 ? 9.212 -0.354 13.836 1.00 79.06 340 TRP A CA 1
ATOM 2643 C C . TRP A 1 340 ? 8.451 0.942 13.522 1.00 79.06 340 TRP A C 1
ATOM 2645 O O . TRP A 1 340 ? 8.528 1.954 14.231 1.00 79.06 340 TRP A O 1
ATOM 2655 N N . LEU A 1 341 ? 7.628 0.853 12.479 1.00 79.00 341 LEU A N 1
ATOM 2656 C CA . LEU A 1 341 ? 6.648 1.861 12.101 1.00 79.00 341 LEU A CA 1
ATOM 2657 C C . LEU A 1 341 ? 5.277 1.498 12.710 1.00 79.00 341 LEU A C 1
ATOM 2659 O O . LEU A 1 341 ? 4.522 0.717 12.148 1.00 79.00 341 LEU A O 1
ATOM 2663 N N . ASP A 1 342 ? 4.987 2.020 13.903 1.00 81.94 342 ASP A N 1
ATOM 2664 C CA . ASP A 1 342 ? 3.628 2.115 14.467 1.00 81.94 342 ASP A CA 1
ATOM 2665 C C . ASP A 1 342 ? 3.574 3.373 15.351 1.00 81.94 342 ASP A C 1
ATOM 2667 O O . ASP A 1 342 ? 4.096 3.418 16.474 1.00 81.94 342 ASP A O 1
ATOM 2671 N N . PHE A 1 343 ? 3.002 4.447 14.810 1.00 79.50 343 PHE A N 1
ATOM 2672 C CA . PHE A 1 343 ? 2.979 5.775 15.430 1.00 79.50 343 PHE A CA 1
ATOM 2673 C C . PHE A 1 343 ? 1.650 6.497 15.162 1.00 79.50 343 PHE A C 1
ATOM 2675 O O . PHE A 1 343 ? 0.816 6.003 14.407 1.00 79.50 343 PHE A O 1
ATOM 2682 N N . SER A 1 344 ? 1.407 7.638 15.818 1.00 83.00 344 SER A N 1
ATOM 2683 C CA . SER A 1 344 ? 0.165 8.394 15.606 1.00 83.00 344 SER A CA 1
ATOM 2684 C C . SER A 1 344 ? 0.277 9.264 14.357 1.00 83.00 344 SER A C 1
ATOM 2686 O O . SER A 1 344 ? 1.116 10.157 14.312 1.00 83.00 344 SER A O 1
ATOM 2688 N N . VAL A 1 345 ? -0.590 9.036 13.374 1.00 78.62 345 VAL A N 1
ATOM 2689 C CA . VAL A 1 345 ? -0.747 9.905 12.194 1.00 78.62 345 VAL A CA 1
ATOM 2690 C C . VAL A 1 345 ? -1.379 11.239 12.585 1.00 78.62 345 VAL A C 1
ATOM 2692 O O . VAL A 1 345 ? -0.996 12.285 12.065 1.00 78.62 345 VAL A O 1
ATOM 2695 N N . GLY A 1 346 ? -2.318 11.198 13.532 1.00 76.50 346 GLY A N 1
ATOM 2696 C CA . GLY A 1 346 ? -3.042 12.352 14.045 1.00 76.50 346 GLY A CA 1
ATOM 2697 C C . GLY A 1 346 ? -4.337 11.944 14.738 1.00 76.50 346 GLY A C 1
ATOM 2698 O O . GLY A 1 346 ? -4.888 10.867 14.489 1.00 76.50 346 GLY A O 1
ATOM 2699 N N . ASN A 1 347 ? -4.825 12.832 15.603 1.00 75.75 347 ASN A N 1
ATOM 2700 C CA . ASN A 1 347 ? -6.127 12.696 16.240 1.00 75.75 347 ASN A CA 1
ATOM 2701 C C . ASN A 1 347 ? -7.133 13.628 15.554 1.00 75.75 347 ASN A C 1
ATOM 2703 O O . ASN A 1 347 ? -6.867 14.821 15.379 1.00 75.75 347 ASN A O 1
ATOM 2707 N N . PHE A 1 348 ? -8.311 13.106 15.219 1.00 74.19 348 PHE A N 1
ATOM 2708 C CA . PHE A 1 348 ? -9.353 13.814 14.469 1.00 74.19 348 PHE A CA 1
ATOM 2709 C C . PHE A 1 348 ? -10.674 13.793 15.228 1.00 74.19 348 PHE A C 1
ATOM 2711 O O . PHE A 1 348 ? -11.054 12.767 15.789 1.00 74.19 348 PHE A O 1
ATOM 2718 N N . THR A 1 349 ? -11.391 14.914 15.212 1.00 75.50 349 THR A N 1
ATOM 2719 C CA . THR A 1 349 ? -12.770 14.982 15.705 1.00 75.50 349 THR A CA 1
ATOM 2720 C C . THR A 1 349 ? -13.738 14.695 14.570 1.00 75.50 349 THR A C 1
ATOM 2722 O O . THR A 1 349 ? -13.701 15.361 13.537 1.00 75.50 349 THR A O 1
ATOM 2725 N N . MET A 1 350 ? -14.610 13.710 14.772 1.00 76.12 350 MET A N 1
ATOM 2726 C CA . MET A 1 350 ? -15.737 13.426 13.882 1.00 76.12 350 MET A CA 1
ATOM 2727 C C . MET A 1 350 ? -16.930 14.290 14.305 1.00 76.12 350 MET A C 1
ATOM 2729 O O . MET A 1 350 ? -17.341 14.217 15.463 1.00 76.12 350 MET A O 1
ATOM 2733 N N . GLN A 1 351 ? -17.482 15.099 13.396 1.00 73.88 351 GLN A N 1
ATOM 2734 C CA . GLN A 1 351 ? -18.681 15.924 13.634 1.00 73.88 351 GLN A CA 1
ATOM 2735 C C . GLN A 1 351 ? -19.559 16.000 12.374 1.00 73.88 351 GLN A C 1
ATOM 2737 O O . GLN A 1 351 ? -19.058 15.865 11.262 1.00 73.88 351 GLN A O 1
ATOM 2742 N N . SER A 1 352 ? -20.865 16.245 12.513 1.00 70.62 352 SER A N 1
ATOM 2743 C CA . SER A 1 352 ? -21.760 16.458 11.363 1.00 70.62 352 SER A CA 1
ATOM 2744 C C . SER A 1 352 ? -21.601 17.868 10.763 1.00 70.62 352 SER A C 1
ATOM 2746 O O . SER A 1 352 ? -21.436 18.839 11.506 1.00 70.62 352 SER A O 1
ATOM 2748 N N . ILE A 1 353 ? -21.701 18.014 9.429 1.00 69.00 353 ILE A N 1
ATOM 2749 C CA . ILE A 1 353 ? -21.564 19.317 8.720 1.00 69.00 353 ILE A CA 1
ATOM 2750 C C . ILE A 1 353 ? -22.450 20.415 9.338 1.00 69.00 353 ILE A C 1
ATOM 2752 O O . ILE A 1 353 ? -22.020 21.552 9.530 1.00 69.00 353 ILE A O 1
ATOM 2756 N N . ASP A 1 354 ? -23.697 20.071 9.654 1.00 68.94 354 ASP A N 1
ATOM 2757 C CA . ASP A 1 354 ? -24.716 20.971 10.209 1.00 68.94 354 ASP A CA 1
ATOM 2758 C C . ASP A 1 354 ? -24.552 21.283 11.710 1.00 68.94 354 ASP A C 1
ATOM 2760 O O . ASP A 1 354 ? -25.324 22.077 12.252 1.00 68.94 354 ASP A O 1
ATOM 2764 N N . ARG A 1 355 ? -23.567 20.673 12.387 1.00 65.38 355 ARG A N 1
ATOM 2765 C CA . ARG A 1 355 ? -23.341 20.746 13.843 1.00 65.38 355 ARG A CA 1
ATOM 2766 C C . ARG A 1 355 ? -24.556 20.331 14.683 1.00 65.38 355 ARG A C 1
ATOM 2768 O O . ARG A 1 355 ? -24.760 20.836 15.784 1.00 65.38 355 ARG A O 1
ATOM 2775 N N . SER A 1 356 ? -25.360 19.399 14.178 1.00 59.44 356 SER A N 1
ATOM 2776 C CA . SER A 1 356 ? -26.512 18.819 14.885 1.00 59.44 356 SER A CA 1
ATOM 2777 C C . SER A 1 356 ? -26.151 17.795 15.976 1.00 59.44 356 SER A C 1
ATOM 2779 O O . SER A 1 356 ? -27.038 17.376 16.718 1.00 59.44 356 SER A O 1
ATOM 2781 N N . TYR A 1 357 ? -24.861 17.465 16.132 1.00 61.00 357 TYR A N 1
ATOM 2782 C CA . TYR A 1 357 ? -24.304 16.580 17.170 1.00 61.00 357 TYR A CA 1
ATOM 2783 C C . TYR A 1 357 ? -24.763 15.108 17.097 1.00 61.00 357 TYR A C 1
ATOM 2785 O O . TYR A 1 357 ? -24.896 14.465 18.136 1.00 61.00 357 TYR A O 1
ATOM 2793 N N . ASP A 1 358 ? -24.983 14.552 15.900 1.00 63.50 358 ASP A N 1
ATOM 2794 C CA . ASP A 1 358 ? -25.360 13.132 15.751 1.00 63.50 358 ASP A CA 1
ATOM 2795 C C . ASP A 1 358 ? -24.263 12.176 16.280 1.00 63.50 358 ASP A C 1
ATOM 2797 O O . ASP A 1 358 ? -24.546 11.242 17.031 1.00 63.50 358 ASP A O 1
ATOM 2801 N N . VAL A 1 359 ? -22.995 12.456 15.960 1.00 65.62 359 VAL A N 1
ATOM 2802 C CA . VAL A 1 359 ? -21.810 11.777 16.513 1.00 65.62 359 VAL A CA 1
ATOM 2803 C C . VAL A 1 359 ? -20.781 12.836 16.914 1.00 65.62 359 VAL A C 1
ATOM 2805 O O . VAL A 1 359 ? -20.598 13.821 16.198 1.00 65.62 359 VAL A O 1
ATOM 2808 N N . GLU A 1 360 ? -20.108 12.637 18.048 1.00 70.69 360 GLU A N 1
ATOM 2809 C CA . GLU A 1 360 ? -18.893 13.373 18.419 1.00 70.69 360 GLU A CA 1
ATOM 2810 C C . GLU A 1 360 ? -17.877 12.404 19.029 1.00 70.69 360 GLU A C 1
ATOM 2812 O O . GLU A 1 360 ? -18.198 11.671 19.965 1.00 70.69 360 GLU A O 1
ATOM 2817 N N . GLY A 1 361 ? -16.642 12.401 18.533 1.00 74.38 361 GLY A N 1
ATOM 2818 C CA . GLY A 1 361 ? -15.610 11.527 19.080 1.00 74.38 361 GLY A CA 1
ATOM 2819 C C . GLY A 1 361 ? -14.232 11.704 18.466 1.00 74.38 361 GLY A C 1
ATOM 2820 O O . GLY A 1 361 ? -14.076 12.447 17.495 1.00 74.38 361 GLY A O 1
ATOM 2821 N N . VAL A 1 362 ? -13.248 11.015 19.051 1.00 73.75 362 VAL A N 1
ATOM 2822 C CA . VAL A 1 362 ? -11.842 11.053 18.623 1.00 73.75 362 VAL A CA 1
ATOM 2823 C C . VAL A 1 362 ? -11.474 9.784 17.854 1.00 73.75 362 VAL A C 1
ATOM 2825 O O . VAL A 1 362 ? -11.535 8.673 18.385 1.00 73.75 362 VAL A O 1
ATOM 2828 N N . MET A 1 363 ? -11.040 9.972 16.610 1.00 77.69 363 MET A N 1
ATOM 2829 C CA . MET A 1 363 ? -10.306 8.981 15.825 1.00 77.69 363 MET A CA 1
ATOM 2830 C C . MET A 1 363 ? -8.799 9.188 16.010 1.00 77.69 363 MET A C 1
ATOM 2832 O O . MET A 1 363 ? -8.331 10.323 16.039 1.00 77.69 363 MET A O 1
ATOM 2836 N N . TRP A 1 364 ? -8.062 8.085 16.109 1.00 77.25 364 TRP A N 1
ATOM 2837 C CA . TRP A 1 364 ? -6.645 7.975 16.451 1.00 77.25 364 TRP A CA 1
ATOM 2838 C C . TRP A 1 364 ? -5.914 7.185 15.347 1.00 77.25 364 TRP A C 1
ATOM 2840 O O . TRP A 1 364 ? -5.700 5.978 15.473 1.00 77.25 364 TRP A O 1
ATOM 2850 N N . VAL A 1 365 ? -5.576 7.827 14.229 1.00 79.12 365 VAL A N 1
ATOM 2851 C CA . VAL A 1 365 ? -5.041 7.118 13.048 1.00 79.12 365 VAL A CA 1
ATOM 2852 C C . VAL A 1 365 ? -3.607 6.630 13.308 1.00 79.12 365 VAL A C 1
ATOM 2854 O O . VAL A 1 365 ? -2.820 7.331 13.954 1.00 79.12 365 VAL A O 1
ATOM 2857 N N . ARG A 1 366 ? -3.247 5.435 12.820 1.00 82.12 366 ARG A N 1
ATOM 2858 C CA . ARG A 1 366 ? -1.926 4.813 13.027 1.00 82.12 366 ARG A CA 1
ATOM 2859 C C . ARG A 1 366 ? -1.180 4.585 11.715 1.00 82.12 366 ARG A C 1
ATOM 2861 O O . ARG A 1 366 ? -1.685 3.898 10.836 1.00 82.12 366 ARG A O 1
ATOM 2868 N N . GLY A 1 367 ? 0.033 5.123 11.605 1.00 85.12 367 GLY A N 1
ATOM 2869 C CA . GLY A 1 367 ? 0.920 4.880 10.464 1.00 85.12 367 GLY A CA 1
ATOM 2870 C C . GLY A 1 367 ? 1.687 3.574 10.648 1.00 85.12 367 GLY A C 1
ATOM 2871 O O . GLY A 1 367 ? 2.456 3.479 11.607 1.00 85.12 367 GLY A O 1
ATOM 2872 N N . VAL A 1 368 ? 1.472 2.593 9.762 1.00 86.12 368 VAL A N 1
ATOM 2873 C CA . VAL A 1 368 ? 2.041 1.228 9.877 1.00 86.12 368 VAL A CA 1
ATOM 2874 C C . VAL A 1 368 ? 2.892 0.770 8.687 1.00 86.12 368 VAL A C 1
ATOM 2876 O O . VAL A 1 368 ? 3.624 -0.211 8.795 1.00 86.12 368 VAL A O 1
ATOM 2879 N N . GLY A 1 369 ? 2.823 1.473 7.556 1.00 88.75 369 GLY A N 1
ATOM 2880 C CA . GLY A 1 369 ? 3.599 1.178 6.348 1.00 88.75 369 GLY A CA 1
ATOM 2881 C C . GLY A 1 369 ? 4.051 2.449 5.632 1.00 88.75 369 GLY A C 1
ATOM 2882 O O . GLY A 1 369 ? 3.517 3.526 5.900 1.00 88.75 369 GLY A O 1
ATOM 2883 N N . ILE A 1 370 ? 5.019 2.318 4.721 1.00 89.75 370 ILE A N 1
ATOM 2884 C CA . ILE A 1 370 ? 5.353 3.358 3.738 1.00 89.75 370 ILE A CA 1
ATOM 2885 C C . ILE A 1 370 ? 4.863 2.906 2.362 1.00 89.75 370 ILE A C 1
ATOM 2887 O O . ILE A 1 370 ? 5.135 1.782 1.938 1.00 89.75 370 ILE A O 1
ATOM 2891 N N . GLU A 1 371 ? 4.167 3.794 1.666 1.00 89.69 371 GLU A N 1
ATOM 2892 C CA . GLU A 1 371 ? 3.795 3.681 0.260 1.00 89.69 371 GLU A CA 1
ATOM 2893 C C . GLU A 1 371 ? 4.633 4.689 -0.535 1.00 89.69 371 GLU A C 1
ATOM 2895 O O . GLU A 1 371 ? 4.500 5.898 -0.363 1.00 89.69 371 GLU A O 1
ATOM 2900 N N . ASN A 1 372 ? 5.544 4.210 -1.380 1.00 82.88 372 ASN A N 1
ATOM 2901 C CA . ASN A 1 372 ? 6.392 5.106 -2.163 1.00 82.88 372 ASN A CA 1
ATOM 2902 C C . ASN A 1 372 ? 5.614 5.625 -3.376 1.00 82.88 372 ASN A C 1
ATOM 2904 O O . ASN A 1 372 ? 5.193 4.839 -4.227 1.00 82.88 372 ASN A O 1
ATOM 2908 N N . VAL A 1 373 ? 5.448 6.943 -3.460 1.00 78.31 373 VAL A N 1
ATOM 2909 C CA . VAL A 1 373 ? 4.836 7.625 -4.600 1.00 78.31 373 VAL A CA 1
ATOM 2910 C C . VAL A 1 373 ? 5.955 8.007 -5.560 1.00 78.31 373 VAL A C 1
ATOM 2912 O O . VAL A 1 373 ? 6.582 9.056 -5.431 1.00 78.31 373 VAL A O 1
ATOM 2915 N N . TYR A 1 374 ? 6.239 7.106 -6.498 1.00 67.62 374 TYR A N 1
ATOM 2916 C CA . TYR A 1 374 ? 7.190 7.356 -7.574 1.00 67.62 374 TYR A CA 1
ATOM 2917 C C . TYR A 1 374 ? 6.485 8.021 -8.757 1.00 67.62 374 TYR A C 1
ATOM 2919 O O . TYR A 1 374 ? 5.505 7.484 -9.280 1.00 67.62 374 TYR A O 1
ATOM 2927 N N . GLU A 1 375 ? 7.027 9.139 -9.238 1.00 68.44 375 GLU A N 1
ATOM 2928 C CA . GLU A 1 375 ? 6.845 9.488 -10.643 1.00 68.44 375 GLU A CA 1
ATOM 2929 C C . GLU A 1 375 ? 7.752 8.583 -11.490 1.00 68.44 375 GLU A C 1
ATOM 2931 O O . GLU A 1 375 ? 8.973 8.540 -11.308 1.00 68.44 375 GLU A O 1
ATOM 2936 N N . ASN A 1 376 ? 7.114 7.827 -12.387 1.00 82.38 376 ASN A N 1
ATOM 2937 C CA . ASN A 1 376 ? 7.752 6.895 -13.309 1.00 82.38 376 ASN A CA 1
ATOM 2938 C C . ASN A 1 376 ? 7.820 7.516 -14.707 1.00 82.38 376 ASN A C 1
ATOM 2940 O O . ASN A 1 376 ? 6.790 7.874 -15.287 1.00 82.38 376 ASN A O 1
ATOM 2944 N N . TYR A 1 377 ? 9.015 7.559 -15.286 1.00 90.56 377 TYR A N 1
ATOM 2945 C CA . TYR A 1 377 ? 9.259 8.101 -16.619 1.00 90.56 377 TYR A CA 1
ATOM 2946 C C . TYR A 1 377 ? 9.557 7.010 -17.648 1.00 90.56 377 TYR A C 1
ATOM 2948 O O . TYR A 1 377 ? 9.886 5.864 -17.329 1.00 90.56 377 TYR A O 1
ATOM 2956 N N . THR A 1 378 ? 9.431 7.387 -18.918 1.00 95.44 378 THR A N 1
ATOM 2957 C CA . THR A 1 378 ? 9.805 6.581 -20.079 1.00 95.44 378 THR A CA 1
ATOM 2958 C C . THR A 1 378 ? 10.955 7.250 -20.823 1.00 95.44 378 THR A C 1
ATOM 2960 O O . THR A 1 378 ? 10.843 8.406 -21.239 1.00 95.44 378 THR A O 1
ATOM 2963 N N . VAL A 1 379 ? 12.033 6.502 -21.054 1.00 97.56 379 VAL A N 1
ATOM 2964 C CA . VAL A 1 379 ? 13.111 6.893 -21.969 1.00 97.56 379 VAL A CA 1
ATOM 2965 C C . VAL A 1 379 ? 12.867 6.235 -23.320 1.00 97.56 379 VAL A C 1
ATOM 2967 O O . VAL A 1 379 ? 12.782 5.010 -23.435 1.00 97.56 379 VAL A O 1
ATOM 2970 N N . THR A 1 380 ? 12.743 7.062 -24.350 1.00 97.94 380 THR A N 1
ATOM 2971 C CA . THR A 1 380 ? 12.578 6.647 -25.747 1.00 97.94 380 THR A CA 1
ATOM 2972 C C . THR A 1 380 ? 13.888 6.799 -26.517 1.00 97.94 380 THR A C 1
ATOM 2974 O O . THR A 1 380 ? 14.734 7.613 -26.155 1.00 97.94 380 THR A O 1
ATOM 2977 N N . PHE A 1 381 ? 14.064 6.016 -27.582 1.00 98.12 381 PHE A N 1
ATOM 2978 C CA . PHE A 1 381 ? 15.294 5.986 -28.374 1.00 98.12 381 PHE A CA 1
ATOM 2979 C C . PHE A 1 381 ? 14.979 6.225 -29.852 1.00 98.12 381 PHE A C 1
ATOM 2981 O O . PHE A 1 381 ? 14.350 5.388 -30.502 1.00 98.12 381 PHE A O 1
ATOM 2988 N N . ASP A 1 382 ? 15.427 7.358 -30.386 1.00 97.75 382 ASP A N 1
ATOM 2989 C CA . ASP A 1 382 ? 15.393 7.662 -31.815 1.00 97.75 382 ASP A CA 1
ATOM 2990 C C . ASP A 1 382 ? 16.726 7.230 -32.438 1.00 97.75 382 ASP A C 1
ATOM 2992 O O . ASP A 1 382 ? 17.773 7.850 -32.242 1.00 97.75 382 ASP A O 1
ATOM 2996 N N . SER A 1 383 ? 16.695 6.134 -33.192 1.00 96.75 383 SER A N 1
ATOM 2997 C CA . SER A 1 383 ? 17.883 5.538 -33.807 1.00 96.75 383 SER A CA 1
ATOM 2998 C C . SER A 1 383 ? 18.415 6.309 -35.025 1.00 96.75 383 SER A C 1
ATOM 3000 O O . SER A 1 383 ? 19.404 5.871 -35.616 1.00 96.75 383 SER A O 1
ATOM 3002 N N . GLN A 1 384 ? 17.795 7.432 -35.416 1.00 96.44 384 GLN A N 1
ATOM 3003 C CA . GLN A 1 384 ? 18.179 8.272 -36.559 1.00 96.44 384 GLN A CA 1
ATOM 3004 C C . GLN A 1 384 ? 18.437 7.434 -37.825 1.00 96.44 384 GLN A C 1
ATOM 3006 O O . GLN A 1 384 ? 19.522 7.439 -38.410 1.00 96.44 384 GLN A O 1
ATOM 3011 N N . GLU A 1 385 ? 17.408 6.674 -38.217 1.00 95.12 385 GLU A N 1
ATOM 3012 C CA . GLU A 1 385 ? 17.377 5.697 -39.327 1.00 95.12 385 GLU A CA 1
ATOM 3013 C C . GLU A 1 385 ? 18.190 4.402 -39.106 1.00 95.12 385 GLU A C 1
ATOM 3015 O O . GLU A 1 385 ? 18.150 3.509 -39.951 1.00 95.12 385 GLU A O 1
ATOM 3020 N N . GLY A 1 386 ? 18.891 4.253 -37.978 1.00 94.50 386 GLY A N 1
ATOM 3021 C CA . GLY A 1 386 ? 19.471 2.975 -37.553 1.00 94.50 386 GLY A CA 1
ATOM 3022 C C . GLY A 1 386 ? 18.420 1.975 -37.052 1.00 94.50 386 GLY A C 1
ATOM 3023 O O . GLY A 1 386 ? 17.230 2.288 -36.945 1.00 94.50 386 GLY A O 1
ATOM 3024 N N . THR A 1 387 ? 18.851 0.766 -36.690 1.00 96.62 387 THR A N 1
ATOM 3025 C CA . THR A 1 387 ? 17.979 -0.287 -36.134 1.00 96.62 387 THR A CA 1
ATOM 3026 C C . THR A 1 387 ? 17.204 0.183 -34.903 1.00 96.62 387 THR A C 1
ATOM 3028 O O . THR A 1 387 ? 17.784 0.788 -34.002 1.00 96.62 387 THR A O 1
ATOM 3031 N N . THR A 1 388 ? 15.914 -0.155 -34.836 1.00 95.44 388 THR A N 1
ATOM 3032 C CA . THR A 1 388 ? 15.014 0.209 -33.732 1.00 95.44 388 THR A CA 1
ATOM 3033 C C . THR A 1 388 ? 15.526 -0.276 -32.375 1.00 95.44 388 THR A C 1
ATOM 3035 O O . THR A 1 388 ? 15.926 -1.431 -32.232 1.00 95.44 388 THR A O 1
ATOM 3038 N N . VAL A 1 389 ? 15.432 0.592 -31.368 1.00 97.56 389 VAL A N 1
ATOM 3039 C CA . VAL A 1 389 ? 15.720 0.287 -29.961 1.00 97.56 389 VAL A CA 1
ATOM 3040 C C . VAL A 1 389 ? 14.433 0.455 -29.154 1.00 97.56 389 VAL A C 1
ATOM 3042 O O . VAL A 1 389 ? 13.684 1.409 -29.359 1.00 97.56 389 VAL A O 1
ATOM 3045 N N . ASN A 1 390 ? 14.140 -0.498 -28.267 1.00 96.38 390 ASN A N 1
ATOM 3046 C CA . ASN A 1 390 ? 12.932 -0.452 -27.441 1.00 96.38 390 ASN A CA 1
ATOM 3047 C C . ASN A 1 390 ? 13.053 0.633 -26.355 1.00 96.38 390 ASN A C 1
ATOM 3049 O O . ASN A 1 390 ? 14.136 0.786 -25.788 1.00 96.38 390 ASN A O 1
ATOM 3053 N N . PRO A 1 391 ? 11.961 1.344 -26.015 1.00 96.88 391 PRO A N 1
ATOM 3054 C CA . PRO A 1 391 ? 11.955 2.264 -24.884 1.00 96.88 391 PRO A CA 1
ATOM 3055 C C . PRO A 1 391 ? 12.112 1.518 -23.553 1.00 96.88 391 PRO A C 1
ATOM 3057 O O . PRO A 1 391 ? 11.727 0.352 -23.431 1.00 96.88 391 PRO A O 1
ATOM 3060 N N . ILE A 1 392 ? 12.623 2.222 -22.546 1.00 96.44 392 ILE A N 1
ATOM 3061 C CA . ILE A 1 392 ? 12.637 1.776 -21.149 1.00 96.44 392 ILE A CA 1
ATOM 3062 C C . ILE A 1 392 ? 11.505 2.523 -20.437 1.00 96.44 392 ILE A C 1
ATOM 3064 O O . ILE A 1 392 ? 11.515 3.753 -20.407 1.00 96.44 392 ILE A O 1
ATOM 3068 N N . THR A 1 393 ? 10.523 1.796 -19.905 1.00 93.62 393 THR A N 1
ATOM 3069 C CA . THR A 1 393 ? 9.428 2.346 -19.087 1.00 93.62 393 THR A CA 1
ATOM 3070 C C . THR A 1 393 ? 9.730 2.179 -17.600 1.00 93.62 393 THR A C 1
ATOM 3072 O O . THR A 1 393 ? 10.673 1.480 -17.230 1.00 93.62 393 THR A O 1
ATOM 3075 N N . ASP A 1 394 ? 8.900 2.793 -16.754 1.00 88.94 394 ASP A N 1
ATOM 3076 C CA . ASP A 1 394 ? 8.903 2.583 -15.302 1.00 88.94 394 ASP A CA 1
ATOM 3077 C C . ASP A 1 394 ? 10.237 2.941 -14.626 1.00 88.94 394 ASP A C 1
ATOM 3079 O O . ASP A 1 394 ? 10.677 2.300 -13.672 1.00 88.94 394 ASP A O 1
ATOM 3083 N N . VAL A 1 395 ? 10.884 3.992 -15.141 1.00 89.81 395 VAL A N 1
ATOM 3084 C CA . VAL A 1 395 ? 12.123 4.542 -14.589 1.00 89.81 395 VAL A CA 1
ATOM 3085 C C . VAL A 1 395 ? 11.781 5.540 -13.486 1.00 89.81 395 VAL A C 1
ATOM 3087 O O . VAL A 1 395 ? 11.212 6.593 -13.769 1.00 89.81 395 VAL A O 1
ATOM 3090 N N . ASN A 1 396 ? 12.140 5.227 -12.242 1.00 84.19 396 ASN A N 1
ATOM 3091 C CA . ASN A 1 396 ? 11.980 6.143 -11.109 1.00 84.19 396 ASN A CA 1
ATOM 3092 C C . ASN A 1 396 ? 12.722 7.474 -11.350 1.00 84.19 396 ASN A C 1
ATOM 3094 O O . ASN A 1 396 ? 13.831 7.477 -11.891 1.00 84.19 396 ASN A O 1
ATOM 3098 N N . HIS A 1 397 ? 12.175 8.580 -10.838 1.00 83.50 397 HIS A N 1
ATOM 3099 C CA . HIS A 1 397 ? 12.878 9.865 -10.741 1.00 83.50 397 HIS A CA 1
ATOM 3100 C C . HIS A 1 397 ? 14.304 9.727 -10.167 1.00 83.50 397 HIS A C 1
ATOM 3102 O O . HIS A 1 397 ? 14.526 9.025 -9.176 1.00 83.50 397 HIS A O 1
ATOM 3108 N N . ASN A 1 398 ? 15.268 10.414 -10.788 1.00 86.19 398 ASN A N 1
ATOM 3109 C CA . ASN A 1 398 ? 16.706 10.380 -10.484 1.00 86.19 398 ASN A CA 1
ATOM 3110 C C . ASN A 1 398 ? 17.396 9.002 -10.633 1.00 86.19 398 ASN A C 1
ATOM 3112 O O . ASN A 1 398 ? 18.533 8.841 -10.184 1.00 86.19 398 ASN A O 1
ATOM 3116 N N . ALA A 1 399 ? 16.781 8.006 -11.279 1.00 87.56 399 ALA A N 1
ATOM 3117 C CA . ALA A 1 399 ? 17.460 6.745 -11.585 1.00 87.56 399 ALA A CA 1
ATOM 3118 C C . ALA A 1 399 ? 18.328 6.845 -12.853 1.00 87.56 399 ALA A C 1
ATOM 3120 O O . ALA A 1 399 ? 17.909 7.402 -13.870 1.00 87.56 399 ALA A O 1
ATOM 3121 N N . SER A 1 400 ? 19.520 6.245 -12.821 1.00 92.94 400 SER A N 1
ATOM 3122 C CA . SER A 1 400 ? 20.290 5.932 -14.032 1.00 92.94 400 SER A CA 1
ATOM 3123 C C . SER A 1 400 ? 19.722 4.687 -14.718 1.00 92.94 400 SER A C 1
ATOM 3125 O O . SER A 1 400 ? 19.229 3.766 -14.062 1.00 92.94 400 SER A O 1
ATOM 3127 N N . ILE A 1 401 ? 19.818 4.642 -16.045 1.00 95.00 401 ILE A N 1
ATOM 3128 C CA . ILE A 1 401 ? 19.345 3.528 -16.879 1.00 95.00 401 ILE A CA 1
ATOM 3129 C C . ILE A 1 401 ? 20.519 2.754 -17.481 1.00 95.00 401 ILE A C 1
ATOM 3131 O O . ILE A 1 401 ? 21.546 3.331 -17.821 1.00 95.00 401 ILE A O 1
ATOM 3135 N N . THR A 1 402 ? 20.374 1.440 -17.661 1.00 94.69 402 THR A N 1
ATOM 3136 C CA . THR A 1 402 ? 21.386 0.638 -18.366 1.00 94.69 402 THR A CA 1
ATOM 3137 C C . THR A 1 402 ? 21.390 0.971 -19.858 1.00 94.69 402 THR A C 1
ATOM 3139 O O . THR A 1 402 ? 20.327 1.062 -20.474 1.00 94.69 402 THR A O 1
ATOM 3142 N N . ALA A 1 403 ? 22.579 1.109 -20.452 1.00 94.69 403 ALA A N 1
ATOM 3143 C CA . ALA A 1 403 ? 22.720 1.325 -21.888 1.00 94.69 403 ALA A CA 1
ATOM 3144 C C . ALA A 1 403 ? 22.049 0.195 -22.700 1.00 94.69 403 ALA A C 1
ATOM 3146 O O . ALA A 1 403 ? 22.283 -0.985 -22.410 1.00 94.69 403 ALA A O 1
ATOM 3147 N N . PRO A 1 404 ? 21.237 0.514 -23.728 1.00 94.44 404 PRO A N 1
ATOM 3148 C CA . PRO A 1 404 ? 20.722 -0.495 -24.645 1.00 94.44 404 PRO A CA 1
ATOM 3149 C C . PRO A 1 404 ? 21.862 -1.079 -25.492 1.00 94.44 404 PRO A C 1
ATOM 3151 O O . PRO A 1 404 ? 22.945 -0.500 -25.600 1.00 94.44 404 PRO A O 1
ATOM 3154 N N . LEU A 1 405 ? 21.601 -2.206 -26.163 1.00 94.12 405 LEU A N 1
ATOM 3155 C CA . LEU A 1 405 ? 22.494 -2.677 -27.223 1.00 94.12 405 LEU A CA 1
ATOM 3156 C C . LEU A 1 405 ? 22.632 -1.575 -28.286 1.00 94.12 405 LEU A C 1
ATOM 3158 O O . LEU A 1 405 ? 21.622 -1.043 -28.750 1.00 94.12 405 LEU A O 1
ATOM 3162 N N . ALA A 1 406 ? 23.871 -1.241 -28.655 1.00 95.19 406 ALA A N 1
ATOM 3163 C CA . ALA A 1 406 ? 24.143 -0.211 -29.650 1.00 95.19 406 ALA A CA 1
ATOM 3164 C C . ALA A 1 406 ? 23.406 -0.525 -30.971 1.00 95.19 406 ALA A C 1
ATOM 3166 O O . ALA A 1 406 ? 23.484 -1.663 -31.451 1.00 95.19 406 ALA A O 1
ATOM 3167 N N . PRO A 1 407 ? 22.681 0.446 -31.558 1.00 97.00 407 PRO A N 1
ATOM 3168 C CA . PRO A 1 407 ? 22.026 0.253 -32.842 1.00 97.00 407 PRO A CA 1
ATOM 3169 C C . PRO A 1 407 ? 23.067 0.116 -33.961 1.00 97.00 407 PRO A C 1
ATOM 3171 O O . PRO A 1 407 ? 24.246 0.426 -33.788 1.00 97.00 407 PRO A O 1
ATOM 3174 N N . THR A 1 408 ? 22.624 -0.291 -35.149 1.00 96.25 408 THR A N 1
ATOM 3175 C CA . THR A 1 408 ? 23.452 -0.293 -36.366 1.00 96.25 408 THR A CA 1
ATOM 3176 C C . THR A 1 408 ? 22.790 0.518 -37.478 1.00 96.25 408 THR A C 1
ATOM 3178 O O . THR A 1 408 ? 21.562 0.546 -37.585 1.00 96.25 408 THR A O 1
ATOM 3181 N N . LYS A 1 409 ? 23.603 1.183 -38.304 1.00 95.25 409 LYS A N 1
ATOM 3182 C CA . LYS A 1 409 ? 23.195 1.908 -39.512 1.00 95.25 409 LYS A CA 1
ATOM 3183 C C . LYS A 1 409 ? 24.227 1.616 -40.599 1.00 95.25 409 LYS A C 1
ATOM 3185 O O . LYS A 1 409 ? 25.425 1.681 -40.341 1.00 95.25 409 LYS A O 1
ATOM 3190 N N . GLU A 1 410 ? 23.778 1.239 -41.793 1.00 91.50 410 GLU A N 1
ATOM 3191 C CA . GLU A 1 410 ? 24.694 0.846 -42.870 1.00 91.50 410 GLU A CA 1
ATOM 3192 C C . GLU A 1 410 ? 25.592 2.023 -43.284 1.00 91.50 410 GLU A C 1
ATOM 3194 O O . GLU A 1 410 ? 25.137 3.166 -43.367 1.00 91.50 410 GLU A O 1
ATOM 3199 N N . GLY A 1 411 ? 26.882 1.754 -43.503 1.00 90.88 411 GLY A N 1
ATOM 3200 C CA . GLY A 1 411 ? 27.865 2.768 -43.885 1.00 90.88 411 GLY A CA 1
ATOM 3201 C C . GLY A 1 411 ? 28.184 3.823 -42.819 1.00 90.88 411 GLY A C 1
ATOM 3202 O O . GLY A 1 411 ? 28.763 4.848 -43.165 1.00 90.88 411 GLY A O 1
ATOM 3203 N N . HIS A 1 412 ? 27.817 3.611 -41.549 1.00 94.50 412 HIS A N 1
ATOM 3204 C CA . HIS A 1 412 ? 28.064 4.561 -40.458 1.00 94.50 412 HIS A CA 1
ATOM 3205 C C . HIS A 1 412 ? 28.592 3.867 -39.190 1.00 94.50 412 HIS A C 1
ATOM 3207 O O . HIS A 1 412 ? 28.159 2.770 -38.836 1.00 94.50 412 HIS A O 1
ATOM 3213 N N . ALA A 1 413 ? 29.489 4.539 -38.471 1.00 94.62 413 ALA A N 1
ATOM 3214 C CA . ALA A 1 413 ? 29.853 4.214 -37.097 1.00 94.62 413 ALA A CA 1
ATOM 3215 C C . ALA A 1 413 ? 28.851 4.851 -36.118 1.00 94.62 413 ALA A C 1
ATOM 3217 O O . ALA A 1 413 ? 28.394 5.973 -36.340 1.00 94.62 413 ALA A O 1
ATOM 3218 N N . PHE A 1 414 ? 28.512 4.134 -35.044 1.00 97.25 414 PHE A N 1
ATOM 3219 C CA . PHE A 1 414 ? 27.689 4.659 -33.953 1.00 97.25 414 PHE A CA 1
ATOM 3220 C C . PHE A 1 414 ? 28.566 5.456 -32.981 1.00 97.25 414 PHE A C 1
ATOM 3222 O O . PHE A 1 414 ? 29.462 4.883 -32.361 1.00 97.25 414 PHE A O 1
ATOM 3229 N N . ASP A 1 415 ? 28.294 6.754 -32.843 1.00 96.06 415 ASP A N 1
ATOM 3230 C CA . ASP A 1 415 ? 29.106 7.659 -32.018 1.00 96.06 415 ASP A CA 1
ATOM 3231 C C . ASP A 1 415 ? 28.626 7.718 -30.561 1.00 96.06 415 ASP A C 1
ATOM 3233 O O . ASP A 1 415 ? 29.427 7.976 -29.669 1.00 96.06 415 ASP A O 1
ATOM 3237 N N . GLY A 1 416 ? 27.327 7.514 -30.312 1.00 96.62 416 GLY A N 1
ATOM 3238 C CA . GLY A 1 416 ? 26.730 7.619 -28.979 1.00 96.62 416 GLY A CA 1
ATOM 3239 C C . GLY A 1 416 ? 25.258 8.044 -28.985 1.00 96.62 416 GLY A C 1
ATOM 3240 O O . GLY A 1 416 ? 24.647 8.250 -30.038 1.00 96.62 416 GLY A O 1
ATOM 3241 N N . TRP A 1 417 ? 24.696 8.183 -27.783 1.00 98.12 417 TRP A N 1
ATOM 3242 C CA . TRP A 1 417 ? 23.343 8.693 -27.536 1.00 98.12 417 TRP A CA 1
ATOM 3243 C C . TRP A 1 417 ? 23.408 10.137 -27.029 1.00 98.12 417 TRP A C 1
ATOM 3245 O O . TRP A 1 417 ? 24.259 10.460 -26.208 1.00 98.12 417 TRP A O 1
ATOM 3255 N N . TYR A 1 418 ? 22.513 11.000 -27.507 1.00 98.00 418 TYR A N 1
ATOM 3256 C CA . TYR A 1 418 ? 22.499 12.437 -27.208 1.00 98.00 418 TYR A CA 1
ATOM 3257 C C . TYR A 1 418 ? 21.098 12.896 -26.792 1.00 98.00 418 TYR A C 1
ATOM 3259 O O . TYR A 1 418 ? 20.106 12.310 -27.220 1.00 98.00 418 TYR A O 1
ATOM 3267 N N . THR A 1 419 ? 20.989 13.952 -25.985 1.00 96.94 419 THR A N 1
ATOM 3268 C CA . THR A 1 419 ? 19.693 14.432 -25.454 1.00 96.94 419 THR A CA 1
ATOM 3269 C C . THR A 1 419 ? 18.839 15.200 -26.468 1.00 96.94 419 THR A C 1
ATOM 3271 O O . THR A 1 419 ? 17.674 15.489 -26.203 1.00 96.94 419 THR A O 1
ATOM 3274 N N . ASP A 1 420 ? 19.402 15.564 -27.622 1.00 95.12 420 ASP A N 1
ATOM 3275 C CA . ASP A 1 420 ? 18.728 16.346 -28.657 1.00 95.12 420 ASP A CA 1
ATOM 3276 C C . ASP A 1 420 ? 19.281 16.068 -30.068 1.00 95.12 420 ASP A C 1
ATOM 3278 O O . ASP A 1 420 ? 20.390 15.562 -30.247 1.00 95.12 420 ASP A O 1
ATOM 3282 N N . THR A 1 421 ? 18.511 16.460 -31.088 1.00 93.88 421 THR A N 1
ATOM 3283 C CA . THR A 1 421 ? 18.842 16.307 -32.518 1.00 93.88 421 THR A CA 1
ATOM 3284 C C . THR A 1 421 ? 19.930 17.261 -33.030 1.00 93.88 421 THR A C 1
ATOM 3286 O O . THR A 1 421 ? 20.233 17.255 -34.222 1.00 93.88 421 THR A O 1
ATOM 3289 N N . THR A 1 422 ? 20.485 18.136 -32.186 1.00 95.19 422 THR A N 1
ATOM 3290 C CA . THR A 1 422 ? 21.665 18.956 -32.519 1.00 95.19 422 THR A CA 1
ATOM 3291 C C . THR A 1 422 ? 22.967 18.301 -32.057 1.00 95.19 422 THR A C 1
ATOM 3293 O O . THR A 1 422 ? 24.043 18.762 -32.438 1.00 95.19 422 THR A O 1
ATOM 3296 N N . PHE A 1 423 ? 22.870 17.204 -31.293 1.00 94.31 423 PHE A N 1
ATOM 3297 C CA . PHE A 1 423 ? 23.989 16.439 -30.741 1.00 94.31 423 PHE A CA 1
ATOM 3298 C C . PHE A 1 423 ? 24.927 17.293 -29.866 1.00 94.31 423 PHE A C 1
ATOM 3300 O O . PHE A 1 423 ? 26.142 17.082 -29.844 1.00 94.31 423 PHE A O 1
ATOM 3307 N N . ALA A 1 424 ? 24.364 18.274 -29.149 1.00 92.94 424 ALA A N 1
ATOM 3308 C CA . ALA A 1 424 ? 25.118 19.201 -28.304 1.00 92.94 424 ALA A CA 1
ATOM 3309 C C . ALA A 1 424 ? 25.527 18.593 -26.949 1.00 92.94 424 ALA A C 1
ATOM 3311 O O . ALA A 1 424 ? 26.613 18.888 -26.447 1.00 92.94 424 ALA A O 1
ATOM 3312 N N . THR A 1 425 ? 24.678 17.734 -26.377 1.00 95.38 425 THR A N 1
ATOM 3313 C CA . THR A 1 425 ? 24.916 17.046 -25.101 1.00 95.38 425 THR A CA 1
ATOM 3314 C C . THR A 1 425 ? 24.799 15.535 -25.291 1.00 95.38 425 THR A C 1
ATOM 3316 O O . THR A 1 425 ? 23.750 15.022 -25.677 1.00 95.38 425 THR A O 1
ATOM 3319 N N . GLU A 1 426 ? 25.908 14.834 -25.052 1.00 97.31 426 GLU A N 1
ATOM 3320 C CA . GLU A 1 426 ? 25.988 13.369 -25.037 1.00 97.31 426 GLU A CA 1
ATOM 3321 C C . GLU A 1 426 ? 25.463 12.830 -23.699 1.00 97.31 426 GLU A C 1
ATOM 3323 O O . GLU A 1 426 ? 25.654 13.477 -22.670 1.00 97.31 426 GLU A O 1
ATOM 3328 N N . TRP A 1 427 ? 24.798 11.674 -23.723 1.00 97.50 427 TRP A N 1
ATOM 3329 C CA . TRP A 1 427 ? 24.189 11.030 -22.559 1.00 97.50 427 TRP A CA 1
ATOM 3330 C C . TRP A 1 427 ? 25.047 9.866 -22.051 1.00 97.50 427 TRP A C 1
ATOM 3332 O O . TRP A 1 427 ? 25.276 8.878 -22.758 1.00 97.50 427 TRP A O 1
ATOM 3342 N N . TYR A 1 428 ? 25.462 9.952 -20.792 1.00 96.75 428 TYR A N 1
ATOM 3343 C CA . TYR A 1 428 ? 26.365 9.015 -20.135 1.00 96.75 428 TYR A CA 1
ATOM 3344 C C . TYR A 1 428 ? 25.601 8.138 -19.137 1.00 96.75 428 TYR A C 1
ATOM 3346 O O . TYR A 1 428 ? 25.349 8.521 -17.999 1.00 96.75 428 TYR A O 1
ATOM 3354 N N . PHE A 1 429 ? 25.275 6.910 -19.547 1.00 96.06 429 PHE A N 1
ATOM 3355 C CA . PHE A 1 429 ? 24.478 5.948 -18.764 1.00 96.06 429 PHE A CA 1
ATOM 3356 C C . PHE A 1 429 ? 25.037 5.614 -17.361 1.00 96.06 429 PHE A C 1
ATOM 3358 O O . PHE A 1 429 ? 24.279 5.168 -16.504 1.00 96.06 429 PHE A O 1
ATOM 3365 N N . ASP A 1 430 ? 26.334 5.843 -17.119 1.00 92.81 430 ASP A N 1
ATOM 3366 C CA . ASP A 1 430 ? 26.997 5.621 -15.824 1.00 92.81 430 ASP A CA 1
ATOM 3367 C C . ASP A 1 430 ? 26.901 6.818 -14.848 1.00 92.81 430 ASP A C 1
ATOM 3369 O O . ASP A 1 430 ? 27.221 6.664 -13.667 1.00 92.81 430 ASP A O 1
ATOM 3373 N N . THR A 1 431 ? 26.510 8.013 -15.314 1.00 93.62 431 THR A N 1
ATOM 3374 C CA . THR A 1 431 ? 26.469 9.251 -14.500 1.00 93.62 431 THR A CA 1
ATOM 3375 C C . THR A 1 431 ? 25.147 9.998 -14.557 1.00 93.62 431 THR A C 1
ATOM 3377 O O . THR A 1 431 ? 24.797 10.689 -13.599 1.00 93.62 431 THR A O 1
ATOM 3380 N N . ASP A 1 432 ? 24.426 9.881 -15.665 1.00 96.38 432 ASP A N 1
ATOM 3381 C CA . ASP A 1 432 ? 23.243 10.681 -15.941 1.00 96.38 432 ASP A CA 1
ATOM 3382 C C . ASP A 1 432 ? 21.991 9.975 -15.400 1.00 96.38 432 ASP A C 1
ATOM 3384 O O . ASP A 1 432 ? 21.961 8.755 -15.190 1.00 96.38 432 ASP A O 1
ATOM 3388 N N . THR A 1 433 ? 20.958 10.759 -15.095 1.00 94.81 433 THR A N 1
ATOM 3389 C CA . THR A 1 433 ? 19.776 10.302 -14.352 1.00 94.81 433 THR A CA 1
ATOM 3390 C C . THR A 1 433 ? 18.498 10.858 -14.965 1.00 94.81 433 THR A C 1
ATOM 3392 O O . THR A 1 433 ? 18.472 11.970 -15.491 1.00 94.81 433 THR A O 1
ATOM 3395 N N . VAL A 1 434 ? 17.434 10.058 -14.946 1.00 93.88 434 VAL A N 1
ATOM 3396 C CA . VAL A 1 434 ? 16.165 10.387 -15.602 1.00 93.88 434 VAL A CA 1
ATOM 3397 C C . VAL A 1 434 ? 15.296 11.225 -14.662 1.00 93.88 434 VAL A C 1
ATOM 3399 O O . VAL A 1 434 ? 14.824 10.732 -13.638 1.00 93.88 434 VAL A O 1
ATOM 3402 N N . THR A 1 435 ? 15.087 12.495 -15.016 1.00 90.44 435 THR A N 1
ATOM 3403 C CA . THR A 1 435 ? 14.194 13.427 -14.298 1.00 90.44 435 THR A CA 1
ATOM 3404 C C . THR A 1 435 ? 12.808 13.543 -14.929 1.00 90.44 435 THR A C 1
ATOM 3406 O O . THR A 1 435 ? 11.872 13.966 -14.267 1.00 90.44 435 THR A O 1
ATOM 3409 N N . ASP A 1 436 ? 12.679 13.184 -16.208 1.00 92.44 436 ASP A N 1
ATOM 3410 C CA . ASP A 1 436 ? 11.510 13.454 -17.043 1.00 92.44 436 ASP A CA 1
ATOM 3411 C C . ASP A 1 436 ? 11.336 12.370 -18.119 1.00 92.44 436 ASP A C 1
ATOM 3413 O O . ASP A 1 436 ? 12.263 11.625 -18.449 1.00 92.44 436 ASP A O 1
ATOM 3417 N N . ASN A 1 437 ? 10.160 12.338 -18.755 1.00 94.62 437 ASN A N 1
ATOM 3418 C CA . ASN A 1 437 ? 9.972 11.607 -20.011 1.00 94.62 437 ASN A CA 1
ATOM 3419 C C . ASN A 1 437 ? 10.841 12.231 -21.115 1.00 94.62 437 ASN A C 1
ATOM 3421 O O . ASN A 1 437 ? 10.664 13.403 -21.450 1.00 94.62 437 ASN A O 1
ATOM 3425 N N . MET A 1 438 ? 11.744 11.449 -21.710 1.00 95.94 438 MET A N 1
ATOM 3426 C CA . MET A 1 438 ? 12.766 11.962 -22.631 1.00 95.94 438 MET A CA 1
ATOM 3427 C C . MET A 1 438 ? 12.998 11.064 -23.854 1.00 95.94 438 MET A C 1
ATOM 3429 O O . MET A 1 438 ? 12.585 9.900 -23.901 1.00 95.94 438 MET A O 1
ATOM 3433 N N . THR A 1 439 ? 13.686 11.617 -24.854 1.00 97.75 439 THR A N 1
ATOM 3434 C CA . THR A 1 439 ? 14.129 10.908 -26.061 1.00 97.75 439 THR A CA 1
ATOM 3435 C C . THR A 1 439 ? 15.631 11.077 -26.216 1.00 97.75 439 THR A C 1
ATOM 3437 O O . THR A 1 439 ? 16.123 12.202 -26.212 1.00 97.75 439 THR A O 1
ATOM 3440 N N . LEU A 1 440 ? 16.345 9.964 -26.368 1.00 98.19 440 LEU A N 1
ATOM 3441 C CA . LEU A 1 440 ? 17.763 9.946 -26.707 1.00 98.19 440 LEU A CA 1
ATOM 3442 C C . LEU A 1 440 ? 17.928 9.678 -28.207 1.00 98.19 440 LEU A C 1
ATOM 3444 O O . LEU A 1 440 ? 17.273 8.794 -28.762 1.00 98.19 440 LEU A O 1
ATOM 3448 N N . TYR A 1 441 ? 18.810 10.434 -28.854 1.00 98.12 441 TYR A N 1
ATOM 3449 C CA . TYR A 1 441 ? 19.029 10.437 -30.300 1.00 98.12 441 TYR A CA 1
ATOM 3450 C C . TYR A 1 441 ? 20.382 9.808 -30.640 1.00 98.12 441 TYR A C 1
ATOM 3452 O O . TYR A 1 441 ? 21.408 10.177 -30.065 1.00 98.12 441 TYR A O 1
ATOM 3460 N N . ALA A 1 442 ? 20.392 8.852 -31.568 1.00 97.81 442 ALA A N 1
ATOM 3461 C CA . ALA A 1 442 ? 21.608 8.181 -32.015 1.00 97.81 442 ALA A CA 1
ATOM 3462 C C . ALA A 1 442 ? 22.426 9.080 -32.951 1.00 97.81 442 ALA A C 1
ATOM 3464 O O . ALA A 1 442 ? 21.926 9.536 -33.981 1.00 97.81 442 ALA A O 1
ATOM 3465 N N . LYS A 1 443 ? 23.701 9.295 -32.626 1.00 97.38 443 LYS A N 1
ATOM 3466 C CA . LYS A 1 443 ? 24.647 10.013 -33.486 1.00 97.38 443 LYS A CA 1
ATOM 3467 C C . LYS A 1 443 ? 25.453 9.035 -34.342 1.00 97.38 443 LYS A C 1
ATOM 3469 O O . LYS A 1 443 ? 25.824 7.952 -33.887 1.00 97.38 443 LYS A O 1
ATOM 3474 N N . TRP A 1 444 ? 25.738 9.448 -35.575 1.00 96.81 444 TRP A N 1
ATOM 3475 C CA . TRP A 1 444 ? 26.356 8.617 -36.603 1.00 96.81 444 TRP A CA 1
ATOM 3476 C C . TRP A 1 444 ? 27.469 9.366 -37.341 1.00 96.81 444 TRP A C 1
ATOM 3478 O O . TRP A 1 444 ? 27.199 10.392 -37.968 1.00 96.81 444 TRP A O 1
ATOM 3488 N N . SER A 1 445 ? 28.684 8.816 -37.347 1.00 92.88 445 SER A N 1
ATOM 3489 C CA . SER A 1 445 ? 29.770 9.265 -38.229 1.00 92.88 445 SER A CA 1
ATOM 3490 C C . SER A 1 445 ? 29.824 8.395 -39.495 1.00 92.88 445 SER A C 1
ATOM 3492 O O . SER A 1 445 ? 29.871 7.169 -39.374 1.00 92.88 445 SER A O 1
ATOM 3494 N N . 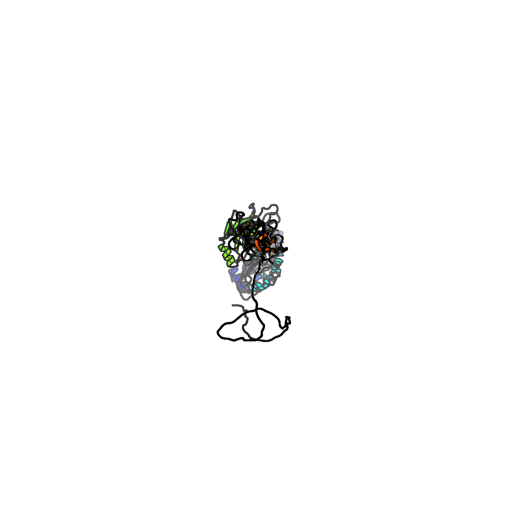PRO A 1 446 ? 29.819 8.965 -40.717 1.00 91.38 446 PRO A N 1
ATOM 3495 C CA . PRO A 1 446 ? 29.951 8.186 -41.951 1.00 91.38 446 PRO A CA 1
ATOM 3496 C C . PRO A 1 446 ? 31.260 7.390 -42.005 1.00 91.38 446 PRO A C 1
ATOM 3498 O O . PRO A 1 446 ? 32.326 7.905 -41.662 1.00 91.38 446 PRO A O 1
ATOM 3501 N N . LEU A 1 447 ? 31.192 6.146 -42.480 1.00 91.69 447 LEU A N 1
ATOM 3502 C CA . LEU A 1 447 ? 32.376 5.355 -42.802 1.00 91.69 447 LEU A CA 1
ATOM 3503 C C . LEU A 1 447 ? 32.941 5.826 -44.145 1.00 91.69 447 LEU A C 1
ATOM 3505 O O . LEU A 1 447 ? 32.239 5.827 -45.160 1.00 91.69 447 LEU A O 1
ATOM 3509 N N . ILE A 1 448 ? 34.212 6.223 -44.125 1.00 92.94 448 ILE A N 1
ATOM 3510 C CA . ILE A 1 448 ? 34.953 6.732 -45.279 1.00 92.94 448 ILE A CA 1
ATOM 3511 C C . ILE A 1 448 ? 36.237 5.932 -45.504 1.00 92.94 448 ILE A C 1
ATOM 3513 O O . ILE A 1 448 ? 36.889 5.487 -44.557 1.00 92.94 448 ILE A O 1
ATOM 3517 N N . TYR A 1 449 ? 36.608 5.782 -46.771 1.00 94.88 449 TYR A N 1
ATOM 3518 C CA . TYR A 1 449 ? 37.690 4.918 -47.225 1.00 94.88 449 TYR A CA 1
ATOM 3519 C C . TYR A 1 449 ? 38.630 5.634 -48.193 1.00 94.88 449 TYR A C 1
ATOM 3521 O O . TYR A 1 449 ? 38.325 6.691 -48.748 1.00 94.88 449 TYR A O 1
ATOM 3529 N N . THR A 1 450 ? 39.797 5.032 -48.396 1.00 96.00 450 THR A N 1
ATOM 3530 C CA . THR A 1 450 ? 40.790 5.443 -49.385 1.00 96.00 450 THR A CA 1
ATOM 3531 C C . THR A 1 450 ? 40.978 4.343 -50.422 1.00 96.00 450 THR A C 1
ATOM 3533 O O . THR A 1 450 ? 41.270 3.196 -50.075 1.00 96.00 450 THR A O 1
ATOM 3536 N N . VAL A 1 451 ? 40.872 4.709 -51.700 1.00 97.25 451 VAL A N 1
ATOM 3537 C CA . VAL A 1 451 ? 41.263 3.856 -52.827 1.00 97.25 451 VAL A CA 1
ATOM 3538 C C . VAL A 1 451 ? 42.649 4.272 -53.300 1.00 97.25 451 VAL A C 1
ATOM 3540 O O . VAL A 1 451 ? 42.881 5.424 -53.669 1.00 97.25 451 VAL A O 1
ATOM 3543 N N . THR A 1 452 ? 43.577 3.324 -53.278 1.00 97.31 452 THR A N 1
ATOM 3544 C CA . THR A 1 452 ? 44.960 3.484 -53.745 1.00 97.31 452 THR A CA 1
ATOM 3545 C C . THR A 1 452 ? 45.145 2.836 -55.116 1.00 97.31 452 THR A C 1
ATOM 3547 O O . THR A 1 452 ? 44.421 1.910 -55.472 1.00 97.31 452 THR A O 1
ATOM 3550 N N . PHE A 1 453 ? 46.117 3.317 -55.890 1.00 97.56 453 PHE A N 1
ATOM 3551 C CA . PHE A 1 453 ? 46.375 2.850 -57.252 1.00 97.56 453 PHE A CA 1
ATOM 3552 C C . PHE A 1 453 ? 47.835 2.416 -57.397 1.00 97.56 453 PHE A C 1
ATOM 3554 O O . PHE A 1 453 ? 48.745 3.241 -57.320 1.00 97.56 453 PHE A O 1
ATOM 3561 N N . ASP A 1 454 ? 48.054 1.123 -57.617 1.00 97.12 454 ASP A N 1
ATOM 3562 C CA . ASP A 1 454 ? 49.360 0.554 -57.939 1.00 97.12 454 ASP A CA 1
ATOM 3563 C C . ASP A 1 454 ? 49.506 0.486 -59.464 1.00 97.12 454 ASP A C 1
ATOM 3565 O O . ASP A 1 454 ? 48.891 -0.338 -60.146 1.00 97.12 454 ASP A O 1
ATOM 3569 N N . SER A 1 455 ? 50.319 1.385 -60.015 1.00 96.00 455 SER A N 1
ATOM 3570 C CA . SER A 1 455 ? 50.533 1.519 -61.456 1.00 96.00 455 SER A CA 1
ATOM 3571 C C . SER A 1 455 ? 51.382 0.399 -62.077 1.00 96.00 455 SER A C 1
ATOM 3573 O O . SER A 1 455 ? 51.581 0.418 -63.294 1.00 96.00 455 SER A O 1
ATOM 3575 N N . GLN A 1 456 ? 51.878 -0.570 -61.293 1.00 95.62 456 GLN A N 1
ATOM 3576 C CA . GLN A 1 456 ? 52.701 -1.700 -61.752 1.00 95.62 456 GLN A CA 1
ATOM 3577 C C . GLN A 1 456 ? 53.851 -1.237 -62.670 1.00 95.62 456 GLN A C 1
ATOM 3579 O O . GLN A 1 456 ? 53.967 -1.639 -63.831 1.00 95.62 456 GLN A O 1
ATOM 3584 N N . GLU A 1 457 ? 54.680 -0.336 -62.128 1.00 93.94 457 GLU A N 1
ATOM 3585 C CA . GLU A 1 457 ? 55.805 0.369 -62.780 1.00 93.94 457 GLU A CA 1
ATOM 3586 C C . GLU A 1 457 ? 55.409 1.420 -63.840 1.00 93.94 457 GLU A C 1
ATOM 3588 O O . GLU A 1 457 ? 56.280 2.089 -64.393 1.00 93.94 457 GLU A O 1
ATOM 3593 N N . GLY A 1 458 ? 54.116 1.615 -64.114 1.00 92.19 458 GLY A N 1
ATOM 3594 C CA . GLY A 1 458 ? 53.626 2.760 -64.887 1.00 92.19 458 GLY A CA 1
ATOM 3595 C C . GLY A 1 458 ? 53.646 4.076 -64.096 1.00 92.19 458 GLY A C 1
ATOM 3596 O O . GLY A 1 458 ? 53.947 4.107 -62.900 1.00 92.19 458 GLY A O 1
ATOM 3597 N N . THR A 1 459 ? 53.276 5.183 -64.741 1.00 95.00 459 THR A N 1
ATOM 3598 C CA . THR A 1 459 ? 53.184 6.513 -64.110 1.00 95.00 459 THR A CA 1
ATOM 3599 C C . THR A 1 459 ? 52.290 6.516 -62.867 1.00 95.00 459 THR A C 1
ATOM 3601 O O . THR A 1 459 ? 51.178 5.989 -62.909 1.00 95.00 459 THR A O 1
ATOM 3604 N N . THR A 1 460 ? 52.741 7.173 -61.796 1.00 94.31 460 THR A N 1
ATOM 3605 C CA . THR A 1 460 ? 52.012 7.309 -60.525 1.00 94.31 460 THR A CA 1
ATOM 3606 C C . THR A 1 460 ? 50.603 7.874 -60.705 1.00 94.31 460 THR A C 1
ATOM 3608 O O . THR A 1 460 ? 50.410 8.877 -61.394 1.00 94.31 460 THR A O 1
ATOM 3611 N N . VAL A 1 461 ? 49.634 7.279 -60.009 1.00 97.06 461 VAL A N 1
ATOM 3612 C CA . VAL A 1 461 ? 48.249 7.756 -59.914 1.00 97.06 461 VAL A CA 1
ATOM 3613 C C . VAL A 1 461 ? 47.950 8.091 -58.453 1.00 97.06 461 VAL A C 1
ATOM 3615 O O . VAL A 1 461 ? 48.293 7.328 -57.552 1.00 97.06 461 VAL A O 1
ATOM 3618 N N . ASN A 1 462 ? 47.350 9.257 -58.206 1.00 95.62 462 ASN A N 1
ATOM 3619 C CA . ASN A 1 462 ? 47.022 9.694 -56.848 1.00 95.62 462 ASN A CA 1
ATOM 3620 C C . ASN A 1 462 ? 45.869 8.856 -56.262 1.00 95.62 462 ASN A C 1
ATOM 3622 O O . ASN A 1 462 ? 44.936 8.531 -56.999 1.00 95.62 462 ASN A O 1
ATOM 3626 N N . PRO A 1 463 ? 45.884 8.552 -54.951 1.00 96.56 463 PRO A N 1
ATOM 3627 C CA . PRO A 1 463 ? 44.753 7.916 -54.287 1.00 96.5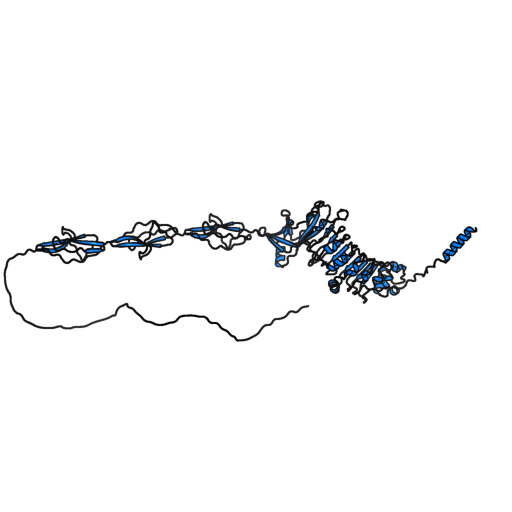6 463 PRO A CA 1
ATOM 3628 C C . PRO A 1 463 ? 43.533 8.845 -54.237 1.00 96.56 463 PRO A C 1
ATOM 3630 O O . PRO A 1 463 ? 43.669 10.071 -54.250 1.00 96.56 463 PRO A O 1
ATOM 3633 N N . ILE A 1 464 ? 42.349 8.249 -54.118 1.00 96.44 464 ILE A N 1
ATOM 3634 C CA . ILE A 1 464 ? 41.097 8.950 -53.814 1.00 96.44 464 ILE A CA 1
ATOM 3635 C C . ILE A 1 464 ? 40.798 8.700 -52.334 1.00 96.44 464 ILE A C 1
ATOM 3637 O O . ILE A 1 464 ? 40.614 7.551 -51.937 1.00 96.44 464 ILE A O 1
ATOM 3641 N N . THR A 1 465 ? 40.789 9.755 -51.520 1.00 95.12 465 THR A N 1
ATOM 3642 C CA . THR A 1 465 ? 40.444 9.708 -50.090 1.00 95.12 465 THR A CA 1
ATOM 3643 C C . THR A 1 465 ? 38.970 10.047 -49.863 1.00 95.12 465 THR A C 1
ATOM 3645 O O . THR A 1 465 ? 38.271 10.463 -50.788 1.00 95.12 465 THR A O 1
ATOM 3648 N N . ASP A 1 466 ? 38.508 9.883 -48.620 1.00 92.56 466 ASP A N 1
ATOM 3649 C CA . ASP A 1 466 ? 37.206 10.371 -48.141 1.00 92.56 466 ASP A CA 1
ATOM 3650 C C . ASP A 1 466 ? 35.995 9.792 -48.906 1.00 92.56 466 ASP A C 1
ATOM 3652 O O . ASP A 1 466 ? 34.933 10.409 -49.012 1.00 92.56 466 ASP A O 1
ATOM 3656 N N . VAL A 1 467 ? 36.150 8.576 -49.443 1.00 93.88 467 VAL A N 1
ATOM 3657 C CA . VAL A 1 467 ? 35.116 7.866 -50.206 1.00 93.88 467 VAL A CA 1
ATOM 3658 C C . VAL A 1 467 ? 34.120 7.226 -49.243 1.00 93.88 467 VAL A C 1
ATOM 3660 O O . VAL A 1 467 ? 34.474 6.287 -48.536 1.00 93.88 467 VAL A O 1
ATOM 3663 N N . ASN A 1 468 ? 32.877 7.711 -49.217 1.00 91.94 468 ASN A N 1
ATOM 3664 C CA . ASN A 1 468 ? 31.808 7.123 -48.400 1.00 91.94 468 ASN A CA 1
ATOM 3665 C C . ASN A 1 468 ? 31.587 5.631 -48.719 1.00 91.94 468 ASN A C 1
ATOM 3667 O O . ASN A 1 468 ? 31.677 5.221 -49.878 1.00 91.94 468 ASN A O 1
ATOM 3671 N N . HIS A 1 469 ? 31.205 4.847 -47.710 1.00 91.31 469 HIS A N 1
ATOM 3672 C CA . HIS A 1 469 ? 30.741 3.466 -47.880 1.00 91.31 469 HIS A CA 1
ATOM 3673 C C . HIS A 1 469 ? 29.670 3.341 -48.980 1.00 91.31 469 HIS A C 1
ATOM 3675 O O . HIS A 1 469 ? 28.747 4.156 -49.057 1.00 91.31 469 HIS A O 1
ATOM 3681 N N . ASN A 1 470 ? 29.774 2.297 -49.805 1.00 92.44 470 ASN A N 1
ATOM 3682 C CA . ASN A 1 470 ? 28.941 2.038 -50.987 1.00 92.44 470 ASN A CA 1
ATOM 3683 C C . ASN A 1 470 ? 29.005 3.120 -52.094 1.00 92.44 470 ASN A C 1
ATOM 3685 O O . ASN A 1 470 ? 28.162 3.125 -52.992 1.00 92.44 470 ASN A O 1
ATOM 3689 N N . ALA A 1 471 ? 29.979 4.037 -52.086 1.00 91.75 471 ALA A N 1
ATOM 3690 C CA . ALA A 1 471 ? 30.138 4.995 -53.182 1.00 91.75 471 ALA A CA 1
ATOM 3691 C C . ALA A 1 471 ? 30.902 4.394 -54.376 1.00 91.75 471 ALA A C 1
ATOM 3693 O O . ALA A 1 471 ? 31.916 3.712 -54.216 1.00 91.75 471 ALA A O 1
ATOM 3694 N N . SER A 1 472 ? 30.443 4.711 -55.587 1.00 92.88 472 SER A N 1
ATOM 3695 C CA . SER A 1 472 ? 31.192 4.527 -56.834 1.00 92.88 472 SER A CA 1
ATOM 3696 C C . SER A 1 472 ? 32.273 5.604 -56.976 1.00 92.88 472 SER A C 1
ATOM 3698 O O . SER A 1 472 ? 31.998 6.786 -56.742 1.00 92.88 472 SER A O 1
ATOM 3700 N N . ILE A 1 473 ? 33.465 5.234 -57.444 1.00 94.69 473 ILE A N 1
ATOM 3701 C CA . ILE A 1 473 ? 34.544 6.178 -57.778 1.00 94.69 473 ILE A CA 1
ATOM 3702 C C . ILE A 1 473 ? 34.646 6.401 -59.291 1.00 94.69 473 ILE A C 1
ATOM 3704 O O . ILE A 1 473 ? 34.404 5.496 -60.081 1.00 94.69 473 ILE A O 1
ATOM 3708 N N . THR A 1 474 ? 35.040 7.602 -59.719 1.00 93.88 474 THR A N 1
ATOM 3709 C CA . THR A 1 474 ? 35.340 7.869 -61.137 1.00 93.88 474 THR A CA 1
ATOM 3710 C C . THR A 1 474 ? 36.702 7.285 -61.513 1.00 93.88 474 THR A C 1
ATOM 3712 O O . THR A 1 474 ? 37.655 7.400 -60.741 1.00 93.88 474 THR A O 1
ATOM 3715 N N . ALA A 1 475 ? 36.814 6.700 -62.709 1.00 93.38 475 ALA A N 1
ATOM 3716 C CA . ALA A 1 475 ? 38.086 6.204 -63.227 1.00 93.38 475 ALA A CA 1
ATOM 3717 C C . ALA A 1 475 ? 39.151 7.323 -63.273 1.00 93.38 475 ALA A C 1
ATOM 3719 O O . ALA A 1 475 ? 38.870 8.406 -63.803 1.00 93.38 475 ALA A O 1
ATOM 3720 N N . PRO A 1 476 ? 40.375 7.095 -62.757 1.00 93.75 476 PRO A N 1
ATOM 3721 C CA . PRO A 1 476 ? 41.466 8.047 -62.922 1.00 93.75 476 PRO A CA 1
ATOM 3722 C C . PRO A 1 476 ? 41.908 8.102 -64.391 1.00 93.75 476 PRO A C 1
ATOM 3724 O O . PRO A 1 476 ? 41.630 7.197 -65.181 1.00 93.75 476 PRO A O 1
ATOM 3727 N N . MET A 1 477 ? 42.662 9.142 -64.755 1.00 93.81 477 MET A N 1
ATOM 3728 C CA . MET A 1 477 ? 43.359 9.162 -66.043 1.00 93.81 477 MET A CA 1
ATOM 3729 C C . MET A 1 477 ? 44.259 7.923 -66.149 1.00 93.81 477 MET A C 1
ATOM 3731 O O . MET A 1 477 ? 45.030 7.645 -65.230 1.00 93.81 477 MET A O 1
ATOM 3735 N N . ALA A 1 478 ? 44.144 7.184 -67.256 1.00 93.94 478 ALA A N 1
ATOM 3736 C CA . ALA A 1 478 ? 44.916 5.966 -67.467 1.00 93.94 478 ALA A CA 1
ATOM 3737 C C . ALA A 1 478 ? 46.428 6.258 -67.356 1.00 93.94 478 ALA A C 1
ATOM 3739 O O . ALA A 1 478 ? 46.899 7.221 -67.973 1.00 93.94 478 ALA A O 1
ATOM 3740 N N . PRO A 1 479 ? 47.188 5.461 -66.582 1.00 95.94 479 PRO A N 1
ATOM 3741 C CA . PRO A 1 479 ? 48.633 5.612 -66.502 1.00 95.94 479 PRO A CA 1
ATOM 3742 C C . PRO A 1 479 ? 49.288 5.237 -67.839 1.00 95.94 479 PRO A C 1
ATOM 3744 O O . PRO A 1 479 ? 48.670 4.607 -68.701 1.00 95.94 479 PRO A O 1
ATOM 3747 N N . THR A 1 480 ? 50.572 5.555 -67.995 1.00 94.44 480 THR A N 1
ATOM 3748 C CA . THR A 1 480 ? 51.399 5.055 -69.105 1.00 94.44 480 THR A CA 1
ATOM 3749 C C . THR A 1 480 ? 52.581 4.232 -68.592 1.00 94.44 480 THR A C 1
ATOM 3751 O O . THR A 1 480 ? 53.085 4.462 -67.494 1.00 94.44 480 THR A O 1
ATOM 3754 N N . LYS A 1 481 ? 53.021 3.257 -69.392 1.00 93.31 481 LYS A N 1
ATOM 3755 C CA . LYS A 1 481 ? 54.219 2.438 -69.170 1.00 93.31 481 LYS A CA 1
ATOM 3756 C C . LYS A 1 481 ? 54.893 2.223 -70.523 1.00 93.31 481 LYS A C 1
ATOM 3758 O O . LYS A 1 481 ? 54.211 1.936 -71.504 1.00 93.31 481 LYS A O 1
ATOM 3763 N N . GLU A 1 482 ? 56.207 2.415 -70.598 1.00 89.06 482 GLU A N 1
ATOM 3764 C CA . GLU A 1 482 ? 56.942 2.283 -71.861 1.00 89.06 482 GLU A CA 1
ATOM 3765 C C . GLU A 1 482 ? 56.849 0.846 -72.400 1.00 89.06 482 GLU A C 1
ATOM 3767 O O . GLU A 1 482 ? 56.864 -0.115 -71.628 1.00 89.06 482 GLU A O 1
ATOM 3772 N N . GLY A 1 483 ? 56.704 0.693 -73.719 1.00 87.56 483 GLY A N 1
ATOM 3773 C CA . GLY A 1 483 ? 56.591 -0.615 -74.365 1.00 87.56 483 GLY A CA 1
ATOM 3774 C C . GLY A 1 483 ? 55.334 -1.418 -74.010 1.00 87.56 483 GLY A C 1
ATOM 3775 O O . GLY A 1 483 ? 55.321 -2.622 -74.245 1.00 87.56 483 GLY A O 1
ATOM 3776 N N . HIS A 1 484 ? 54.295 -0.800 -73.435 1.00 92.56 484 HIS A N 1
ATOM 3777 C CA . HIS A 1 484 ? 53.070 -1.485 -73.007 1.00 92.56 484 HIS A CA 1
ATOM 3778 C C . HIS A 1 484 ? 51.797 -0.669 -73.295 1.00 92.56 484 HIS A C 1
ATOM 3780 O O . HIS A 1 484 ? 51.800 0.561 -73.271 1.00 92.56 484 HIS A O 1
ATOM 3786 N N . THR A 1 485 ? 50.670 -1.358 -73.479 1.00 93.31 485 THR A N 1
ATOM 3787 C CA . THR A 1 485 ? 49.321 -0.769 -73.483 1.00 93.31 485 THR A CA 1
ATOM 3788 C C . THR A 1 485 ? 48.609 -1.031 -72.158 1.00 93.31 485 THR A C 1
ATOM 3790 O O . THR A 1 485 ? 48.607 -2.167 -71.672 1.00 93.31 485 THR A O 1
ATOM 3793 N N . PHE A 1 486 ? 47.965 -0.004 -71.599 1.00 96.38 486 PHE A N 1
ATOM 3794 C CA . PHE A 1 486 ? 47.130 -0.130 -70.401 1.00 96.38 486 PHE A CA 1
ATOM 3795 C C . PHE A 1 486 ? 45.871 -0.957 -70.700 1.00 96.38 486 PHE A C 1
ATOM 3797 O O . PHE A 1 486 ? 45.176 -0.691 -71.681 1.00 96.38 486 PHE A O 1
ATOM 3804 N N . ALA A 1 487 ? 45.588 -1.952 -69.858 1.00 94.44 487 ALA A N 1
ATOM 3805 C CA . ALA A 1 487 ? 44.557 -2.969 -70.078 1.00 94.44 487 ALA A CA 1
ATOM 3806 C C . ALA A 1 487 ? 43.502 -3.045 -68.953 1.00 94.44 487 ALA A C 1
ATOM 3808 O O . ALA A 1 487 ? 42.803 -4.051 -68.856 1.00 94.44 487 ALA A O 1
ATOM 3809 N N . GLY A 1 488 ? 43.414 -2.017 -68.099 1.00 95.94 488 GLY A N 1
ATOM 3810 C CA . GLY A 1 488 ? 42.407 -1.901 -67.037 1.00 95.94 488 GLY A CA 1
ATOM 3811 C C . GLY A 1 488 ? 42.978 -1.889 -65.614 1.00 95.94 488 GLY A C 1
ATOM 3812 O O . GLY A 1 488 ? 44.171 -2.118 -65.391 1.00 95.94 488 GLY A O 1
ATOM 3813 N N . TRP A 1 489 ? 42.099 -1.609 -64.650 1.00 97.75 489 TRP A N 1
ATOM 3814 C CA . TRP A 1 489 ? 42.370 -1.651 -63.209 1.00 97.75 489 TRP A CA 1
ATOM 3815 C C . TRP A 1 489 ? 41.750 -2.913 -62.607 1.00 97.75 489 TRP A C 1
ATOM 3817 O O . TRP A 1 489 ? 40.624 -3.254 -62.946 1.00 97.75 489 TRP A O 1
ATOM 3827 N N . TYR A 1 490 ? 42.468 -3.608 -61.729 1.00 97.44 490 TYR A N 1
ATOM 3828 C CA . TYR A 1 490 ? 42.070 -4.913 -61.190 1.00 97.44 490 TYR A CA 1
ATOM 3829 C C . TYR A 1 490 ? 42.145 -4.925 -59.660 1.00 97.44 490 TYR A C 1
ATOM 3831 O O . TYR A 1 490 ? 42.946 -4.195 -59.079 1.00 97.44 490 TYR A O 1
ATOM 3839 N N . THR A 1 491 ? 41.340 -5.756 -58.995 1.00 96.38 491 THR A N 1
ATOM 3840 C CA . THR A 1 491 ? 41.271 -5.810 -57.516 1.00 96.38 491 THR A CA 1
ATOM 3841 C C . THR A 1 491 ? 42.490 -6.446 -56.846 1.00 96.38 491 THR A C 1
ATOM 3843 O O . THR A 1 491 ? 42.637 -6.376 -55.629 1.00 96.38 491 THR A O 1
ATOM 3846 N N . ASP A 1 492 ? 43.347 -7.110 -57.621 1.00 94.62 492 ASP A N 1
ATOM 3847 C CA . ASP A 1 492 ? 44.486 -7.882 -57.133 1.00 94.62 492 ASP A CA 1
ATOM 3848 C C . ASP A 1 492 ? 45.574 -8.041 -58.211 1.00 94.62 492 ASP A C 1
ATOM 3850 O O . ASP A 1 492 ? 45.341 -7.845 -59.407 1.00 94.62 492 ASP A O 1
ATOM 3854 N N . THR A 1 493 ? 46.767 -8.457 -57.780 1.00 93.50 493 THR A N 1
ATOM 3855 C CA . THR A 1 493 ? 47.948 -8.689 -58.632 1.00 93.50 493 THR A CA 1
ATOM 3856 C C . THR A 1 493 ? 47.900 -9.982 -59.455 1.00 93.50 493 THR A C 1
ATOM 3858 O O . THR A 1 493 ? 48.824 -10.246 -60.224 1.00 93.50 493 THR A O 1
ATOM 3861 N N . THR A 1 494 ? 46.850 -10.803 -59.330 1.00 94.38 494 THR A N 1
ATOM 3862 C CA . THR A 1 494 ? 46.612 -11.944 -60.236 1.00 94.38 494 THR A CA 1
ATOM 3863 C C . THR A 1 494 ? 45.809 -11.535 -61.472 1.00 94.38 494 THR A C 1
ATOM 3865 O O . THR A 1 494 ? 45.741 -12.290 -62.443 1.00 94.38 494 THR A O 1
ATOM 3868 N N . PHE A 1 495 ? 45.244 -10.320 -61.462 1.00 93.06 495 PHE A N 1
ATOM 3869 C CA . PHE A 1 495 ? 44.433 -9.742 -62.532 1.00 93.06 495 PHE A CA 1
ATOM 3870 C C . PHE A 1 495 ? 43.208 -10.595 -62.905 1.00 93.06 495 PHE A C 1
ATOM 3872 O O . PHE A 1 495 ? 42.825 -10.655 -64.083 1.00 93.06 495 PHE A O 1
ATOM 3879 N N . ALA A 1 496 ? 42.611 -11.252 -61.902 1.00 92.38 496 ALA A N 1
ATOM 3880 C CA . ALA A 1 496 ? 41.450 -12.129 -62.051 1.00 92.38 496 ALA A CA 1
ATOM 3881 C C . ALA A 1 496 ? 40.126 -11.357 -62.186 1.00 92.38 496 ALA A C 1
ATOM 3883 O O . ALA A 1 496 ? 39.303 -11.715 -63.029 1.00 92.38 496 ALA A O 1
ATOM 3884 N N . THR A 1 497 ? 39.946 -10.289 -61.402 1.00 94.94 497 THR A N 1
ATOM 3885 C CA . THR A 1 497 ? 38.744 -9.437 -61.421 1.00 94.94 497 THR A CA 1
ATOM 3886 C C . THR A 1 497 ? 39.119 -8.017 -61.837 1.00 94.94 497 THR A C 1
ATOM 3888 O O . THR A 1 497 ? 39.913 -7.356 -61.165 1.00 94.94 497 THR A O 1
ATOM 3891 N N . GLU A 1 498 ? 38.566 -7.559 -62.959 1.00 96.50 498 GLU A N 1
ATOM 3892 C CA . GLU A 1 498 ? 38.654 -6.164 -63.401 1.00 96.50 498 GLU A CA 1
ATOM 3893 C C . GLU A 1 498 ? 37.655 -5.312 -62.606 1.00 96.50 498 GLU A C 1
ATOM 3895 O O . GLU A 1 498 ? 36.521 -5.738 -62.395 1.00 96.50 498 GLU A O 1
ATOM 3900 N N . TRP A 1 499 ? 38.076 -4.130 -62.159 1.00 97.06 499 TRP A N 1
ATOM 3901 C CA . TRP A 1 499 ? 37.242 -3.186 -61.419 1.00 97.06 499 TRP A CA 1
ATOM 3902 C C . TRP A 1 499 ? 36.427 -2.320 -62.381 1.00 97.06 499 TRP A C 1
ATOM 3904 O O . TRP A 1 499 ? 36.983 -1.554 -63.176 1.00 97.06 499 TRP A O 1
ATOM 3914 N N . ASN A 1 500 ? 35.104 -2.399 -62.279 1.00 95.94 500 ASN A N 1
ATOM 3915 C CA . ASN A 1 500 ? 34.186 -1.641 -63.112 1.00 95.94 500 ASN A CA 1
ATOM 3916 C C . ASN A 1 500 ? 33.694 -0.369 -62.405 1.00 95.94 500 ASN A C 1
ATOM 3918 O O . ASN A 1 500 ? 32.769 -0.398 -61.598 1.00 95.94 500 ASN A O 1
ATOM 3922 N N . PHE A 1 501 ? 34.256 0.776 -62.791 1.00 95.56 501 PHE A N 1
ATOM 3923 C CA . PHE A 1 501 ? 33.910 2.096 -62.247 1.00 95.56 501 PHE A CA 1
ATOM 3924 C C . PHE A 1 501 ? 32.428 2.506 -62.423 1.00 95.56 501 PHE A C 1
ATOM 3926 O O . PHE A 1 501 ? 31.983 3.418 -61.729 1.00 95.56 501 PHE A O 1
ATOM 3933 N N . ASP A 1 502 ? 31.660 1.840 -63.298 1.00 92.25 502 ASP A N 1
ATOM 3934 C CA . ASP A 1 502 ? 30.217 2.083 -63.474 1.00 92.25 502 ASP A CA 1
ATOM 3935 C C . ASP A 1 502 ? 29.318 1.250 -62.530 1.00 92.25 502 ASP A C 1
ATOM 3937 O O . ASP A 1 502 ? 28.142 1.585 -62.369 1.00 92.25 502 ASP A O 1
ATOM 3941 N N . THR A 1 503 ? 29.816 0.157 -61.931 1.00 93.69 503 THR A N 1
ATOM 3942 C CA . THR A 1 503 ? 29.007 -0.751 -61.081 1.00 93.69 503 THR A CA 1
ATOM 3943 C C . THR A 1 503 ? 29.565 -0.999 -59.690 1.00 93.69 503 THR A C 1
ATOM 3945 O O . THR A 1 503 ? 28.793 -1.324 -58.786 1.00 93.69 503 THR A O 1
ATOM 3948 N N . ASP A 1 504 ? 30.874 -0.871 -59.514 1.00 95.81 504 ASP A N 1
ATOM 3949 C CA . ASP A 1 504 ? 31.563 -1.372 -58.334 1.00 95.81 504 ASP A CA 1
ATOM 3950 C C . ASP A 1 504 ? 31.694 -0.265 -57.281 1.00 95.81 504 ASP A C 1
ATOM 3952 O O . ASP A 1 504 ? 31.874 0.920 -57.582 1.00 95.81 504 ASP A O 1
ATOM 3956 N N . MET A 1 505 ? 31.545 -0.657 -56.017 1.00 94.88 505 MET A N 1
ATOM 3957 C CA . MET A 1 505 ? 31.350 0.253 -54.891 1.00 94.88 505 MET A CA 1
ATOM 3958 C C . MET A 1 505 ? 32.407 0.030 -53.815 1.00 94.88 505 MET A C 1
ATOM 3960 O O . MET A 1 505 ? 32.778 -1.104 -53.511 1.00 94.88 505 MET A O 1
ATOM 3964 N N . VAL A 1 506 ? 32.882 1.118 -53.214 1.00 94.62 506 VAL A N 1
ATOM 3965 C CA . VAL A 1 506 ? 33.920 1.072 -52.181 1.00 94.62 506 VAL A CA 1
ATOM 3966 C C . VAL A 1 506 ? 33.287 0.746 -50.824 1.00 94.62 506 VAL A C 1
ATOM 3968 O O . VAL A 1 506 ? 32.596 1.577 -50.234 1.00 94.62 506 VAL A O 1
ATOM 3971 N N . THR A 1 507 ? 33.516 -0.474 -50.335 1.00 93.44 507 THR A N 1
ATOM 3972 C CA . THR A 1 507 ? 33.107 -0.930 -48.989 1.00 93.44 507 THR A CA 1
ATOM 3973 C C . THR A 1 507 ? 34.223 -0.815 -47.954 1.00 93.44 507 THR A C 1
ATOM 3975 O O . THR A 1 507 ? 33.948 -0.800 -46.761 1.00 93.44 507 THR A O 1
ATOM 3978 N N . ASP A 1 508 ? 35.479 -0.751 -48.408 1.00 94.12 508 ASP A N 1
ATOM 3979 C CA . ASP A 1 508 ? 36.687 -0.873 -47.593 1.00 94.12 508 ASP A CA 1
ATOM 3980 C C . ASP A 1 508 ? 37.857 -0.090 -48.211 1.00 94.12 508 ASP A C 1
ATOM 3982 O O . ASP A 1 508 ? 37.837 0.281 -49.387 1.00 94.12 508 ASP A O 1
ATOM 3986 N N . ASN A 1 509 ? 38.926 0.113 -47.433 1.00 95.44 509 ASN A N 1
ATOM 3987 C CA . ASN A 1 509 ? 40.202 0.596 -47.969 1.00 95.44 509 ASN A CA 1
ATOM 3988 C C . ASN A 1 509 ? 40.790 -0.455 -48.921 1.00 95.44 509 ASN A C 1
ATOM 3990 O O . ASN A 1 509 ? 41.010 -1.596 -48.515 1.00 95.44 509 ASN A O 1
ATOM 3994 N N . MET A 1 510 ? 41.083 -0.068 -50.163 1.00 96.06 510 MET A N 1
ATOM 3995 C CA . MET A 1 510 ? 41.491 -1.003 -51.219 1.00 96.06 510 MET A CA 1
ATOM 3996 C C . MET A 1 510 ? 42.606 -0.448 -52.114 1.00 96.06 510 MET A C 1
ATOM 3998 O O . MET A 1 510 ? 42.840 0.764 -52.185 1.00 96.06 510 MET A O 1
ATOM 4002 N N . THR A 1 511 ? 43.287 -1.350 -52.821 1.00 97.00 511 THR A N 1
ATOM 4003 C CA . THR A 1 511 ? 44.270 -1.028 -53.861 1.00 97.00 511 THR A CA 1
ATOM 4004 C C . THR A 1 511 ? 43.802 -1.607 -55.187 1.00 97.00 511 THR A C 1
ATOM 4006 O O . THR A 1 511 ? 43.457 -2.783 -55.256 1.00 97.00 511 THR A O 1
ATOM 4009 N N . LEU A 1 512 ? 43.810 -0.786 -56.235 1.00 97.62 512 LEU A N 1
ATOM 4010 C CA . LEU A 1 512 ? 43.573 -1.216 -57.608 1.00 97.62 512 LEU A CA 1
ATOM 4011 C C . LEU A 1 512 ? 44.904 -1.297 -58.364 1.00 97.62 512 LEU A C 1
ATOM 4013 O O . LEU A 1 512 ? 45.729 -0.387 -58.281 1.00 97.62 512 LEU A O 1
ATOM 4017 N N . TYR A 1 513 ? 45.100 -2.381 -59.110 1.00 97.62 513 TYR A N 1
ATOM 4018 C CA . TYR A 1 513 ? 46.354 -2.735 -59.779 1.00 97.62 513 TYR A CA 1
ATOM 4019 C C . TYR A 1 513 ? 46.243 -2.558 -61.295 1.00 97.62 513 TYR A C 1
ATOM 4021 O O . TYR A 1 513 ? 45.297 -3.045 -61.919 1.00 97.62 513 TYR A O 1
ATOM 4029 N N . ALA A 1 514 ? 47.202 -1.859 -61.901 1.00 96.81 514 ALA A N 1
ATOM 4030 C CA . ALA A 1 514 ? 47.229 -1.605 -63.338 1.00 96.81 514 ALA A CA 1
ATOM 4031 C C . ALA A 1 514 ? 47.677 -2.846 -64.120 1.00 96.81 514 ALA A C 1
ATOM 4033 O O . ALA A 1 514 ? 48.783 -3.352 -63.925 1.00 96.81 514 ALA A O 1
ATOM 4034 N N . LYS A 1 515 ? 46.847 -3.307 -65.058 1.00 95.88 515 LYS A N 1
ATOM 4035 C CA . LYS A 1 515 ? 47.202 -4.396 -65.974 1.00 95.88 515 LYS A CA 1
ATOM 4036 C C . LYS A 1 515 ? 47.831 -3.842 -67.246 1.00 95.88 515 LYS A C 1
ATOM 4038 O O . LYS A 1 515 ? 47.353 -2.863 -67.819 1.00 95.88 515 LYS A O 1
ATOM 4043 N N . TRP A 1 516 ? 48.871 -4.518 -67.720 1.00 95.06 516 TRP A N 1
ATOM 4044 C CA . TRP A 1 516 ? 49.648 -4.123 -68.891 1.00 95.06 516 TRP A CA 1
ATOM 4045 C C . TRP A 1 516 ? 49.727 -5.271 -69.895 1.00 95.06 516 TRP A C 1
ATOM 4047 O O . TRP A 1 516 ? 49.950 -6.416 -69.508 1.00 95.06 516 TRP A O 1
ATOM 4057 N N . SER A 1 517 ? 49.570 -4.964 -71.182 1.00 91.25 517 SER A N 1
ATOM 4058 C CA . SER A 1 517 ? 49.923 -5.876 -72.281 1.00 91.25 517 SER A CA 1
ATOM 4059 C C . SER A 1 517 ? 51.162 -5.329 -72.999 1.00 91.25 517 SER A C 1
ATOM 4061 O O . SER A 1 517 ? 51.194 -4.122 -73.246 1.00 91.25 517 SER A O 1
ATOM 4063 N N . PRO A 1 518 ? 52.187 -6.144 -73.304 1.00 87.50 518 PRO A N 1
ATOM 4064 C CA . PRO A 1 518 ? 53.385 -5.671 -73.993 1.00 87.50 518 PRO A CA 1
ATOM 4065 C C . PRO A 1 518 ? 53.081 -5.258 -75.439 1.00 87.50 518 PRO A C 1
ATOM 4067 O O . PRO A 1 518 ? 52.183 -5.802 -76.085 1.00 87.50 518 PRO A O 1
ATOM 4070 N N . LEU A 1 519 ? 53.844 -4.290 -75.944 1.00 87.94 519 LEU A N 1
ATOM 4071 C CA . LEU A 1 519 ? 53.869 -3.918 -77.354 1.00 87.94 519 LEU A CA 1
ATOM 4072 C C . LEU A 1 519 ? 54.843 -4.828 -78.107 1.00 87.94 519 LEU A C 1
ATOM 4074 O O . LEU A 1 519 ? 56.038 -4.869 -77.805 1.00 87.94 519 LEU A O 1
ATOM 4078 N N . ASN A 1 520 ? 54.294 -5.519 -79.105 1.00 88.12 520 ASN A N 1
ATOM 4079 C CA . ASN A 1 520 ? 54.994 -6.448 -79.981 1.00 88.12 520 ASN A CA 1
ATOM 4080 C C . ASN A 1 520 ? 55.060 -5.890 -81.407 1.00 88.12 520 ASN A C 1
ATOM 4082 O O . ASN A 1 520 ? 54.068 -5.378 -81.933 1.00 88.12 520 ASN A O 1
ATOM 4086 N N . TYR A 1 521 ? 56.206 -6.072 -82.054 1.00 90.56 521 TYR A N 1
ATOM 4087 C CA . TYR A 1 521 ? 56.507 -5.560 -83.385 1.00 90.56 521 TYR A CA 1
ATOM 4088 C C . TYR A 1 521 ? 56.956 -6.666 -84.337 1.00 90.56 521 TYR A C 1
ATOM 4090 O O . TYR A 1 521 ? 57.309 -7.777 -83.937 1.00 90.56 521 TYR A O 1
ATOM 4098 N N . THR A 1 522 ? 56.929 -6.349 -85.628 1.00 91.94 522 THR A N 1
ATOM 4099 C CA . THR A 1 522 ? 57.437 -7.193 -86.707 1.00 91.94 522 THR A CA 1
ATOM 4100 C C . THR A 1 522 ? 58.578 -6.483 -87.424 1.00 91.94 522 THR A C 1
ATOM 4102 O O . THR A 1 522 ? 58.396 -5.379 -87.943 1.00 91.94 522 THR A O 1
ATOM 4105 N N . VAL A 1 523 ? 59.733 -7.144 -87.509 1.00 93.50 523 VAL A N 1
ATOM 4106 C CA . VAL A 1 523 ? 60.823 -6.740 -88.404 1.00 93.50 523 VAL A CA 1
ATOM 4107 C C . VAL A 1 523 ? 60.696 -7.515 -89.706 1.00 93.50 523 VAL A C 1
ATOM 4109 O O . VAL A 1 523 ? 60.653 -8.747 -89.721 1.00 93.50 523 VAL A O 1
ATOM 4112 N N . THR A 1 524 ? 60.627 -6.781 -90.808 1.00 94.19 524 THR A N 1
ATOM 4113 C CA . THR A 1 524 ? 60.574 -7.316 -92.173 1.00 94.19 524 THR A CA 1
ATOM 4114 C C . THR A 1 524 ? 61.919 -7.131 -92.870 1.00 94.19 524 THR A C 1
ATOM 4116 O O . THR A 1 524 ? 62.662 -6.205 -92.557 1.00 94.19 524 THR A O 1
ATOM 4119 N N . PHE A 1 525 ? 62.240 -8.011 -93.818 1.00 94.88 525 PHE A N 1
ATOM 4120 C CA . PHE A 1 525 ? 63.523 -8.013 -94.519 1.00 94.88 525 PHE A CA 1
ATOM 4121 C C . PHE A 1 525 ? 63.302 -7.914 -96.030 1.00 94.88 525 PHE A C 1
ATOM 4123 O O . PHE A 1 525 ? 62.799 -8.849 -96.655 1.00 94.88 525 PHE A O 1
ATOM 4130 N N . ASP A 1 526 ? 63.683 -6.784 -96.620 1.00 94.44 526 ASP A N 1
ATOM 4131 C CA . ASP A 1 526 ? 63.698 -6.584 -98.067 1.00 94.44 526 ASP A CA 1
ATOM 4132 C C . ASP A 1 526 ? 65.083 -6.960 -98.610 1.00 94.44 526 ASP A C 1
ATOM 4134 O O . ASP A 1 526 ? 66.068 -6.231 -98.467 1.00 94.44 526 ASP A O 1
ATOM 4138 N N . SER A 1 527 ? 65.162 -8.130 -99.244 1.00 91.94 527 SER A N 1
ATOM 4139 C CA . SER A 1 527 ? 66.404 -8.682 -99.790 1.00 91.94 527 SER A CA 1
ATOM 4140 C C . SER A 1 527 ? 66.929 -7.954 -101.039 1.00 91.94 527 SER A C 1
ATOM 4142 O O . SER A 1 527 ? 67.974 -8.351 -101.561 1.00 91.94 527 SER A O 1
ATOM 4144 N N . GLN A 1 528 ? 66.249 -6.909 -101.533 1.00 91.44 528 GLN A N 1
ATOM 4145 C CA . GLN A 1 528 ? 66.615 -6.128 -102.724 1.00 91.44 528 GLN A CA 1
ATOM 4146 C C . GLN A 1 528 ? 66.963 -7.035 -103.919 1.00 91.44 528 GLN A C 1
ATOM 4148 O O . GLN A 1 528 ? 68.064 -7.003 -104.472 1.00 91.44 528 GLN A O 1
ATOM 4153 N N . GLU A 1 529 ? 65.996 -7.882 -104.290 1.00 90.25 529 GLU A N 1
ATOM 4154 C CA . GLU A 1 529 ? 66.075 -8.944 -105.316 1.00 90.25 529 GLU A CA 1
ATOM 4155 C C . GLU A 1 529 ? 66.973 -10.152 -104.962 1.00 90.25 529 GLU A C 1
ATOM 4157 O O . GLU A 1 529 ? 67.120 -11.063 -105.776 1.00 90.25 529 GLU A O 1
ATOM 4162 N N . GLY A 1 530 ? 67.559 -10.199 -103.761 1.00 87.88 530 GLY A N 1
ATOM 4163 C CA . GLY A 1 530 ? 68.216 -11.393 -103.220 1.00 87.88 530 GLY A CA 1
ATOM 4164 C C . GLY A 1 530 ? 67.230 -12.449 -102.700 1.00 87.88 530 GLY A C 1
ATOM 4165 O O . GLY A 1 530 ? 66.014 -12.240 -102.674 1.00 87.88 530 GLY A O 1
ATOM 4166 N N . THR A 1 531 ? 67.745 -13.587 -102.229 1.00 91.50 531 THR A N 1
ATOM 4167 C CA . THR A 1 531 ? 66.934 -14.659 -101.617 1.00 91.50 531 THR A CA 1
ATOM 4168 C C . THR A 1 531 ? 66.048 -14.151 -100.477 1.00 91.50 531 THR A C 1
ATOM 4170 O O . THR A 1 531 ? 66.495 -13.353 -99.657 1.00 91.50 531 THR A O 1
ATOM 4173 N N . ILE A 1 532 ? 64.814 -14.661 -100.405 1.00 91.88 532 ILE A N 1
ATOM 4174 C CA . ILE A 1 532 ? 63.816 -14.292 -99.389 1.00 91.88 532 ILE A CA 1
ATOM 4175 C C . ILE A 1 532 ? 64.353 -14.565 -97.978 1.00 91.88 532 ILE A C 1
ATOM 4177 O O . ILE A 1 532 ? 64.872 -15.649 -97.706 1.00 91.88 532 ILE A O 1
ATOM 4181 N N . VAL A 1 533 ? 64.149 -13.604 -97.078 1.00 94.31 533 VAL A N 1
ATOM 4182 C CA . VAL A 1 533 ? 64.377 -13.735 -95.636 1.00 94.31 533 VAL A CA 1
ATOM 4183 C C . VAL A 1 533 ? 63.033 -13.554 -94.931 1.00 94.31 533 VAL A C 1
ATOM 4185 O O . VAL A 1 533 ? 62.283 -12.630 -95.238 1.00 94.31 533 VAL A O 1
ATOM 4188 N N . ASN A 1 534 ? 62.694 -14.471 -94.024 1.00 92.31 534 ASN A N 1
ATOM 4189 C CA . ASN A 1 534 ? 61.420 -14.423 -93.307 1.00 92.31 534 ASN A CA 1
ATOM 4190 C C . ASN A 1 534 ? 61.412 -13.272 -92.284 1.00 92.31 534 ASN A C 1
ATOM 4192 O O . ASN A 1 534 ? 62.443 -13.029 -91.654 1.00 92.31 534 ASN A O 1
ATOM 4196 N N . PRO A 1 535 ? 60.267 -12.598 -92.068 1.00 93.25 535 PRO A N 1
ATOM 4197 C CA . PRO A 1 535 ? 60.139 -11.608 -91.007 1.00 93.25 535 PRO A CA 1
ATOM 4198 C C . PRO A 1 535 ? 60.234 -12.257 -89.621 1.00 93.25 535 PRO A C 1
ATOM 4200 O O . PRO A 1 535 ? 59.868 -13.421 -89.442 1.00 93.25 535 PRO A O 1
ATOM 4203 N N . ILE A 1 536 ? 60.667 -11.474 -88.635 1.00 92.75 536 ILE A N 1
ATOM 4204 C CA . ILE A 1 536 ? 60.604 -11.831 -87.214 1.00 92.75 536 ILE A CA 1
ATOM 4205 C C . ILE A 1 536 ? 59.390 -11.103 -86.633 1.00 92.75 536 ILE A C 1
ATOM 4207 O O . ILE A 1 536 ? 59.363 -9.873 -86.632 1.00 92.75 536 ILE A O 1
ATOM 4211 N N . THR A 1 537 ? 58.378 -11.850 -86.187 1.00 91.75 537 THR A N 1
ATOM 4212 C CA . THR A 1 537 ? 57.195 -11.313 -85.490 1.00 91.75 537 THR A CA 1
ATOM 4213 C C . THR A 1 537 ? 57.393 -11.356 -83.976 1.00 91.75 537 THR A C 1
ATOM 4215 O O . THR A 1 537 ? 58.347 -11.959 -83.486 1.00 91.75 537 THR A O 1
ATOM 4218 N N . ASP A 1 538 ? 56.470 -10.734 -83.240 1.00 87.25 538 ASP A N 1
ATOM 4219 C CA . ASP A 1 538 ? 56.380 -10.823 -81.777 1.00 87.25 538 ASP A CA 1
ATOM 4220 C C . ASP A 1 538 ? 57.638 -10.340 -81.035 1.00 87.25 538 ASP A C 1
ATOM 4222 O O . ASP A 1 538 ? 57.972 -10.807 -79.947 1.00 87.25 538 ASP A O 1
ATOM 4226 N N . VAL A 1 539 ? 58.328 -9.361 -81.627 1.00 88.44 539 VAL A N 1
ATOM 4227 C CA . VAL A 1 539 ? 59.489 -8.703 -81.028 1.00 88.44 539 VAL A CA 1
ATOM 4228 C C . VAL A 1 539 ? 59.005 -7.679 -80.005 1.00 88.44 539 VAL A C 1
ATOM 4230 O O . VAL A 1 539 ? 58.371 -6.694 -80.379 1.00 88.44 539 VAL A O 1
ATOM 4233 N N . ASN A 1 540 ? 59.297 -7.898 -78.723 1.00 86.88 540 ASN A N 1
ATOM 4234 C CA . ASN A 1 540 ? 58.989 -6.938 -77.657 1.00 86.88 540 ASN A CA 1
ATOM 4235 C C . ASN A 1 540 ? 59.633 -5.563 -77.934 1.00 86.88 540 ASN A C 1
ATOM 4237 O O . ASN A 1 540 ? 60.753 -5.496 -78.447 1.00 86.88 540 ASN A O 1
ATOM 4241 N N . HIS A 1 541 ? 58.981 -4.479 -77.508 1.00 86.56 541 HIS A N 1
ATOM 4242 C CA . HIS A 1 541 ? 59.566 -3.130 -77.494 1.00 86.56 541 HIS A CA 1
ATOM 4243 C C . HIS A 1 541 ? 60.978 -3.107 -76.874 1.00 86.56 541 HIS A C 1
ATOM 4245 O O . HIS A 1 541 ? 61.208 -3.704 -75.821 1.00 86.56 541 HIS A O 1
ATOM 4251 N N . ASN A 1 542 ? 61.905 -2.381 -77.504 1.00 88.88 542 ASN A N 1
ATOM 4252 C CA . ASN A 1 542 ? 63.323 -2.273 -77.129 1.00 88.88 542 ASN A CA 1
ATOM 4253 C C . ASN A 1 542 ? 64.111 -3.607 -77.128 1.00 88.88 542 ASN A C 1
ATOM 4255 O O . ASN A 1 542 ? 65.219 -3.654 -76.595 1.00 88.88 542 ASN A O 1
ATOM 4259 N N . ALA A 1 543 ? 63.607 -4.691 -77.730 1.00 87.81 543 ALA A N 1
ATOM 4260 C CA . ALA A 1 543 ? 64.395 -5.913 -77.907 1.00 87.81 543 ALA A CA 1
ATOM 4261 C C . ALA A 1 543 ? 65.310 -5.828 -79.142 1.00 87.81 543 ALA A C 1
ATOM 4263 O O . ALA A 1 543 ? 64.894 -5.368 -80.209 1.00 87.81 543 ALA A O 1
ATOM 4264 N N . SER A 1 544 ? 66.543 -6.322 -79.019 1.00 90.94 544 SER A N 1
ATOM 4265 C CA . SER A 1 544 ? 67.396 -6.640 -80.171 1.00 90.94 544 SER A CA 1
ATOM 4266 C C . SER A 1 544 ? 66.933 -7.939 -80.834 1.00 90.94 544 SER A C 1
ATOM 4268 O O . SER A 1 544 ? 66.403 -8.839 -80.178 1.00 90.94 544 SER A O 1
ATOM 4270 N N . ILE A 1 545 ? 67.158 -8.048 -82.141 1.00 91.88 545 ILE A N 1
ATOM 4271 C CA . ILE A 1 545 ? 66.854 -9.242 -82.939 1.00 91.88 545 ILE A CA 1
ATOM 4272 C C . ILE A 1 545 ? 68.146 -9.934 -83.394 1.00 91.88 545 ILE A C 1
ATOM 4274 O O . ILE A 1 545 ? 69.136 -9.252 -83.647 1.00 91.88 545 ILE A O 1
ATOM 4278 N N . PRO A 1 546 ? 68.166 -11.272 -83.544 1.00 90.94 546 PRO A N 1
ATOM 4279 C CA . PRO A 1 546 ? 69.317 -11.960 -84.114 1.00 90.94 546 PRO A CA 1
ATOM 4280 C C . PRO A 1 546 ? 69.490 -11.596 -85.594 1.00 90.94 546 PRO A C 1
ATOM 4282 O O . PRO A 1 546 ? 68.509 -11.475 -86.333 1.00 90.94 546 PRO A O 1
ATOM 4285 N N . ALA A 1 547 ? 70.741 -11.490 -86.046 1.00 90.88 547 ALA A N 1
ATOM 4286 C CA . ALA A 1 547 ? 71.043 -11.356 -87.467 1.00 90.88 547 ALA A CA 1
ATOM 4287 C C . ALA A 1 547 ? 70.500 -12.574 -88.247 1.00 90.88 547 ALA A C 1
ATOM 4289 O O . ALA A 1 547 ? 70.798 -13.717 -87.875 1.00 90.88 547 ALA A O 1
ATOM 4290 N N . PRO A 1 548 ? 69.712 -12.378 -89.322 1.00 91.25 548 PRO A N 1
ATOM 4291 C CA . PRO A 1 548 ? 69.271 -13.485 -90.159 1.00 91.25 548 PRO A CA 1
ATOM 4292 C C . PRO A 1 548 ? 70.453 -14.058 -90.951 1.00 91.25 548 PRO A C 1
ATOM 4294 O O . PRO A 1 548 ? 71.474 -13.396 -91.150 1.00 91.25 548 PRO A O 1
ATOM 4297 N N . ILE A 1 549 ? 70.290 -15.275 -91.477 1.00 90.62 549 ILE A N 1
ATOM 4298 C CA . ILE A 1 549 ? 71.234 -15.828 -92.458 1.00 90.62 549 ILE A CA 1
ATOM 4299 C C . ILE A 1 549 ? 71.333 -14.843 -93.630 1.00 90.62 549 ILE A C 1
ATOM 4301 O O . ILE A 1 549 ? 70.310 -14.462 -94.202 1.00 90.62 549 ILE A O 1
ATOM 4305 N N . ALA A 1 550 ? 72.559 -14.430 -93.965 1.00 90.00 550 ALA A N 1
ATOM 4306 C CA . ALA A 1 550 ? 72.803 -13.470 -95.034 1.00 90.00 550 ALA A CA 1
ATOM 4307 C C . ALA A 1 550 ? 72.161 -13.951 -96.352 1.00 90.00 550 ALA A C 1
ATOM 4309 O O . ALA A 1 550 ? 72.363 -15.110 -96.739 1.00 90.00 550 ALA A O 1
ATOM 4310 N N . PRO A 1 551 ? 71.383 -13.099 -97.046 1.00 92.44 551 PRO A N 1
ATOM 4311 C CA . PRO A 1 551 ? 70.794 -13.463 -98.324 1.00 92.44 551 PRO A CA 1
ATOM 4312 C C . PRO A 1 551 ? 71.885 -13.639 -99.387 1.00 92.44 551 PRO A C 1
ATOM 4314 O O . PRO A 1 551 ? 73.031 -13.223 -99.218 1.00 92.44 551 PRO A O 1
ATOM 4317 N N . THR A 1 552 ? 71.518 -14.206 -100.535 1.00 90.31 552 THR A N 1
ATOM 4318 C CA . THR A 1 552 ? 72.394 -14.279 -101.716 1.00 90.31 552 THR A CA 1
ATOM 4319 C C . THR A 1 552 ? 71.736 -13.622 -102.928 1.00 90.31 552 THR A C 1
ATOM 4321 O O . THR A 1 552 ? 70.516 -13.684 -103.093 1.00 90.31 552 THR A O 1
ATOM 4324 N N . LYS A 1 553 ? 72.550 -12.979 -103.774 1.00 89.88 553 LYS A N 1
ATOM 4325 C CA . LYS A 1 553 ? 72.153 -12.360 -105.045 1.00 89.88 553 LYS A CA 1
ATOM 4326 C C . LYS A 1 553 ? 73.249 -12.629 -106.077 1.00 89.88 553 LYS A C 1
ATOM 4328 O O . LYS A 1 553 ? 74.428 -12.425 -105.799 1.00 89.88 553 LYS A O 1
ATOM 4333 N N . GLU A 1 554 ? 72.879 -13.134 -107.251 1.00 85.56 554 GLU A N 1
ATOM 4334 C CA . GLU A 1 554 ? 73.853 -13.568 -108.259 1.00 85.56 554 GLU A CA 1
ATOM 4335 C C . GLU A 1 554 ? 74.724 -12.392 -108.741 1.00 85.56 554 GLU A C 1
ATOM 4337 O O . GLU A 1 554 ? 74.226 -11.292 -108.980 1.00 85.56 554 GLU A O 1
ATOM 4342 N N . GLY A 1 555 ? 76.041 -12.607 -108.842 1.00 84.00 555 GLY A N 1
ATOM 4343 C CA . GLY A 1 555 ? 77.012 -11.581 -109.245 1.00 84.00 555 GLY A CA 1
ATOM 4344 C C . GLY A 1 555 ? 77.337 -10.508 -108.193 1.00 84.00 555 GLY A C 1
ATOM 4345 O O . GLY A 1 555 ? 78.124 -9.610 -108.492 1.00 84.00 555 GLY A O 1
ATOM 4346 N N . HIS A 1 556 ? 76.783 -10.592 -106.979 1.00 88.31 556 HIS A N 1
ATOM 4347 C CA . HIS A 1 556 ? 76.923 -9.562 -105.944 1.00 88.31 556 HIS A CA 1
ATOM 4348 C C . HIS A 1 556 ? 77.446 -10.120 -104.608 1.00 88.31 556 HIS A C 1
ATOM 4350 O O . HIS A 1 556 ? 77.277 -11.305 -104.314 1.00 88.31 556 HIS A O 1
ATOM 4356 N N . ALA A 1 557 ? 78.064 -9.265 -103.791 1.00 90.44 557 ALA A N 1
ATOM 4357 C CA . ALA A 1 557 ? 78.394 -9.540 -102.389 1.00 90.44 557 ALA A CA 1
ATOM 4358 C C . ALA A 1 557 ? 77.466 -8.747 -101.452 1.00 90.44 557 ALA A C 1
ATOM 4360 O O . ALA A 1 557 ? 77.003 -7.662 -101.806 1.00 90.44 557 ALA A O 1
ATOM 4361 N N . PHE A 1 558 ? 77.153 -9.322 -100.288 1.00 93.50 558 PHE A N 1
ATOM 4362 C CA . PHE A 1 558 ? 76.228 -8.752 -99.304 1.00 93.50 558 PHE A CA 1
ATOM 4363 C C . PHE A 1 558 ? 76.967 -7.812 -98.340 1.00 93.50 558 PHE A C 1
ATOM 4365 O O . PHE A 1 558 ? 77.928 -8.222 -97.694 1.00 93.50 558 PHE A O 1
ATOM 4372 N N . GLU A 1 559 ? 76.491 -6.572 -98.232 1.00 92.00 559 GLU A N 1
ATOM 4373 C CA . GLU A 1 559 ? 77.165 -5.445 -97.559 1.00 92.00 559 GLU A CA 1
ATOM 4374 C C . GLU A 1 559 ? 76.418 -4.968 -96.296 1.00 92.00 559 GLU A C 1
ATOM 4376 O O . GLU A 1 559 ? 76.549 -3.809 -95.903 1.00 92.00 559 GLU A O 1
ATOM 4381 N N . GLY A 1 560 ? 75.581 -5.831 -95.706 1.00 92.25 560 GLY A N 1
ATOM 4382 C CA . GLY A 1 560 ? 74.814 -5.549 -94.487 1.00 92.25 560 GLY A CA 1
ATOM 4383 C C . GLY A 1 560 ? 73.332 -5.208 -94.705 1.00 92.25 560 GLY A C 1
ATOM 4384 O O . GLY A 1 560 ? 72.829 -5.125 -95.832 1.00 92.25 560 GLY A O 1
ATOM 4385 N N . TRP A 1 561 ? 72.627 -5.025 -93.587 1.00 95.88 561 TRP A N 1
ATOM 4386 C CA . TRP A 1 561 ? 71.216 -4.627 -93.512 1.00 95.88 561 TRP A CA 1
ATOM 4387 C C . TRP A 1 561 ? 71.108 -3.155 -93.107 1.00 95.88 561 TRP A C 1
ATOM 4389 O O . TRP A 1 561 ? 71.834 -2.717 -92.226 1.00 95.88 561 TRP A O 1
ATOM 4399 N N . TYR A 1 562 ? 70.211 -2.390 -93.728 1.00 95.38 562 TYR A N 1
ATOM 4400 C CA . TYR A 1 562 ? 70.102 -0.936 -93.540 1.00 95.38 562 TYR A CA 1
ATOM 4401 C C . TYR A 1 562 ? 68.664 -0.524 -93.231 1.00 95.38 562 TYR A C 1
ATOM 4403 O O . TYR A 1 562 ? 67.724 -1.182 -93.672 1.00 95.38 562 TYR A O 1
ATOM 4411 N N . THR A 1 563 ? 68.472 0.578 -92.505 1.00 93.25 563 THR A N 1
ATOM 4412 C CA . THR A 1 563 ? 67.133 1.035 -92.075 1.00 93.25 563 THR A CA 1
ATOM 4413 C C . THR A 1 563 ? 66.285 1.643 -93.197 1.00 93.25 563 THR A C 1
ATOM 4415 O O . THR A 1 563 ? 65.087 1.848 -93.020 1.00 93.25 563 THR A O 1
ATOM 4418 N N . ASP A 1 564 ? 66.886 1.956 -94.349 1.00 91.44 564 ASP A N 1
ATOM 4419 C CA . ASP A 1 564 ? 66.201 2.504 -95.520 1.00 91.44 564 ASP A CA 1
ATOM 4420 C C . ASP A 1 564 ? 66.910 2.150 -96.844 1.00 91.44 564 ASP A C 1
ATOM 4422 O O . ASP A 1 564 ? 68.060 1.705 -96.873 1.00 91.44 564 ASP A O 1
ATOM 4426 N N . THR A 1 565 ? 66.223 2.400 -97.963 1.00 90.06 565 THR A N 1
ATOM 4427 C CA . THR A 1 565 ? 66.707 2.157 -99.336 1.00 90.06 565 THR A CA 1
ATOM 4428 C C . THR A 1 565 ? 67.752 3.166 -99.835 1.00 90.06 565 THR A C 1
ATOM 4430 O O . THR A 1 565 ? 68.158 3.101 -100.995 1.00 90.06 565 THR A O 1
ATOM 4433 N N . THR A 1 566 ? 68.160 4.144 -99.022 1.00 90.31 566 THR A N 1
ATOM 4434 C CA . THR A 1 566 ? 69.300 5.034 -99.320 1.00 90.31 566 THR A CA 1
ATOM 4435 C C . THR A 1 566 ? 70.614 4.477 -98.773 1.00 90.31 566 THR A C 1
ATOM 4437 O O . THR A 1 566 ? 71.683 4.939 -99.173 1.00 90.31 566 THR A O 1
ATOM 4440 N N . PHE A 1 567 ? 70.540 3.453 -97.912 1.00 89.12 567 PHE A N 1
ATOM 4441 C CA . PHE A 1 567 ? 71.677 2.772 -97.290 1.00 89.12 567 PHE A CA 1
ATOM 4442 C C . PHE A 1 567 ? 72.580 3.711 -96.466 1.00 89.12 567 PHE A C 1
ATOM 4444 O O . PHE A 1 567 ? 73.800 3.518 -96.411 1.00 89.12 567 PHE A O 1
ATOM 4451 N N . ALA A 1 568 ? 71.974 4.729 -95.841 1.00 88.38 568 ALA A N 1
ATOM 4452 C CA . ALA A 1 568 ? 72.659 5.742 -95.036 1.00 88.38 568 ALA A CA 1
ATOM 4453 C C . ALA A 1 568 ? 73.018 5.261 -93.617 1.00 88.38 568 ALA A C 1
ATOM 4455 O O . ALA A 1 568 ? 74.090 5.604 -93.120 1.00 88.38 568 ALA A O 1
ATOM 4456 N N . THR A 1 569 ? 72.154 4.448 -93.001 1.00 91.44 569 THR A N 1
ATOM 4457 C CA . THR A 1 569 ? 72.353 3.862 -91.665 1.00 91.44 569 THR A CA 1
ATOM 4458 C C . THR A 1 569 ? 72.288 2.342 -91.761 1.00 91.44 569 THR A C 1
ATOM 4460 O O . THR A 1 569 ? 71.266 1.785 -92.166 1.00 91.44 569 THR A O 1
ATOM 4463 N N . GLU A 1 570 ? 73.393 1.682 -91.417 1.00 93.88 570 GLU A N 1
ATOM 4464 C CA . GLU A 1 570 ? 73.461 0.229 -91.247 1.00 93.88 570 GLU A CA 1
ATOM 4465 C C . GLU A 1 570 ? 72.840 -0.157 -89.898 1.00 93.88 570 GLU A C 1
ATOM 4467 O O . GLU A 1 570 ? 73.026 0.553 -88.913 1.00 93.88 570 GLU A O 1
ATOM 4472 N N . TRP A 1 571 ? 72.094 -1.259 -89.865 1.00 95.19 571 TRP A N 1
ATOM 4473 C CA . TRP A 1 571 ? 71.478 -1.809 -88.661 1.00 95.19 571 TRP A CA 1
ATOM 4474 C C . TRP A 1 571 ? 72.444 -2.765 -87.962 1.00 95.19 571 TRP A C 1
ATOM 4476 O O . TRP A 1 571 ? 72.826 -3.801 -88.519 1.00 95.19 571 TRP A O 1
ATOM 4486 N N . ASN A 1 572 ? 72.799 -2.449 -86.722 1.00 93.19 572 ASN A N 1
ATOM 4487 C CA . ASN A 1 572 ? 73.683 -3.263 -85.906 1.00 93.19 572 ASN A CA 1
ATOM 4488 C C . ASN A 1 572 ? 72.890 -4.178 -84.962 1.00 93.19 572 ASN A C 1
ATOM 4490 O O . ASN A 1 572 ? 72.394 -3.748 -83.923 1.00 93.19 572 ASN A O 1
ATOM 4494 N N . PHE A 1 573 ? 72.843 -5.471 -85.280 1.00 93.56 573 PHE A N 1
ATOM 4495 C CA . PHE A 1 573 ? 72.130 -6.485 -84.492 1.00 93.56 573 PHE A CA 1
ATOM 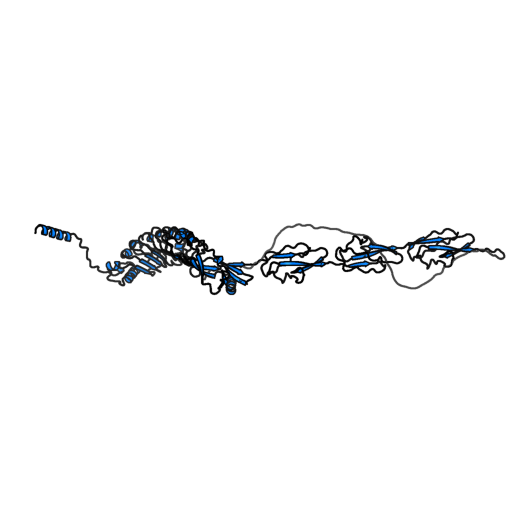4496 C C . PHE A 1 573 ? 72.641 -6.644 -83.041 1.00 93.56 573 PHE A C 1
ATOM 4498 O O . PHE A 1 573 ? 71.905 -7.182 -82.216 1.00 93.56 573 PHE A O 1
ATOM 4505 N N . ASP A 1 574 ? 73.844 -6.150 -82.714 1.00 89.06 574 ASP A N 1
ATOM 4506 C CA . ASP A 1 574 ? 74.404 -6.178 -81.352 1.00 89.06 574 ASP A CA 1
ATOM 4507 C C . ASP A 1 574 ? 74.020 -4.957 -80.485 1.00 89.06 574 ASP A C 1
ATOM 4509 O O . ASP A 1 574 ? 74.177 -5.009 -79.263 1.00 89.06 574 ASP A O 1
ATOM 4513 N N . THR A 1 575 ? 73.560 -3.842 -81.076 1.00 90.50 575 THR A N 1
ATOM 4514 C CA . THR A 1 575 ? 73.240 -2.595 -80.334 1.00 90.50 575 THR A CA 1
ATOM 4515 C C . THR A 1 575 ? 71.846 -2.047 -80.577 1.00 90.50 575 THR A C 1
ATOM 4517 O O . THR A 1 575 ? 71.319 -1.327 -79.726 1.00 90.50 575 THR A O 1
ATOM 4520 N N . ASP A 1 576 ? 71.257 -2.351 -81.726 1.00 93.56 576 ASP A N 1
ATOM 4521 C CA . ASP A 1 576 ? 70.031 -1.715 -82.177 1.00 93.56 576 ASP A CA 1
ATOM 4522 C C . ASP A 1 576 ? 68.820 -2.528 -81.701 1.00 93.56 576 ASP A C 1
ATOM 4524 O O . ASP A 1 576 ? 68.891 -3.739 -81.449 1.00 93.56 576 ASP A O 1
ATOM 4528 N N . THR A 1 577 ? 67.702 -1.837 -81.494 1.00 92.62 577 THR A N 1
ATOM 4529 C CA . THR A 1 577 ? 66.526 -2.381 -80.806 1.00 92.62 577 THR A CA 1
ATOM 4530 C C . THR A 1 577 ? 65.238 -1.953 -81.495 1.00 92.62 577 THR A C 1
ATOM 4532 O O . THR A 1 577 ? 65.152 -0.884 -82.100 1.00 92.62 577 THR A O 1
ATOM 4535 N N . VAL A 1 578 ? 64.230 -2.820 -81.448 1.00 91.25 578 VAL A N 1
ATOM 4536 C CA . VAL A 1 578 ? 62.985 -2.645 -82.200 1.00 91.25 578 VAL A CA 1
ATOM 4537 C C . VAL A 1 578 ? 61.986 -1.831 -81.374 1.00 91.25 578 VAL A C 1
ATOM 4539 O O . VAL A 1 578 ? 61.398 -2.334 -80.416 1.00 91.25 578 VAL A O 1
ATOM 4542 N N . THR A 1 579 ? 61.798 -0.564 -81.746 1.00 89.81 579 THR A N 1
ATOM 4543 C CA . THR A 1 579 ? 60.787 0.339 -81.154 1.00 89.81 579 THR A CA 1
ATOM 4544 C C . THR A 1 579 ? 59.448 0.298 -81.891 1.00 89.81 579 THR A C 1
ATOM 4546 O O . THR A 1 579 ? 58.419 0.639 -81.321 1.00 89.81 579 THR A O 1
ATOM 4549 N N . ASP A 1 580 ? 59.465 -0.101 -83.167 1.00 90.50 580 ASP A N 1
ATOM 4550 C CA . ASP A 1 580 ? 58.355 0.018 -84.111 1.00 90.50 580 ASP A CA 1
ATOM 4551 C C . ASP A 1 580 ? 58.377 -1.110 -85.154 1.00 90.50 580 ASP A C 1
ATOM 4553 O O . ASP A 1 580 ? 59.390 -1.781 -85.361 1.00 90.50 580 ASP A O 1
ATOM 4557 N N . ASN A 1 581 ? 57.264 -1.290 -85.875 1.00 91.12 581 ASN A N 1
ATOM 4558 C CA . ASN A 1 581 ? 57.228 -2.150 -87.060 1.00 91.12 581 ASN A CA 1
ATOM 4559 C C . ASN A 1 581 ? 58.129 -1.552 -88.148 1.00 91.12 581 ASN A C 1
ATOM 4561 O O . ASN A 1 581 ? 57.890 -0.429 -88.595 1.00 91.12 581 ASN A O 1
ATOM 4565 N N . MET A 1 582 ? 59.133 -2.304 -88.598 1.00 93.12 582 MET A N 1
ATOM 4566 C CA . MET A 1 582 ? 60.192 -1.785 -89.469 1.00 93.12 582 MET A CA 1
ATOM 4567 C C . MET A 1 582 ? 60.573 -2.750 -90.598 1.00 93.12 582 MET A C 1
ATOM 4569 O O . MET A 1 582 ? 60.252 -3.944 -90.575 1.00 93.12 582 MET A O 1
ATOM 4573 N N . THR A 1 583 ? 61.276 -2.219 -91.597 1.00 93.94 583 THR A N 1
ATOM 4574 C CA . THR A 1 583 ? 61.841 -2.977 -92.717 1.00 93.94 583 THR A CA 1
ATOM 4575 C C . THR A 1 583 ? 63.332 -2.706 -92.800 1.00 93.94 583 THR A C 1
ATOM 4577 O O . THR A 1 583 ? 63.740 -1.548 -92.847 1.00 93.94 583 THR A O 1
ATOM 4580 N N . LEU A 1 584 ? 64.131 -3.769 -92.834 1.00 95.25 584 LEU A N 1
ATOM 4581 C CA . LEU A 1 584 ? 65.565 -3.706 -93.081 1.00 95.25 584 LEU A CA 1
ATOM 4582 C C . LEU A 1 584 ? 65.852 -4.088 -94.537 1.00 95.25 584 LEU A C 1
ATOM 4584 O O . LEU A 1 584 ? 65.295 -5.060 -95.049 1.00 95.25 584 LEU A O 1
ATOM 4588 N N . TYR A 1 585 ? 66.724 -3.331 -95.197 1.00 95.06 585 TYR A N 1
ATOM 4589 C CA . TYR A 1 585 ? 67.015 -3.426 -96.629 1.00 95.06 585 TYR A CA 1
ATOM 4590 C C . TYR A 1 585 ? 68.432 -3.957 -96.868 1.00 95.06 585 TYR A C 1
ATOM 4592 O O . TYR A 1 585 ? 69.396 -3.451 -96.291 1.00 95.06 585 TYR A O 1
ATOM 4600 N N . ALA A 1 586 ? 68.569 -4.977 -97.715 1.00 93.38 586 ALA A N 1
ATOM 4601 C CA . ALA A 1 586 ? 69.854 -5.597 -98.033 1.00 93.38 586 ALA A CA 1
ATOM 4602 C C . ALA A 1 586 ? 70.681 -4.735 -98.998 1.00 93.38 586 ALA A C 1
ATOM 4604 O O . ALA A 1 586 ? 70.218 -4.389 -100.088 1.00 93.38 586 ALA A O 1
ATOM 4605 N N . LYS A 1 587 ? 71.928 -4.436 -98.632 1.00 93.12 587 LYS A N 1
ATOM 4606 C CA . LYS A 1 587 ? 72.878 -3.717 -99.490 1.00 93.12 587 LYS A CA 1
ATOM 4607 C C . LYS A 1 587 ? 73.779 -4.693 -100.245 1.00 93.12 587 LYS A C 1
ATOM 4609 O O . LYS A 1 587 ? 74.146 -5.746 -99.725 1.00 93.12 587 LYS A O 1
ATOM 4614 N N . TRP A 1 588 ? 74.151 -4.318 -101.467 1.00 91.81 588 TRP A N 1
ATOM 4615 C CA . TRP A 1 588 ? 74.888 -5.175 -102.394 1.00 91.81 588 TRP A CA 1
ATOM 4616 C C . TRP A 1 588 ? 76.025 -4.418 -103.090 1.00 91.81 588 TRP A C 1
ATOM 4618 O O . TRP A 1 588 ? 75.821 -3.295 -103.557 1.00 91.81 588 TRP A O 1
ATOM 4628 N N . SER A 1 589 ? 77.188 -5.055 -103.233 1.00 88.06 589 SER A N 1
ATOM 4629 C CA . SER A 1 589 ? 78.273 -4.625 -104.129 1.00 88.06 589 SER A CA 1
ATOM 4630 C C . SER A 1 589 ? 78.416 -5.594 -105.311 1.00 88.06 589 SER A C 1
ATOM 4632 O O . SER A 1 589 ? 77.948 -6.730 -105.248 1.00 88.06 589 SER A O 1
ATOM 4634 N N . ILE A 1 590 ? 79.006 -5.150 -106.426 1.00 83.62 590 ILE A N 1
ATOM 4635 C CA . ILE A 1 590 ? 79.180 -5.974 -107.638 1.00 83.62 590 ILE A CA 1
ATOM 4636 C C . ILE A 1 590 ? 80.531 -6.692 -107.583 1.00 83.62 590 ILE A C 1
ATOM 4638 O O . ILE A 1 590 ? 81.571 -6.045 -107.450 1.00 83.62 590 ILE A O 1
ATOM 4642 N N . ASN A 1 591 ? 80.529 -8.012 -107.781 1.00 74.19 591 ASN A N 1
ATOM 4643 C CA . ASN A 1 591 ? 81.752 -8.808 -107.875 1.00 74.19 591 ASN A CA 1
ATOM 4644 C C . ASN A 1 591 ? 82.429 -8.590 -109.239 1.00 74.19 591 ASN A C 1
ATOM 4646 O O . ASN A 1 591 ? 82.102 -9.252 -110.226 1.00 74.19 591 ASN A O 1
ATOM 4650 N N . VAL A 1 592 ? 83.375 -7.651 -109.305 1.00 58.41 592 VAL A N 1
ATOM 4651 C CA . VAL A 1 592 ? 84.162 -7.382 -110.518 1.00 58.41 592 VAL A CA 1
ATOM 4652 C C . VAL A 1 592 ? 85.253 -8.443 -110.674 1.00 58.41 592 VAL A C 1
ATOM 4654 O O . VAL A 1 592 ? 86.243 -8.435 -109.947 1.00 58.41 592 VAL A O 1
ATOM 4657 N N . ILE A 1 593 ? 85.074 -9.347 -111.637 1.00 48.53 593 ILE A N 1
ATOM 4658 C CA . ILE A 1 593 ? 86.092 -10.323 -112.041 1.00 48.53 593 ILE A CA 1
ATOM 4659 C C . ILE A 1 593 ? 86.925 -9.702 -113.169 1.00 48.53 593 ILE A C 1
ATOM 4661 O O . ILE A 1 593 ? 86.401 -9.458 -114.255 1.00 48.53 593 ILE A O 1
ATOM 4665 N N . ASP A 1 594 ? 88.207 -9.453 -112.904 1.00 42.25 594 ASP A N 1
ATOM 4666 C CA . ASP A 1 594 ? 89.213 -9.090 -113.912 1.00 42.25 594 ASP A CA 1
ATOM 4667 C C . ASP A 1 594 ? 90.051 -10.335 -114.260 1.00 42.25 594 ASP A C 1
ATOM 4669 O O . ASP A 1 594 ? 90.348 -11.150 -113.384 1.00 42.25 594 ASP A O 1
ATOM 4673 N N . ASP A 1 595 ? 90.396 -10.509 -115.536 1.00 38.72 595 ASP A N 1
ATOM 4674 C CA . ASP A 1 595 ? 91.009 -11.729 -116.083 1.00 38.72 595 ASP A CA 1
ATOM 4675 C C . ASP A 1 595 ? 92.269 -11.391 -116.885 1.00 38.72 595 ASP A C 1
ATOM 4677 O O . ASP A 1 595 ? 92.184 -10.979 -118.042 1.00 38.72 595 ASP A O 1
ATOM 4681 N N . ASN A 1 596 ? 93.442 -11.580 -116.270 1.00 37.78 596 ASN A N 1
ATOM 4682 C CA . ASN A 1 596 ? 94.717 -11.772 -116.966 1.00 37.78 596 ASN A CA 1
ATOM 4683 C C . ASN A 1 596 ? 95.715 -12.590 -116.113 1.00 37.78 596 ASN A C 1
ATOM 4685 O O . ASN A 1 596 ? 95.877 -12.358 -114.917 1.00 37.78 596 ASN A O 1
ATOM 4689 N N . GLN A 1 597 ? 96.393 -13.535 -116.777 1.00 36.81 597 GLN A N 1
ATOM 4690 C CA . GLN A 1 597 ? 97.455 -14.440 -116.281 1.00 36.81 597 GLN A CA 1
ATOM 4691 C C . GLN A 1 597 ? 98.762 -13.658 -115.944 1.00 36.81 597 GLN A C 1
ATOM 4693 O O . GLN A 1 597 ? 98.814 -12.457 -116.197 1.00 36.81 597 GLN A O 1
ATOM 4698 N N . GLU A 1 598 ? 99.891 -14.168 -115.417 1.00 35.81 598 GLU A N 1
ATOM 4699 C CA . GLU A 1 598 ? 100.564 -15.490 -115.246 1.00 35.81 598 GLU A CA 1
ATOM 4700 C C . GLU A 1 598 ? 101.649 -15.273 -114.112 1.00 35.81 598 GLU A C 1
ATOM 4702 O O . GLU A 1 598 ? 101.841 -14.124 -113.714 1.00 35.81 598 GLU A O 1
ATOM 4707 N N . ASP A 1 599 ? 102.450 -16.172 -113.504 1.00 36.91 599 ASP A N 1
ATOM 4708 C CA . ASP A 1 599 ? 102.782 -17.609 -113.626 1.00 36.91 599 ASP A CA 1
ATOM 4709 C C . ASP A 1 599 ? 103.602 -18.107 -112.380 1.00 36.91 599 ASP A C 1
ATOM 4711 O O . ASP A 1 599 ? 104.177 -17.280 -111.672 1.00 36.91 599 ASP A O 1
ATOM 4715 N N . LYS A 1 600 ? 103.799 -19.437 -112.232 1.00 32.72 600 LYS A N 1
ATOM 4716 C CA . LYS A 1 600 ? 104.892 -20.183 -111.521 1.00 32.72 600 LYS A CA 1
ATOM 4717 C C . LYS A 1 600 ? 105.116 -20.046 -109.984 1.00 32.72 600 LYS A C 1
ATOM 4719 O O . LYS A 1 600 ? 105.016 -18.956 -109.434 1.00 32.72 600 LYS A O 1
ATOM 4724 N N . PRO A 1 601 ? 105.685 -21.087 -109.313 1.00 45.66 601 PRO A N 1
ATOM 4725 C CA . PRO A 1 601 ? 105.658 -22.533 -109.613 1.00 45.66 601 PRO A CA 1
ATOM 4726 C C . PRO A 1 601 ? 105.371 -23.460 -108.397 1.00 45.66 601 PRO A C 1
ATOM 4728 O O . PRO A 1 601 ? 105.637 -23.119 -107.249 1.00 45.66 601 PRO A O 1
ATOM 4731 N N . ASN A 1 602 ? 104.928 -24.692 -108.680 1.00 39.56 602 ASN A N 1
ATOM 4732 C CA . ASN A 1 602 ? 104.895 -25.834 -107.743 1.00 39.56 602 ASN A CA 1
ATOM 4733 C C . ASN A 1 602 ? 106.314 -26.430 -107.559 1.00 39.56 602 ASN A C 1
ATOM 4735 O O . ASN A 1 602 ? 107.080 -26.401 -108.531 1.00 39.56 602 ASN A O 1
ATOM 4739 N N . PRO A 1 603 ? 106.695 -26.926 -106.362 1.00 45.16 603 PRO A N 1
ATOM 4740 C CA . PRO A 1 603 ? 106.597 -28.374 -106.056 1.00 45.16 603 PRO A CA 1
ATOM 4741 C C . PRO A 1 603 ? 106.228 -28.654 -104.559 1.00 45.16 603 PRO A C 1
ATOM 4743 O O . PRO A 1 603 ? 105.892 -27.712 -103.849 1.00 45.16 603 PRO A O 1
ATOM 4746 N N . GLU A 1 604 ? 106.228 -29.863 -103.963 1.00 33.50 604 GLU A N 1
ATOM 4747 C CA . GLU A 1 604 ? 106.778 -31.195 -104.329 1.00 33.50 604 GLU A CA 1
ATOM 4748 C C . GLU A 1 604 ? 105.892 -32.367 -103.778 1.00 33.50 604 GLU A C 1
ATOM 4750 O O . GLU A 1 604 ? 104.740 -32.490 -104.191 1.00 33.50 604 GLU A O 1
ATOM 4755 N N . GLU A 1 605 ? 106.400 -33.216 -102.866 1.00 34.41 605 GLU A N 1
ATOM 4756 C CA . GLU A 1 605 ? 105.817 -34.464 -102.303 1.00 34.41 605 GLU A CA 1
ATOM 4757 C C . GLU A 1 605 ? 105.449 -34.308 -100.799 1.00 34.41 605 GLU A C 1
ATOM 4759 O O . GLU A 1 605 ? 106.063 -33.521 -100.082 1.00 34.41 605 GLU A O 1
ATOM 4764 N N . ASP A 1 606 ? 104.327 -34.851 -100.303 1.00 35.75 606 ASP A N 1
ATOM 4765 C CA . ASP A 1 606 ? 104.195 -36.151 -99.595 1.00 35.75 606 ASP A CA 1
ATOM 4766 C C . ASP A 1 606 ? 105.301 -36.486 -98.566 1.00 35.75 606 ASP A C 1
ATOM 4768 O O . ASP A 1 606 ? 106.433 -36.762 -98.958 1.00 35.75 606 ASP A O 1
ATOM 4772 N N . ASN A 1 607 ? 104.959 -36.541 -97.263 1.00 31.55 607 ASN A N 1
ATOM 4773 C CA . ASN A 1 607 ? 105.157 -37.727 -96.401 1.00 31.55 607 ASN A CA 1
ATOM 4774 C C . ASN A 1 607 ? 104.604 -37.565 -94.960 1.00 31.55 607 ASN A C 1
ATOM 4776 O O . ASN A 1 607 ? 104.124 -36.509 -94.550 1.00 31.55 607 ASN A O 1
ATOM 4780 N N . SER A 1 608 ? 104.633 -38.674 -94.217 1.00 31.94 608 SER A N 1
ATOM 4781 C CA . SER A 1 608 ? 103.953 -38.964 -92.946 1.00 31.94 608 SER A CA 1
ATOM 4782 C C . SER A 1 608 ? 104.554 -38.402 -91.636 1.00 31.94 608 SER A C 1
ATOM 4784 O O . SER A 1 608 ? 105.725 -38.049 -91.575 1.00 31.94 608 SER A O 1
ATOM 4786 N N . GLU A 1 609 ? 103.765 -38.582 -90.561 1.00 32.06 609 GLU A N 1
ATOM 4787 C CA . GLU A 1 609 ? 104.142 -39.034 -89.195 1.00 32.06 609 GLU A CA 1
ATOM 4788 C C . GLU A 1 609 ? 104.079 -38.085 -87.963 1.00 32.06 609 GLU A C 1
ATOM 4790 O O . GLU A 1 609 ? 104.826 -37.129 -87.815 1.00 32.06 609 GLU A O 1
ATOM 4795 N N . ASN A 1 610 ? 103.233 -38.524 -87.012 1.00 29.00 610 ASN A N 1
ATOM 4796 C CA . ASN A 1 610 ? 103.460 -38.705 -85.565 1.00 29.00 610 ASN A CA 1
ATOM 4797 C C . ASN A 1 610 ? 103.718 -37.546 -84.562 1.00 29.00 610 ASN A C 1
ATOM 4799 O O . ASN A 1 610 ? 104.786 -36.957 -84.517 1.00 29.00 610 ASN A O 1
ATOM 4803 N N . ILE A 1 611 ? 102.786 -37.482 -83.586 1.00 30.03 611 ILE A N 1
ATOM 4804 C CA . ILE A 1 611 ? 102.976 -37.443 -82.109 1.00 30.03 611 ILE A CA 1
ATOM 4805 C C . ILE A 1 611 ? 103.733 -36.243 -81.484 1.00 30.03 611 ILE A C 1
ATOM 4807 O O . ILE A 1 611 ? 104.876 -35.972 -81.814 1.00 30.03 611 ILE A O 1
ATOM 4811 N N . VAL A 1 612 ? 103.133 -35.621 -80.452 1.00 31.09 612 VAL A N 1
ATOM 4812 C CA . VAL A 1 612 ? 103.658 -35.473 -79.061 1.00 31.09 612 VAL A CA 1
ATOM 4813 C C . VAL A 1 612 ? 102.772 -34.492 -78.269 1.00 31.09 612 VAL A C 1
ATOM 4815 O O . VAL A 1 612 ? 102.517 -33.375 -78.706 1.00 31.09 612 VAL A O 1
ATOM 4818 N N . ILE A 1 613 ? 102.349 -34.912 -77.070 1.00 43.06 613 ILE A N 1
ATOM 4819 C CA . ILE A 1 613 ? 101.828 -34.056 -75.989 1.00 43.06 613 ILE A CA 1
ATOM 4820 C C . ILE A 1 613 ? 102.910 -33.990 -74.898 1.00 43.06 613 ILE A C 1
ATOM 4822 O O . ILE A 1 613 ? 103.477 -35.034 -74.575 1.00 43.06 613 ILE A O 1
ATOM 4826 N N . PRO A 1 614 ? 103.166 -32.810 -74.314 1.00 42.78 614 PRO A N 1
ATOM 4827 C CA . PRO A 1 614 ? 103.460 -32.664 -72.877 1.00 42.78 614 PRO A CA 1
ATOM 4828 C C . PRO A 1 614 ? 102.318 -31.865 -72.200 1.00 42.78 614 PRO A C 1
ATOM 4830 O O . PRO A 1 614 ? 101.763 -30.957 -72.814 1.00 42.78 614 PRO A O 1
ATOM 4833 N N . GLU A 1 615 ? 101.774 -32.253 -71.039 1.00 30.77 615 GLU A N 1
ATOM 4834 C CA . GLU A 1 615 ? 102.379 -32.142 -69.686 1.00 30.77 615 GLU A CA 1
ATOM 4835 C C . GLU A 1 615 ? 102.703 -30.671 -69.347 1.00 30.77 615 GLU A C 1
ATOM 4837 O O . GLU A 1 615 ? 103.500 -30.046 -70.037 1.00 30.77 615 GLU A O 1
ATOM 4842 N N . ALA A 1 616 ? 102.020 -30.003 -68.405 1.00 31.23 616 ALA A N 1
ATOM 4843 C CA . ALA A 1 616 ? 102.096 -30.105 -66.926 1.00 31.23 616 ALA A CA 1
ATOM 4844 C C . ALA A 1 616 ? 102.341 -28.650 -66.404 1.00 31.23 616 ALA A C 1
ATOM 4846 O O . ALA A 1 616 ? 102.756 -27.810 -67.199 1.00 31.23 616 ALA A O 1
ATOM 4847 N N . GLU A 1 617 ? 102.105 -28.200 -65.164 1.00 33.38 617 GLU A N 1
ATOM 4848 C CA . GLU A 1 617 ? 101.632 -28.771 -63.883 1.00 33.38 617 GLU A CA 1
ATOM 4849 C C . GLU A 1 617 ? 101.264 -27.589 -62.925 1.00 33.38 617 GLU A C 1
ATOM 4851 O O . GLU A 1 617 ? 101.835 -26.523 -63.130 1.00 33.38 617 GLU A O 1
ATOM 4856 N N . ILE A 1 618 ? 100.443 -27.804 -61.863 1.00 36.69 618 ILE A N 1
ATOM 4857 C CA . ILE A 1 618 ? 100.529 -27.155 -60.499 1.00 36.69 618 ILE A CA 1
ATOM 4858 C C . ILE A 1 618 ? 100.342 -25.600 -60.409 1.00 36.69 618 ILE A C 1
ATOM 4860 O O . ILE A 1 618 ? 100.779 -24.870 -61.285 1.00 36.69 618 ILE A O 1
ATOM 4864 N N . GLU A 1 619 ? 99.736 -24.909 -59.422 1.00 37.00 619 GLU A N 1
ATOM 4865 C CA . GLU A 1 619 ? 99.016 -25.069 -58.117 1.00 37.00 619 GLU A CA 1
ATOM 4866 C C . GLU A 1 619 ? 98.310 -23.685 -57.856 1.00 37.00 619 GLU A C 1
ATOM 4868 O O . GLU A 1 619 ? 98.616 -22.740 -58.586 1.00 37.00 619 GLU A O 1
ATOM 4873 N N . ASP A 1 620 ? 97.435 -23.333 -56.894 1.00 36.28 620 ASP A N 1
ATOM 4874 C CA . ASP A 1 620 ? 96.554 -23.902 -55.833 1.00 36.28 620 ASP A CA 1
ATOM 4875 C C . ASP A 1 620 ? 95.625 -22.702 -55.390 1.00 36.28 620 ASP A C 1
ATOM 4877 O O . ASP A 1 620 ? 95.954 -21.564 -55.730 1.00 36.28 620 ASP A O 1
ATOM 4881 N N . ASN A 1 621 ? 94.503 -22.711 -54.642 1.00 34.44 621 ASN A N 1
ATOM 4882 C CA . ASN A 1 621 ? 93.602 -23.682 -53.989 1.00 34.44 621 ASN A CA 1
ATOM 4883 C C . ASN A 1 621 ? 92.262 -22.959 -53.618 1.00 34.44 621 ASN A C 1
ATOM 4885 O O . ASN A 1 621 ? 92.236 -21.731 -53.636 1.00 34.44 621 ASN A O 1
ATOM 4889 N N . ASN A 1 622 ? 91.259 -23.690 -53.093 1.00 32.56 622 ASN A N 1
ATOM 4890 C CA . ASN A 1 622 ? 90.214 -23.259 -52.120 1.00 32.56 622 ASN A CA 1
ATOM 4891 C C . ASN A 1 622 ? 89.180 -22.144 -52.501 1.00 32.56 622 ASN A C 1
ATOM 4893 O O . ASN A 1 622 ? 89.526 -21.116 -53.064 1.00 32.56 622 ASN A O 1
ATOM 4897 N N . ASP A 1 623 ? 87.889 -22.214 -52.121 1.00 32.62 623 ASP A N 1
ATOM 4898 C CA . ASP A 1 623 ? 87.136 -23.340 -51.536 1.00 32.62 623 ASP A CA 1
ATOM 4899 C C . ASP A 1 623 ? 85.608 -23.327 -51.832 1.00 32.62 623 ASP A C 1
ATOM 4901 O O . ASP A 1 623 ? 85.008 -22.264 -51.958 1.00 32.62 623 ASP A O 1
ATOM 4905 N N . LYS A 1 624 ? 85.026 -24.539 -51.885 1.00 35.34 624 LYS A N 1
ATOM 4906 C CA . LYS A 1 624 ? 83.620 -25.004 -51.703 1.00 35.34 624 LYS A CA 1
ATOM 4907 C C . LYS A 1 624 ? 82.425 -24.051 -51.972 1.00 35.34 624 LYS A C 1
ATOM 4909 O O . LYS A 1 624 ? 82.222 -23.085 -51.247 1.00 35.34 624 LYS A O 1
ATOM 4914 N N . ASN A 1 625 ? 81.601 -24.337 -52.998 1.00 31.11 625 ASN A N 1
ATOM 4915 C CA . ASN A 1 625 ? 80.393 -25.222 -53.022 1.00 31.11 625 ASN A CA 1
ATOM 4916 C C . ASN A 1 625 ? 79.100 -24.532 -52.502 1.00 31.11 625 ASN A C 1
ATOM 4918 O O . ASN A 1 625 ? 79.079 -24.045 -51.378 1.00 31.11 625 ASN A O 1
ATOM 4922 N N . ASP A 1 626 ? 78.045 -24.333 -53.310 1.00 34.91 626 ASP A N 1
ATOM 4923 C CA . ASP A 1 626 ? 77.058 -25.294 -53.892 1.00 34.91 626 ASP A CA 1
ATOM 4924 C C . ASP A 1 626 ? 75.891 -25.628 -52.929 1.00 34.91 626 ASP A C 1
ATOM 4926 O O . ASP A 1 626 ? 76.137 -25.966 -51.775 1.00 34.91 626 ASP A O 1
ATOM 4930 N N . THR A 1 627 ? 74.616 -25.314 -53.237 1.00 35.28 627 THR A N 1
ATOM 4931 C CA . THR A 1 627 ? 73.639 -25.982 -54.159 1.00 35.28 627 THR A CA 1
ATOM 4932 C C . THR A 1 627 ? 73.230 -27.405 -53.693 1.00 35.28 627 THR A C 1
ATOM 4934 O O . THR A 1 627 ? 73.998 -28.076 -53.015 1.00 35.28 627 THR A O 1
ATOM 4937 N N . GLU A 1 628 ? 72.016 -27.939 -53.911 1.00 35.19 628 GLU A N 1
ATOM 4938 C CA . GLU A 1 628 ? 70.824 -27.463 -54.645 1.00 35.19 628 GLU A CA 1
ATOM 4939 C C . GLU A 1 628 ? 69.493 -27.961 -53.988 1.00 35.19 628 GLU A C 1
ATOM 4941 O O . GLU A 1 628 ? 69.428 -28.164 -52.777 1.00 35.19 628 GLU A O 1
ATOM 4946 N N . ASN A 1 629 ? 68.410 -28.108 -54.766 1.00 38.94 629 ASN A N 1
ATOM 4947 C CA . ASN A 1 629 ? 67.035 -28.463 -54.360 1.00 38.94 629 ASN A CA 1
ATOM 4948 C C . ASN A 1 629 ? 66.789 -30.008 -54.340 1.00 38.94 629 ASN A C 1
ATOM 4950 O O . ASN A 1 629 ? 67.730 -30.764 -54.549 1.00 38.94 629 ASN A O 1
ATOM 4954 N N . VAL A 1 630 ? 65.520 -30.454 -54.182 1.00 34.84 630 VAL A N 1
ATOM 4955 C CA . VAL A 1 630 ? 64.903 -31.785 -54.501 1.00 34.84 630 VAL A CA 1
ATOM 4956 C C . VAL A 1 630 ? 64.276 -32.584 -53.318 1.00 34.84 630 VAL A C 1
ATOM 4958 O O . VAL A 1 630 ? 64.827 -32.709 -52.230 1.00 34.84 630 VAL A O 1
ATOM 4961 N N . LEU A 1 631 ? 63.078 -33.145 -53.576 1.00 34.28 631 LEU A N 1
ATOM 4962 C CA . LEU A 1 631 ? 62.217 -34.057 -52.769 1.00 34.28 631 LEU A CA 1
ATOM 4963 C C . LEU A 1 631 ? 62.267 -35.505 -53.369 1.00 34.28 631 LEU A C 1
ATOM 4965 O O . LEU A 1 631 ? 62.801 -35.601 -54.474 1.00 34.28 631 LEU A O 1
ATOM 4969 N N . PRO A 1 632 ? 61.690 -36.621 -52.812 1.00 51.59 632 PRO A N 1
ATOM 4970 C CA . PRO A 1 632 ? 60.608 -36.724 -51.802 1.00 51.59 632 PRO A CA 1
ATOM 4971 C C . PRO A 1 632 ? 60.612 -37.969 -50.826 1.00 51.59 632 PRO A C 1
ATOM 4973 O O . PRO A 1 632 ? 61.491 -38.822 -50.847 1.00 51.59 632 PRO A O 1
ATOM 4976 N N . THR A 1 633 ? 59.490 -38.157 -50.095 1.00 34.50 633 THR A N 1
ATOM 4977 C CA . THR A 1 633 ? 58.855 -39.426 -49.592 1.00 34.50 633 THR A CA 1
ATOM 4978 C C . THR A 1 633 ? 59.267 -40.179 -48.293 1.00 34.50 633 THR A C 1
ATOM 4980 O O . THR A 1 633 ? 60.428 -40.427 -48.002 1.00 34.50 633 THR A O 1
ATOM 4983 N N . THR A 1 634 ? 58.214 -40.719 -47.634 1.00 34.19 634 THR A N 1
ATOM 4984 C CA . THR A 1 634 ? 58.128 -41.711 -46.515 1.00 34.19 634 THR A CA 1
ATOM 4985 C C . THR A 1 634 ? 58.486 -41.238 -45.087 1.00 34.19 634 THR A C 1
ATOM 4987 O O . THR A 1 634 ? 59.438 -40.494 -44.911 1.00 34.19 634 THR A O 1
ATOM 4990 N N . GLY A 1 635 ? 57.772 -41.629 -44.011 1.00 30.47 635 GLY A N 1
ATOM 4991 C CA . GLY A 1 635 ? 56.498 -42.377 -43.889 1.00 30.47 635 GLY A CA 1
ATOM 4992 C C . GLY A 1 635 ? 56.110 -42.722 -42.421 1.00 30.47 635 GLY A C 1
ATOM 4993 O O . GLY A 1 635 ? 56.927 -42.514 -41.535 1.00 30.47 635 GLY A O 1
ATOM 4994 N N . VAL A 1 636 ? 54.907 -43.310 -42.206 1.00 33.03 636 VAL A N 1
ATOM 4995 C CA . VAL A 1 636 ? 54.332 -43.919 -40.952 1.00 33.03 636 VAL A CA 1
ATOM 4996 C C . VAL A 1 636 ? 54.173 -43.022 -39.684 1.00 33.03 636 VAL A C 1
ATOM 4998 O O . VAL A 1 636 ? 54.957 -42.112 -39.479 1.00 33.03 636 VAL A O 1
ATOM 5001 N N . ALA A 1 637 ? 53.189 -43.181 -38.769 1.00 30.86 637 ALA A N 1
ATOM 5002 C CA . ALA A 1 637 ? 52.049 -44.118 -38.615 1.00 30.86 637 ALA A CA 1
ATOM 5003 C C . ALA A 1 637 ? 50.847 -43.520 -37.802 1.00 30.86 637 ALA A C 1
ATOM 5005 O O . ALA A 1 637 ? 50.937 -42.431 -37.247 1.00 30.86 637 ALA A O 1
ATOM 5006 N N . ASN A 1 638 ? 49.746 -44.293 -37.732 1.00 30.42 638 ASN A N 1
ATOM 5007 C CA . ASN A 1 638 ? 48.473 -44.182 -36.962 1.00 30.42 638 ASN A CA 1
ATOM 5008 C C . ASN A 1 638 ? 48.604 -43.748 -35.465 1.00 30.42 638 ASN A C 1
ATOM 5010 O O . ASN A 1 638 ? 49.695 -43.830 -34.916 1.00 30.42 638 ASN A O 1
ATOM 5014 N N . THR A 1 639 ? 47.579 -43.374 -34.664 1.00 30.00 639 THR A N 1
ATOM 5015 C CA . THR A 1 639 ? 46.082 -43.523 -34.648 1.00 30.00 639 THR A CA 1
ATOM 5016 C C . THR A 1 639 ? 45.544 -42.498 -33.603 1.00 30.00 639 THR A C 1
ATOM 5018 O O . THR A 1 639 ? 46.209 -42.318 -32.591 1.00 30.00 639 THR A O 1
ATOM 5021 N N . ILE A 1 640 ? 44.508 -41.660 -33.783 1.00 29.19 640 ILE A N 1
ATOM 5022 C CA . ILE A 1 640 ? 43.034 -41.850 -33.891 1.00 29.19 640 ILE A CA 1
ATOM 5023 C C . ILE A 1 640 ? 42.270 -42.263 -32.588 1.00 29.19 640 ILE A C 1
ATOM 5025 O O . ILE A 1 640 ? 42.462 -43.345 -32.051 1.00 29.19 640 ILE A O 1
ATOM 5029 N N . SER A 1 641 ? 41.351 -41.362 -32.175 1.00 29.05 641 SER A N 1
ATOM 5030 C CA . SER A 1 641 ? 40.093 -41.472 -31.376 1.00 29.05 641 SER A CA 1
ATOM 5031 C C . SER A 1 641 ? 40.003 -42.124 -29.970 1.00 29.05 641 SER A C 1
ATOM 5033 O O . SER A 1 641 ? 39.948 -43.341 -29.836 1.00 29.05 641 SER A O 1
ATOM 5035 N N . LYS A 1 642 ? 39.739 -41.287 -28.947 1.00 29.86 642 LYS A N 1
ATOM 5036 C CA . LYS A 1 642 ? 38.389 -40.972 -28.385 1.00 29.86 642 LYS A CA 1
ATOM 5037 C C . LYS A 1 642 ? 37.368 -42.129 -28.219 1.00 29.86 642 LYS A C 1
ATOM 5039 O O . LYS A 1 642 ? 36.900 -42.626 -29.236 1.00 29.86 642 LYS A O 1
ATOM 5044 N N . ILE A 1 643 ? 36.896 -42.392 -26.981 1.00 26.62 643 ILE A N 1
ATOM 5045 C CA . ILE A 1 643 ? 35.464 -42.466 -26.545 1.00 26.62 643 ILE A CA 1
ATOM 5046 C C . ILE A 1 643 ? 35.334 -42.758 -25.022 1.00 26.62 643 ILE A C 1
ATOM 5048 O O . ILE A 1 643 ? 36.320 -43.046 -24.350 1.00 26.62 643 ILE A O 1
ATOM 5052 N N . GLU A 1 644 ? 34.129 -42.546 -24.483 1.00 28.61 644 GLU A N 1
ATOM 5053 C CA . GLU A 1 644 ? 33.705 -42.484 -23.070 1.00 28.61 644 GLU A CA 1
ATOM 5054 C C . GLU A 1 644 ? 33.535 -43.856 -22.368 1.00 28.61 644 GLU A C 1
ATOM 5056 O O . GLU A 1 644 ? 33.478 -44.896 -23.022 1.00 28.61 644 GLU A O 1
ATOM 5061 N N . GLY A 1 645 ? 33.359 -43.860 -21.034 1.00 25.95 645 GLY A N 1
ATOM 5062 C CA . GLY A 1 645 ? 32.929 -45.054 -20.281 1.00 25.95 645 GLY A CA 1
ATOM 5063 C C . GLY A 1 645 ? 33.070 -44.962 -18.752 1.00 25.95 645 GLY A C 1
ATOM 5064 O O . GLY A 1 645 ? 34.107 -45.314 -18.198 1.00 25.95 645 GLY A O 1
ATOM 5065 N N . SER A 1 646 ? 32.024 -44.518 -18.050 1.00 28.16 646 SER A N 1
ATOM 5066 C CA . SER A 1 646 ? 31.975 -44.440 -16.574 1.00 28.16 646 SER A CA 1
ATOM 5067 C C . SER A 1 646 ? 31.838 -45.813 -15.896 1.00 28.16 646 SER A C 1
ATOM 5069 O O . SER A 1 646 ? 31.071 -46.621 -16.408 1.00 28.16 646 SER A O 1
ATOM 5071 N N . LEU A 1 647 ? 32.426 -46.020 -14.695 1.00 25.58 647 LEU A N 1
ATOM 5072 C CA . LEU A 1 647 ? 31.709 -46.510 -13.484 1.00 25.58 647 LEU A CA 1
ATOM 5073 C C . LEU A 1 647 ? 32.571 -46.635 -12.185 1.00 25.58 647 LEU A C 1
ATOM 5075 O O . LEU A 1 647 ? 33.547 -47.370 -12.147 1.00 25.58 647 LEU A O 1
ATOM 5079 N N . ILE A 1 648 ? 32.081 -46.014 -11.095 1.00 27.05 648 ILE A N 1
ATOM 5080 C CA . ILE A 1 648 ? 31.828 -46.605 -9.748 1.00 27.05 648 ILE A CA 1
ATOM 5081 C C . ILE A 1 648 ? 32.980 -47.183 -8.854 1.00 27.05 648 ILE A C 1
ATOM 5083 O O . ILE A 1 648 ? 33.513 -48.255 -9.111 1.00 27.05 648 ILE A O 1
ATOM 5087 N N . LEU A 1 649 ? 33.222 -46.533 -7.688 1.00 24.67 649 LEU A N 1
ATOM 5088 C CA . LEU A 1 649 ? 33.006 -47.009 -6.282 1.00 24.67 649 LEU A CA 1
ATOM 5089 C C . LEU A 1 649 ? 34.101 -46.666 -5.216 1.00 24.67 649 LEU A C 1
ATOM 5091 O O . LEU A 1 649 ? 35.270 -46.975 -5.384 1.00 24.67 649 LEU A O 1
ATOM 5095 N N . LEU A 1 650 ? 33.629 -46.133 -4.071 1.00 24.78 650 LEU A N 1
ATOM 5096 C CA . LEU A 1 650 ? 34.143 -46.137 -2.672 1.00 24.78 650 LEU A CA 1
ATOM 5097 C C . LEU A 1 650 ? 35.637 -45.912 -2.308 1.00 24.78 650 LEU A C 1
ATOM 5099 O O . LEU A 1 650 ? 36.497 -46.729 -2.607 1.00 24.78 650 LEU A O 1
ATOM 5103 N N . GLY A 1 651 ? 35.839 -45.032 -1.307 1.00 24.89 651 GLY A N 1
ATOM 5104 C CA . GLY A 1 651 ? 36.255 -45.533 0.021 1.00 24.89 651 GLY A CA 1
ATOM 5105 C C . GLY A 1 651 ? 37.341 -44.772 0.806 1.00 24.89 651 GLY A C 1
ATOM 5106 O O . GLY A 1 651 ? 38.512 -45.088 0.642 1.00 24.89 651 GLY A O 1
ATOM 5107 N N . CYS A 1 652 ? 36.931 -43.859 1.708 1.00 28.22 652 CYS A N 1
ATOM 5108 C CA . CYS A 1 652 ? 37.452 -43.564 3.077 1.00 28.22 652 CYS A CA 1
ATOM 5109 C C . CYS A 1 652 ? 37.027 -42.128 3.505 1.00 28.22 652 CYS A C 1
ATOM 5111 O O . CYS A 1 652 ? 37.001 -41.250 2.653 1.00 28.22 652 CYS A O 1
ATOM 5113 N N . VAL A 1 653 ? 36.542 -41.781 4.715 1.00 29.55 653 VAL A N 1
ATOM 5114 C CA . VAL A 1 653 ? 36.844 -42.176 6.122 1.00 29.55 653 VAL A CA 1
ATOM 5115 C C . VAL A 1 653 ? 38.166 -41.564 6.611 1.00 29.55 653 VAL A C 1
ATOM 5117 O O . VAL A 1 653 ? 39.194 -41.873 6.029 1.00 29.55 653 VAL A O 1
ATOM 5120 N N . PHE A 1 654 ? 38.269 -40.729 7.660 1.00 33.00 654 PHE A N 1
ATOM 5121 C CA . PHE A 1 654 ? 37.353 -40.063 8.633 1.00 33.00 654 PHE A CA 1
ATOM 5122 C C . PHE A 1 654 ? 38.125 -38.787 9.135 1.00 33.00 654 PHE A C 1
ATOM 5124 O O . PHE A 1 654 ? 39.330 -38.721 8.906 1.00 33.00 654 PHE A O 1
ATOM 5131 N N . ILE A 1 655 ? 37.567 -37.724 9.748 1.00 31.95 655 ILE A N 1
ATOM 5132 C CA . ILE A 1 655 ? 37.333 -37.572 11.210 1.00 31.95 655 ILE A CA 1
ATOM 5133 C C . ILE A 1 655 ? 36.743 -36.160 11.532 1.00 31.95 655 ILE A C 1
ATOM 5135 O O . ILE A 1 655 ? 37.218 -35.160 11.008 1.00 31.95 655 ILE A O 1
ATOM 5139 N N . ILE A 1 656 ? 35.696 -36.124 12.378 1.00 29.11 656 ILE A N 1
ATOM 5140 C CA . ILE A 1 656 ? 35.407 -35.260 13.569 1.00 29.11 656 ILE A CA 1
ATOM 5141 C C . ILE A 1 656 ? 36.332 -34.023 13.810 1.00 29.11 656 ILE A C 1
ATOM 5143 O O . ILE A 1 656 ? 37.542 -34.155 13.707 1.00 29.11 656 ILE A O 1
ATOM 5147 N N . LEU A 1 657 ? 35.913 -32.805 14.209 1.00 32.12 657 LEU A N 1
ATOM 5148 C CA . LEU A 1 657 ? 34.857 -32.278 15.118 1.00 32.12 657 LEU A CA 1
ATOM 5149 C C . LEU A 1 657 ? 34.255 -30.965 14.539 1.00 32.12 657 LEU A C 1
ATOM 5151 O O . LEU A 1 657 ? 34.913 -30.312 13.741 1.00 32.12 657 LEU A O 1
ATOM 5155 N N . TYR A 1 658 ? 33.024 -30.525 14.852 1.00 29.73 658 TYR A N 1
ATOM 5156 C CA . TYR A 1 658 ? 32.569 -30.017 16.165 1.00 29.73 658 TYR A CA 1
ATOM 5157 C C . TYR A 1 658 ? 31.020 -30.051 16.303 1.00 29.73 658 TYR A C 1
ATOM 5159 O O . TYR A 1 658 ? 30.305 -30.007 15.304 1.00 29.73 658 TYR A O 1
ATOM 5167 N N . LEU A 1 659 ? 30.495 -30.138 17.534 1.00 30.42 659 LEU A N 1
ATOM 5168 C CA . LEU A 1 659 ? 29.050 -30.146 17.875 1.00 30.42 659 LEU A CA 1
ATOM 5169 C C . LEU A 1 659 ? 28.572 -28.694 18.117 1.00 30.42 659 LEU A C 1
ATOM 5171 O O . LEU A 1 659 ? 29.373 -27.871 18.540 1.00 30.42 659 LEU A O 1
ATOM 5175 N N . LYS A 1 660 ? 27.360 -28.229 17.787 1.00 31.92 660 LYS A N 1
ATOM 5176 C CA . LYS A 1 660 ? 25.977 -28.699 18.029 1.00 31.92 660 LYS A CA 1
ATOM 5177 C C . LYS A 1 660 ? 25.508 -28.627 19.499 1.00 31.92 660 LYS A C 1
ATOM 5179 O O . LYS A 1 660 ? 26.202 -29.082 20.398 1.00 31.92 660 LYS A O 1
ATOM 5184 N N . ASP A 1 661 ? 24.271 -28.136 19.661 1.00 36.75 661 ASP A N 1
ATOM 5185 C CA . ASP A 1 661 ? 23.490 -27.891 20.888 1.00 36.75 661 ASP A CA 1
ATOM 5186 C C . ASP A 1 661 ? 24.050 -26.744 21.773 1.00 36.75 661 ASP A C 1
ATOM 5188 O O . ASP A 1 661 ? 25.246 -26.639 22.008 1.00 36.75 661 ASP A O 1
ATOM 5192 N N . LYS A 1 662 ? 23.224 -25.820 22.291 1.00 32.22 662 LYS A N 1
ATOM 5193 C CA . LYS A 1 662 ? 22.011 -26.118 23.072 1.00 32.22 662 LYS A CA 1
ATOM 5194 C C . LYS A 1 662 ? 20.970 -24.987 23.093 1.00 32.22 662 LYS A C 1
ATOM 5196 O O . LYS A 1 662 ? 21.320 -23.819 23.204 1.00 32.22 662 LYS A O 1
ATOM 5201 N N . VAL A 1 663 ? 19.694 -25.368 23.162 1.00 41.22 663 VAL A N 1
ATOM 5202 C CA . VAL A 1 663 ? 18.599 -24.531 23.692 1.00 41.22 663 VAL A CA 1
ATOM 5203 C C . VAL A 1 663 ? 18.477 -24.770 25.201 1.00 41.22 663 VAL A C 1
ATOM 5205 O O . VAL A 1 663 ? 18.433 -25.934 25.612 1.00 41.22 663 VAL A O 1
ATOM 5208 N N . LYS A 1 664 ? 18.351 -23.715 26.024 1.00 37.44 664 LYS A N 1
ATOM 5209 C CA . LYS A 1 664 ? 17.546 -23.768 27.263 1.00 37.44 664 LYS A CA 1
ATOM 5210 C C . LYS A 1 664 ? 17.207 -22.396 27.863 1.00 37.44 664 LYS A C 1
ATOM 5212 O O . LYS A 1 664 ? 17.954 -21.440 27.713 1.00 37.44 664 LYS A O 1
ATOM 5217 N N . ASN A 1 665 ? 16.062 -22.370 28.541 1.00 41.09 665 ASN A N 1
ATOM 5218 C CA . ASN A 1 665 ? 15.339 -21.197 29.030 1.00 41.09 665 ASN A CA 1
ATOM 5219 C C . ASN A 1 665 ? 15.854 -20.653 30.383 1.00 41.09 665 ASN A C 1
ATOM 5221 O O . ASN A 1 665 ? 16.509 -21.384 31.123 1.00 41.09 665 ASN A O 1
ATOM 5225 N N . ASN A 1 666 ? 15.360 -19.454 30.727 1.00 34.97 666 ASN A N 1
ATOM 5226 C CA . ASN A 1 666 ? 15.150 -18.873 32.066 1.00 34.97 666 ASN A CA 1
ATOM 5227 C C . ASN A 1 666 ? 16.361 -18.741 33.012 1.00 34.97 666 ASN A C 1
ATOM 5229 O O . ASN A 1 666 ? 16.811 -19.726 33.599 1.00 34.97 666 ASN A O 1
ATOM 5233 N N . ILE A 1 667 ? 16.720 -17.493 33.328 1.00 41.25 667 ILE A N 1
ATOM 5234 C CA . ILE A 1 667 ? 16.205 -16.788 34.524 1.00 41.25 667 ILE A CA 1
ATOM 5235 C C . ILE A 1 667 ? 15.702 -15.412 34.070 1.00 41.25 667 ILE A C 1
ATOM 5237 O O . ILE A 1 667 ? 16.297 -14.900 33.097 1.00 41.25 667 ILE A O 1
#

InterPro domains:
  IPR001611 Leucine-rich repeat [PS51450] (108-129)
  IPR013378 Internalin B-like, B-repeat [PF09479] (377-443)
  IPR013378 Internalin B-like, B-repeat [PF09479] (449-515)
  IPR013378 Internalin B-like, B-repeat [PF09479] (521-587)
  IPR013378 Internalin B-like, B-repeat [TIGR02543] (407-446)
  IPR013378 Internalin B-like, B-repeat [TIGR02543] (479-518)
  IPR013378 Internalin B-like, B-repeat [TIGR02543] (551-591)
  IPR032675 Leucine-rich repeat domain superfamily [G3DSA:3.80.10.10] (23-293)
  IPR042229 Listeria-Bacteroides repeat domain superfamily [G3DSA:2.60.40.4270] (374-445)
  IPR042229 Listeria-Bacteroides repeat domain superfamily [G3DSA:2.60.40.4270] (448-517)
  IPR042229 Listeria-Bacteroides repeat domain superfamily [G3DSA:2.60.40.4270] (519-590)
  IPR050836 SDS22/Internalin LRR-containing [PTHR46652] (46-253)

Radius of gyration: 66.71 Å; chains: 1; bounding box: 184×70×195 Å

Foldseek 3Di:
DVVVVVVVVVVVVVVVPDPPPPPDPQQKAFLCVLDVDPQVSVQLCVQLVHGTRHGLVSLQSAQEGEREAAPPEQEDDLSNLSNQQHAEYHYENHQHADHPNVLSRLNHHAEYEYYQYLHLADLSVLSNQNHAEYEAHHPDPVNLVRPVPDLCRLQSCLPHQYQEYYYPRPAAEDSNLLSCLSNLNHAEYYYELYQYADLVSNLCSLNHAEYARELYAYQENPNLLSNQNHAEYEQAYDPPRPRGHQHQDDQSLLRNHHPVRDFHQHEYEHNEHEDAWEAEPVVRWTKAAPVVNDFHDHDPPFATKDWDFPDADPQWDADPPRRMIIGNPVVVVVCVVVVHFWDWRGKTWIAGPVRPNSYTYIHTYIHGHYDYDFDKAKEAEAAVQWDHDDIDTRFGAFDQDDDTDQTDDPQWDWPAWAQDPVRPGGDDSVPDGDHHHGYIYIDIDGHWEKEAEAAVQWDHDDIDTRFTAFDQDDDTDRTDDAQKDWDAWAQDPVRPGGDDSVDDGDHYHGYIYIDIDGHWEKEAEAAVQWDHDDIDTRFTAFDQDDDTDRTDDPQKDWDAWAQDPVRPGGDDSVPDGDHYHGYIYIDIDGDDDDDDDDDDDDDDDDDDDDDDDDDDDDDDDDDDDDDDDDDDDDDDDDDDDDDDDDDDDDDDDDDDDDDDDDDDDDD

Organism: NCBI:txid225084

pLDDT: mean 80.11, std 20.61, range [24.67, 98.62]